Protein AF-A0A8J6E8A4-F1 (afdb_monomer_lite)

InterPro domains:
  IPR056870 TTC3/DZIP3/RBM44-like, helical domain [PF24905] (335-392)
  IPR056872 TTC3/DZIP3-like, helical domain [PF24525] (1-242)

pLDDT: mean 75.89, std 25.92, range [26.83, 98.75]

Secondary structure (DSSP, 8-state):
-TTHHHHHHHHHHHHHHHHHHHHHHHHHHHHHHHHHHHHHHHHHHHHHHHHHHHHHHHHHHHHHHHHHHHHHHHHHHHHHHHHHHHHHHHHHHHHHHHHHHHHHHHHHHHHHHHHHHHHHHHHHHHHHHHHHHHHHHHHHHHHHHHHHHHHHHHHHHHHHHHHHHHHHHHHHHHHHHHHHHHHGGGGGG-THHHHHHHHHHHHHHHHHHHHHHHHHHHHHHHHHHHHHTTS-SSS---PPPPPPPP-------------------------------------------------------------------------------PPP-PPPPHHHHHHHHHHHH-TTS-HHHHHHHHHHHHHHTTT--BTB-HHHHHHHHHHHHHHHHHHS------S-------------

Sequence (412 aa):
QGDILRIEKEHIVLQEQLQEATEKYENLQSRYREEVAGLEAQIRTTVESNKIAKTELVWLQQEYENETKKWLQERKENQEKLKALKNGVKAATESIDKYIKGIEEKRRQYEAYIEDFAKIQCSKFENEKAKLEKHIGKREAEREEAAQRAAVAEVTVLENQKEAGLLKLQMKASTTEQGIKMLKPMANSNPGTVEQISSMEAHLVNLRKEMDVLQSEFDEKITLLKKSTKLSPAAATAMKQPSAPATSDPSAVASAPVSARPSPSHMKPANPLPARSPVKKTNKGAKQKVAAKPQTKPKSPAPSPAKVPGTSGPDRRGTGQPESRPSSSAKPTLFDKIIAELHDIFPHYSSAELASFIKDFRVRNNGTLSGLTHEEIICRVTEHILDCQARNPPAAASQVRGGLSGPPSSDL

Foldseek 3Di:
DVVVVVVVVVVVVVVVVVVVVVVVVVVVVVVVVVVVVVVVVVVVVVVVVVVVVVVVVVVVVVVVVVVVVVVVVVVVVVVVVVVVVVVVVVVVVVVVVVVVVVVVVVVVVVVVVVVVVVVVVVVVVVVVVVVVVVVVVVVVVVVLVVLVVVLVVVLVVLVVVLVVVLVVLVVVLVVLVVVLVVLVVVCVPDVVSVVVSVVSVVVNVVSVVVNVVSNVVSVVVSVVSVVVSVPPDDDPPDDDDDDDDDDDDDDDDDDDDDDDDDDDDDDDDDDDDDDDDDDDDDDDDDDDDDDDDDDDDDDDDDDDDDDDDYDDDDDDDDDDDDDDDDDPDDDQDLLNVLLVVVCVVPVPDDSVVLVVLLQVVCVVVVNDPPPDDSVRSSVVSVVSVVVVCVVPPDPPPDDDDDDDDDDDDDDD

Structure (mmCIF, N/CA/C/O backbone):
data_AF-A0A8J6E8A4-F1
#
_entry.id   AF-A0A8J6E8A4-F1
#
loop_
_atom_site.group_PDB
_atom_site.id
_atom_site.type_symbol
_atom_site.label_atom_id
_atom_site.label_alt_id
_atom_site.label_comp_id
_atom_site.label_asym_id
_atom_site.label_entity_id
_atom_site.label_seq_id
_atom_site.pdbx_PDB_ins_code
_atom_site.Cartn_x
_atom_site.Cartn_y
_atom_site.Cartn_z
_atom_site.occupancy
_atom_site.B_iso_or_equiv
_atom_site.auth_seq_id
_atom_site.auth_comp_id
_atom_site.auth_asym_id
_atom_site.auth_atom_id
_atom_site.pdbx_PDB_model_num
ATOM 1 N N . GLN A 1 1 ? 51.059 17.906 -130.397 1.00 62.72 1 GLN A N 1
ATOM 2 C CA . GLN A 1 1 ? 50.231 18.830 -129.585 1.00 62.72 1 GLN A CA 1
ATOM 3 C C . GLN A 1 1 ? 49.152 18.088 -128.800 1.00 62.72 1 GLN A C 1
ATOM 5 O O . GLN A 1 1 ? 49.175 18.199 -127.584 1.00 62.72 1 GLN A O 1
ATOM 10 N N . GLY A 1 2 ? 48.261 17.314 -129.440 1.00 79.12 2 GLY A N 1
ATOM 11 C CA . GLY A 1 2 ? 47.135 16.652 -128.756 1.00 79.12 2 GLY A CA 1
ATOM 12 C C . GLY A 1 2 ? 47.497 15.796 -127.532 1.00 79.12 2 GLY A C 1
ATOM 13 O O . GLY A 1 2 ? 46.823 15.899 -126.515 1.00 79.12 2 GLY A O 1
ATOM 14 N N . ASP A 1 3 ? 48.572 15.005 -127.588 1.00 79.44 3 ASP A N 1
ATOM 15 C CA . ASP A 1 3 ? 48.951 14.114 -126.477 1.00 79.44 3 ASP A CA 1
ATOM 16 C C . ASP A 1 3 ? 49.508 14.861 -125.257 1.00 79.44 3 ASP A C 1
ATOM 18 O O . ASP A 1 3 ? 49.245 14.461 -124.129 1.00 79.44 3 ASP A O 1
ATOM 22 N N . ILE A 1 4 ? 50.192 15.993 -125.462 1.00 83.31 4 ILE A N 1
ATOM 23 C CA . ILE A 1 4 ? 50.685 16.850 -124.368 1.00 83.31 4 ILE A CA 1
ATOM 24 C C . ILE A 1 4 ? 49.493 17.417 -123.584 1.00 83.31 4 ILE A C 1
ATOM 26 O O . ILE A 1 4 ? 49.440 17.289 -122.367 1.00 83.31 4 ILE A O 1
ATOM 30 N N . LEU A 1 5 ? 48.482 17.927 -124.298 1.00 87.25 5 LEU A N 1
ATOM 31 C CA . LEU A 1 5 ? 47.220 18.417 -123.722 1.00 87.25 5 LEU A CA 1
ATOM 32 C C . LEU A 1 5 ? 46.360 17.307 -123.086 1.00 87.25 5 LEU A C 1
ATOM 34 O O . LEU A 1 5 ? 45.400 17.611 -122.376 1.00 87.25 5 LEU A O 1
ATOM 38 N N . ARG A 1 6 ? 46.655 16.028 -123.361 1.00 90.06 6 ARG A N 1
ATOM 39 C CA . ARG A 1 6 ? 46.029 14.883 -122.686 1.00 90.06 6 ARG A CA 1
ATOM 40 C C . ARG A 1 6 ? 46.732 14.606 -121.358 1.00 90.06 6 ARG A C 1
ATOM 42 O O . ARG A 1 6 ? 46.073 14.621 -120.326 1.00 90.06 6 ARG A O 1
ATOM 49 N N . ILE A 1 7 ? 48.060 14.479 -121.390 1.00 89.12 7 ILE A N 1
ATOM 50 C CA . ILE A 1 7 ? 48.914 14.262 -120.211 1.00 89.12 7 ILE A CA 1
ATOM 51 C C . ILE A 1 7 ? 48.758 15.405 -119.194 1.00 89.12 7 ILE A C 1
ATOM 53 O O . ILE A 1 7 ? 48.688 15.159 -117.997 1.00 89.12 7 ILE A O 1
ATOM 57 N N . GLU A 1 8 ? 48.640 16.652 -119.654 1.00 89.81 8 GLU A N 1
ATOM 58 C CA . GLU A 1 8 ? 48.403 17.823 -118.798 1.00 89.81 8 GLU A CA 1
ATOM 59 C C . GLU A 1 8 ? 47.053 17.744 -118.062 1.00 89.81 8 GLU A C 1
ATOM 61 O O . GLU A 1 8 ? 46.983 18.000 -116.862 1.00 89.81 8 GLU A O 1
ATOM 66 N N . LYS A 1 9 ? 45.985 17.300 -118.741 1.00 92.25 9 LYS A N 1
ATOM 67 C CA . LYS A 1 9 ? 44.672 17.068 -118.112 1.00 92.25 9 LYS A CA 1
ATOM 68 C C . LYS A 1 9 ? 44.687 15.881 -117.153 1.00 92.25 9 LYS A C 1
ATOM 70 O O . LYS A 1 9 ? 44.098 15.966 -116.083 1.00 92.25 9 LYS A O 1
ATOM 75 N N . GLU A 1 10 ? 45.362 14.796 -117.521 1.00 92.31 10 GLU A N 1
ATOM 76 C CA . GLU A 1 10 ? 45.550 13.626 -116.657 1.00 92.31 10 GLU A CA 1
ATOM 77 C C . GLU A 1 10 ? 46.335 14.005 -115.388 1.00 92.31 10 GLU A C 1
ATOM 79 O O . GLU A 1 10 ? 45.937 13.621 -114.292 1.00 92.31 10 GLU A O 1
ATOM 84 N N . HIS A 1 11 ? 47.372 14.842 -115.504 1.00 93.00 11 HIS A N 1
ATOM 85 C CA . HIS A 1 11 ? 48.112 15.391 -114.365 1.00 93.00 11 HIS A CA 1
ATOM 86 C C . HIS A 1 11 ? 47.229 16.260 -113.457 1.00 93.00 11 HIS A C 1
ATOM 88 O O . HIS A 1 11 ? 47.275 16.097 -112.240 1.00 93.00 11 HIS A O 1
ATOM 94 N N . ILE A 1 12 ? 46.408 17.157 -114.020 1.00 95.69 12 ILE A N 1
ATOM 95 C CA . ILE A 1 12 ? 45.468 17.984 -113.241 1.00 95.69 12 ILE A CA 1
ATOM 96 C C . ILE A 1 12 ? 44.483 17.097 -112.466 1.00 95.69 12 ILE A C 1
ATOM 98 O O . ILE A 1 12 ? 44.350 17.258 -111.257 1.00 95.69 12 ILE A O 1
ATOM 102 N N . VAL A 1 13 ? 43.870 16.103 -113.116 1.00 96.00 13 VAL A N 1
ATOM 103 C CA . VAL A 1 13 ? 42.930 15.174 -112.459 1.00 96.00 13 VAL A CA 1
ATOM 104 C C . VAL A 1 13 ? 43.615 14.342 -111.366 1.00 96.00 13 VAL A C 1
ATOM 106 O O . VAL A 1 13 ? 43.034 14.128 -110.305 1.00 96.00 13 VAL A O 1
ATOM 109 N N . LEU A 1 14 ? 44.857 13.895 -111.576 1.00 96.00 14 LEU A N 1
ATOM 110 C CA . LEU A 1 14 ? 45.633 13.191 -110.546 1.00 96.00 14 LEU A CA 1
ATOM 111 C C . LEU A 1 14 ? 46.008 14.105 -109.367 1.00 96.00 14 LEU A C 1
ATOM 113 O O . LEU A 1 14 ? 46.027 13.651 -108.224 1.00 96.00 14 LEU A O 1
ATOM 117 N N . GLN A 1 15 ? 46.270 15.389 -109.622 1.00 96.19 15 GLN A N 1
ATOM 118 C CA . GLN A 1 15 ? 46.539 16.388 -108.588 1.00 96.19 15 GLN A CA 1
ATOM 119 C C . GLN A 1 15 ? 45.278 16.706 -107.765 1.00 96.19 15 GLN A C 1
ATOM 121 O O . GLN A 1 15 ? 45.354 16.743 -106.537 1.00 96.19 15 GLN A O 1
ATOM 126 N N . GLU A 1 16 ? 44.118 16.850 -108.412 1.00 96.12 16 GLU A N 1
ATOM 127 C CA . GLU A 1 16 ? 42.812 16.991 -107.751 1.00 96.12 16 GLU A CA 1
ATOM 128 C C . GLU A 1 16 ? 42.478 15.756 -106.898 1.00 96.12 16 GLU A C 1
ATOM 130 O O . GLU A 1 16 ? 42.088 15.896 -105.741 1.00 96.12 16 GLU A O 1
ATOM 135 N N . GLN A 1 17 ? 42.703 14.540 -107.413 1.00 96.75 17 GLN A N 1
ATOM 136 C CA . GLN A 1 17 ? 42.503 13.295 -106.656 1.00 96.75 17 GLN A CA 1
ATOM 137 C C . GLN A 1 17 ? 43.446 13.173 -105.450 1.00 96.75 17 GLN A C 1
ATOM 139 O O . GLN A 1 17 ? 43.025 12.713 -104.389 1.00 96.75 17 GLN A O 1
ATOM 144 N N . LEU A 1 18 ? 44.709 13.595 -105.583 1.00 96.56 18 LEU A N 1
ATOM 145 C CA . LEU A 1 18 ? 45.667 13.613 -104.475 1.00 96.56 18 LEU A CA 1
ATOM 146 C C . LEU A 1 18 ? 45.262 14.627 -103.396 1.00 96.56 18 LEU A C 1
ATOM 148 O O . LEU A 1 18 ? 45.342 14.313 -102.207 1.00 96.56 18 LEU A O 1
ATOM 152 N N . GLN A 1 19 ? 44.792 15.813 -103.791 1.00 97.00 19 GLN A N 1
ATOM 153 C CA . GLN A 1 19 ? 44.249 16.801 -102.860 1.00 97.00 19 GLN A CA 1
ATOM 154 C C . GLN A 1 19 ? 42.995 16.263 -102.154 1.00 97.00 19 GLN A C 1
ATOM 156 O O . GLN A 1 19 ? 42.954 16.251 -100.927 1.00 97.00 19 GLN A O 1
ATOM 161 N N . GLU A 1 20 ? 42.017 15.733 -102.893 1.00 97.12 20 GLU A N 1
ATOM 162 C CA . GLU A 1 20 ? 40.775 15.200 -102.322 1.00 97.12 20 GLU A CA 1
ATOM 163 C C . GLU A 1 20 ? 41.045 14.022 -101.364 1.00 97.12 20 GLU A C 1
ATOM 165 O O . GLU A 1 20 ? 40.436 13.925 -100.297 1.00 97.12 20 GLU A O 1
ATOM 170 N N . ALA A 1 21 ? 42.000 13.143 -101.691 1.00 97.06 21 ALA A N 1
ATOM 171 C CA . ALA A 1 21 ? 42.446 12.069 -100.803 1.00 97.06 21 ALA A CA 1
ATOM 172 C C . ALA A 1 21 ? 43.132 12.600 -99.528 1.00 97.06 21 ALA A C 1
ATOM 174 O O . ALA A 1 21 ? 42.922 12.048 -98.445 1.00 97.06 21 ALA A O 1
ATOM 175 N N . THR A 1 22 ? 43.908 13.682 -99.644 1.00 96.88 22 THR A N 1
ATOM 176 C CA . THR A 1 22 ? 44.585 14.341 -98.515 1.00 96.88 22 THR A CA 1
ATOM 177 C C . THR A 1 22 ? 43.565 15.008 -97.591 1.00 96.88 22 THR A C 1
ATOM 179 O O . THR A 1 22 ? 43.543 14.717 -96.398 1.00 96.88 22 THR A O 1
ATOM 182 N N . GLU A 1 23 ? 42.637 15.799 -98.136 1.00 97.31 23 GLU A N 1
ATOM 183 C CA . GLU A 1 23 ? 41.541 16.420 -97.381 1.00 97.31 23 GLU A CA 1
ATOM 184 C C . GLU A 1 23 ? 40.641 15.368 -96.713 1.00 97.31 23 GLU A C 1
ATOM 186 O O . GLU A 1 23 ? 40.270 15.515 -95.547 1.00 97.31 23 GLU A O 1
ATOM 191 N N . LYS A 1 24 ? 40.314 14.262 -97.398 1.00 97.69 24 LYS A N 1
ATOM 192 C CA . LYS A 1 24 ? 39.575 13.132 -96.801 1.00 97.69 24 LYS A CA 1
ATOM 193 C C . LYS A 1 24 ? 40.335 12.503 -95.633 1.00 97.69 24 LYS A C 1
ATOM 195 O O . LYS A 1 24 ? 39.716 12.203 -94.609 1.00 97.69 24 LYS A O 1
ATOM 200 N N . TYR A 1 25 ? 41.650 12.320 -95.762 1.00 97.19 25 TYR A N 1
ATOM 201 C CA . TYR A 1 25 ? 42.497 11.786 -94.697 1.00 97.19 25 TYR A CA 1
ATOM 202 C C . TYR A 1 25 ? 42.586 12.743 -93.500 1.00 97.19 25 TYR A C 1
ATOM 204 O O . TYR A 1 25 ? 42.376 12.309 -92.369 1.00 97.19 25 TYR A O 1
ATOM 212 N N . GLU A 1 26 ? 42.801 14.041 -93.718 1.00 97.50 26 GLU A N 1
ATOM 213 C CA . GLU A 1 26 ? 42.852 15.044 -92.646 1.00 97.50 26 GLU A CA 1
ATOM 214 C C . GLU A 1 26 ? 41.507 15.184 -91.916 1.00 97.50 26 GLU A C 1
ATOM 216 O O . GLU A 1 26 ? 41.471 15.190 -90.684 1.00 97.50 26 GLU A O 1
ATOM 221 N N . ASN A 1 27 ? 40.385 15.196 -92.645 1.00 97.69 27 ASN A N 1
ATOM 222 C CA . ASN A 1 27 ? 39.037 15.217 -92.062 1.00 97.69 27 ASN A CA 1
ATOM 223 C C . ASN A 1 27 ? 38.691 13.927 -91.296 1.00 97.69 27 ASN A C 1
ATOM 225 O O . ASN A 1 27 ? 37.906 13.949 -90.344 1.00 97.69 27 ASN A O 1
ATOM 229 N N . LEU A 1 28 ? 39.242 12.780 -91.697 1.00 97.62 28 LEU A N 1
ATOM 230 C CA . LEU A 1 28 ? 39.122 11.527 -90.949 1.00 97.62 28 LEU A CA 1
ATOM 231 C C . LEU A 1 28 ? 40.002 11.549 -89.688 1.00 97.62 28 LEU A C 1
ATOM 233 O O . LEU A 1 28 ? 39.528 11.233 -88.600 1.00 97.62 28 LEU A O 1
ATOM 237 N N . GLN A 1 29 ? 41.252 11.999 -89.811 1.00 97.62 29 GLN A N 1
ATOM 238 C CA . GLN A 1 29 ? 42.205 12.114 -88.707 1.00 97.62 29 GLN A CA 1
ATOM 239 C C . GLN A 1 29 ? 41.730 13.113 -87.637 1.00 97.62 29 GLN A C 1
ATOM 241 O O . GLN A 1 29 ? 41.901 12.867 -86.445 1.00 97.62 29 GLN A O 1
ATOM 246 N N . SER A 1 30 ? 41.103 14.223 -88.037 1.00 97.56 30 SER A N 1
ATOM 247 C CA . SER A 1 30 ? 40.518 15.202 -87.113 1.00 97.56 30 SER A CA 1
ATOM 248 C C . SER A 1 30 ? 39.320 14.644 -86.348 1.00 97.56 30 SER A C 1
ATOM 250 O O . SER A 1 30 ? 39.281 14.801 -85.131 1.00 97.56 30 SER A O 1
ATOM 252 N N . ARG A 1 31 ? 38.417 13.904 -87.008 1.00 97.81 31 ARG A N 1
ATOM 253 C CA . ARG A 1 31 ? 37.309 13.216 -86.322 1.00 97.81 31 ARG A CA 1
ATOM 254 C C . ARG A 1 31 ? 37.803 12.158 -85.334 1.00 97.81 31 ARG A C 1
ATOM 256 O O . ARG A 1 31 ? 37.334 12.143 -84.204 1.00 97.81 31 ARG A O 1
ATOM 263 N N . TYR A 1 32 ? 38.804 11.351 -85.699 1.00 98.19 32 TYR A N 1
ATOM 264 C CA . TYR A 1 32 ? 39.408 10.403 -84.751 1.00 98.19 32 TYR A CA 1
ATOM 265 C C . TYR A 1 32 ? 40.093 11.100 -83.563 1.00 98.19 32 TYR A C 1
ATOM 267 O O . TYR A 1 32 ? 40.000 10.611 -82.441 1.00 98.19 32 TYR A O 1
ATOM 275 N N . ARG A 1 33 ? 40.755 12.251 -83.765 1.00 98.00 33 ARG A N 1
ATOM 276 C CA . ARG A 1 33 ? 41.317 13.047 -82.655 1.00 98.00 33 ARG A CA 1
ATOM 277 C C . ARG A 1 33 ? 40.233 13.557 -81.703 1.00 98.00 33 ARG A C 1
ATOM 279 O O . ARG A 1 33 ? 40.428 13.504 -80.492 1.00 98.00 33 ARG A O 1
ATOM 286 N N . GLU A 1 34 ? 39.115 14.039 -82.240 1.00 97.88 34 GLU A N 1
ATOM 287 C CA . GLU A 1 34 ? 37.979 14.533 -81.456 1.00 97.88 34 GLU A CA 1
ATOM 288 C C . GLU A 1 34 ? 37.282 13.403 -80.680 1.00 97.88 34 GLU A C 1
ATOM 290 O O . GLU A 1 34 ? 37.054 13.535 -79.478 1.00 97.88 34 GLU A O 1
ATOM 295 N N . GLU A 1 35 ? 37.039 12.258 -81.325 1.00 98.00 35 GLU A N 1
ATOM 296 C CA . GLU A 1 35 ? 36.474 11.057 -80.696 1.00 98.00 35 GLU A CA 1
ATOM 297 C C . GLU A 1 35 ? 37.359 10.544 -79.549 1.00 98.00 35 GLU A C 1
ATOM 299 O O . GLU A 1 35 ? 36.871 10.340 -78.436 1.00 98.00 35 GLU A O 1
ATOM 304 N N . VAL A 1 36 ? 38.673 10.415 -79.773 1.00 98.00 36 VAL A N 1
ATOM 305 C CA . VAL A 1 36 ? 39.630 10.010 -78.728 1.00 98.00 36 VAL A CA 1
ATOM 306 C C . VAL A 1 36 ? 39.648 11.015 -77.573 1.00 98.00 36 VAL A C 1
ATOM 308 O O . VAL A 1 36 ? 39.559 10.606 -76.416 1.00 98.00 36 VAL A O 1
ATOM 311 N N . ALA A 1 37 ? 39.691 12.323 -77.850 1.00 98.25 37 ALA A N 1
ATOM 312 C CA . ALA A 1 37 ? 39.670 13.351 -76.807 1.00 98.25 37 ALA A CA 1
ATOM 313 C C . ALA A 1 37 ? 38.365 13.335 -75.982 1.00 98.25 37 ALA A C 1
ATOM 315 O O . ALA A 1 37 ? 38.404 13.533 -74.762 1.00 98.25 37 ALA A O 1
ATOM 316 N N . GLY A 1 38 ? 37.225 13.059 -76.627 1.00 98.38 38 GLY A N 1
ATOM 317 C CA . GLY A 1 38 ? 35.924 12.884 -75.980 1.00 98.38 38 GLY A CA 1
ATOM 318 C C . GLY A 1 38 ? 35.868 11.643 -75.086 1.00 98.38 38 GLY A C 1
ATOM 319 O O . GLY A 1 38 ? 35.483 11.745 -73.919 1.00 98.38 38 GLY A O 1
ATOM 320 N N . LEU A 1 39 ? 36.327 10.492 -75.587 1.00 98.12 39 LEU A N 1
ATOM 321 C CA . LEU A 1 39 ? 36.417 9.245 -74.817 1.00 98.12 39 LEU A CA 1
ATOM 322 C C . LEU A 1 39 ? 37.363 9.388 -73.617 1.00 98.12 39 LEU A C 1
ATOM 324 O O . LEU A 1 39 ? 37.012 8.999 -72.503 1.00 98.12 39 LEU A O 1
ATOM 328 N N . GLU A 1 40 ? 38.529 10.016 -73.792 1.00 97.81 40 GLU A N 1
ATOM 329 C CA . GLU A 1 40 ? 39.420 10.331 -72.674 1.00 97.81 40 GLU A CA 1
ATOM 330 C C . GLU A 1 40 ? 38.760 11.258 -71.638 1.00 97.81 40 GLU A C 1
ATOM 332 O O . GLU A 1 40 ? 38.958 11.080 -70.435 1.00 97.81 40 GLU A O 1
ATOM 337 N N . ALA A 1 41 ? 38.000 12.270 -72.074 1.00 98.06 41 ALA A N 1
ATOM 338 C CA . ALA A 1 41 ? 37.291 13.170 -71.166 1.00 98.06 41 ALA A CA 1
ATOM 339 C C . ALA A 1 41 ? 36.228 12.415 -70.354 1.00 98.06 41 ALA A C 1
ATOM 341 O O . ALA A 1 41 ? 36.177 12.567 -69.133 1.00 98.06 41 ALA A O 1
ATOM 342 N N . GLN A 1 42 ? 35.460 11.535 -71.002 1.00 98.56 42 GLN A N 1
ATOM 343 C CA . GLN A 1 42 ? 34.494 10.663 -70.338 1.00 98.56 42 GLN A CA 1
ATOM 344 C C . GLN A 1 42 ? 35.176 9.745 -69.311 1.00 98.56 42 GLN A C 1
ATOM 346 O O . GLN A 1 42 ? 34.728 9.682 -68.167 1.00 98.56 42 GLN A O 1
ATOM 351 N N . ILE A 1 43 ? 36.305 9.116 -69.667 1.00 98.38 43 ILE A N 1
ATOM 352 C CA . ILE A 1 43 ? 37.112 8.297 -68.746 1.00 98.38 43 ILE A CA 1
ATOM 353 C C . ILE A 1 43 ? 37.574 9.125 -67.536 1.00 98.38 43 ILE A C 1
ATOM 355 O O . ILE A 1 43 ? 37.401 8.686 -66.399 1.00 98.38 43 ILE A O 1
ATOM 359 N N . ARG A 1 44 ? 38.109 10.338 -67.750 1.00 98.44 44 ARG A N 1
ATOM 360 C CA . ARG A 1 44 ? 38.540 11.245 -66.666 1.00 98.44 44 ARG A CA 1
ATOM 361 C C . ARG A 1 44 ? 37.390 11.570 -65.704 1.00 98.44 44 ARG A C 1
ATOM 363 O O . ARG A 1 44 ? 37.566 11.451 -64.491 1.00 98.44 44 ARG A O 1
ATOM 370 N N . THR A 1 45 ? 36.206 11.908 -66.220 1.00 98.38 45 THR A N 1
ATOM 371 C CA . THR A 1 45 ? 35.011 12.176 -65.400 1.00 98.38 45 THR A CA 1
ATOM 372 C C . THR A 1 45 ? 34.538 10.933 -64.641 1.00 98.38 45 THR A C 1
ATOM 374 O O . THR A 1 45 ? 34.234 11.027 -63.451 1.00 98.38 45 THR A O 1
ATOM 377 N N . THR A 1 46 ? 34.513 9.757 -65.278 1.00 98.19 46 THR A N 1
ATOM 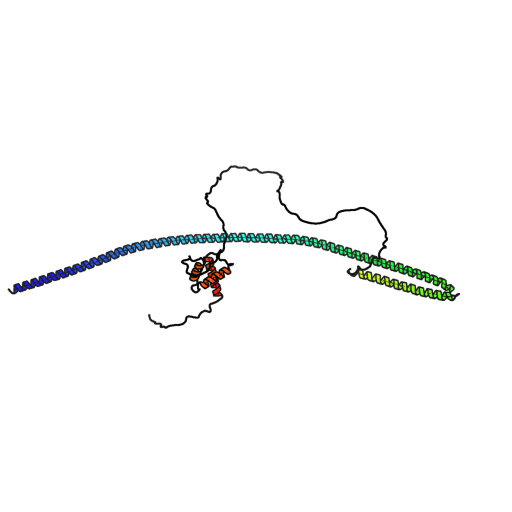378 C CA . THR A 1 46 ? 34.124 8.496 -64.624 1.00 98.19 46 THR A CA 1
ATOM 379 C C . THR A 1 46 ? 35.090 8.104 -63.503 1.00 98.19 46 THR A C 1
ATOM 381 O O . THR A 1 46 ? 34.641 7.668 -62.443 1.00 98.19 46 THR A O 1
ATOM 384 N N . VAL A 1 47 ? 36.400 8.297 -63.687 1.00 98.50 47 VAL A N 1
ATOM 385 C CA . VAL A 1 47 ? 37.417 8.000 -62.661 1.00 98.50 47 VAL A CA 1
ATOM 386 C C . VAL A 1 47 ? 37.270 8.907 -61.437 1.00 98.50 47 VAL A C 1
ATOM 388 O O . VAL A 1 47 ? 37.278 8.407 -60.312 1.00 98.50 47 VAL A O 1
ATOM 391 N N . GLU A 1 48 ? 37.086 10.218 -61.622 1.00 98.12 48 GLU A N 1
ATOM 392 C CA . GLU A 1 48 ? 36.921 11.136 -60.486 1.00 98.12 48 GLU A CA 1
ATOM 393 C C . GLU A 1 48 ? 35.574 10.919 -59.769 1.00 98.12 48 GLU A C 1
ATOM 395 O O . GLU A 1 48 ? 35.530 10.888 -58.541 1.00 98.12 48 GLU A O 1
ATOM 400 N N . SER A 1 49 ? 34.494 10.640 -60.511 1.00 98.25 49 SER A N 1
ATOM 401 C CA . SER A 1 49 ? 33.203 10.236 -59.933 1.00 98.25 49 SER A CA 1
ATOM 402 C C . SER A 1 49 ? 33.317 8.950 -59.098 1.00 98.25 49 SER A C 1
ATOM 404 O O . SER A 1 49 ? 32.819 8.899 -57.973 1.00 98.2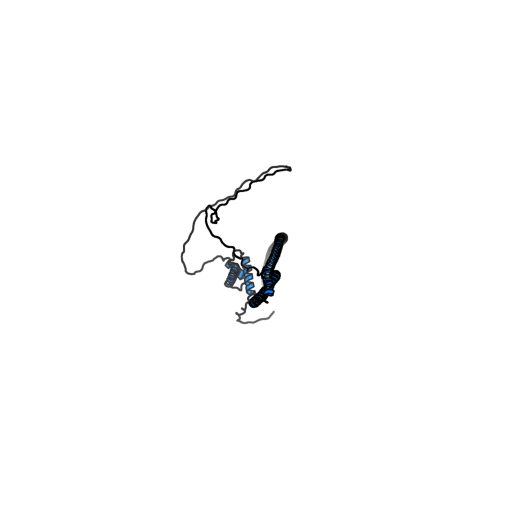5 49 SER A O 1
ATOM 406 N N . ASN A 1 50 ? 34.040 7.936 -59.587 1.00 98.38 50 ASN A N 1
ATOM 407 C CA . ASN A 1 50 ? 34.290 6.698 -58.843 1.00 98.38 50 ASN A CA 1
ATOM 408 C C . ASN A 1 50 ? 35.109 6.944 -57.561 1.00 98.38 50 ASN A C 1
ATOM 410 O O . ASN A 1 50 ? 34.819 6.362 -56.516 1.00 98.38 50 ASN A O 1
ATOM 414 N N . LYS A 1 51 ? 36.099 7.842 -57.618 1.00 98.69 51 LYS A N 1
ATOM 415 C CA . LYS A 1 51 ? 36.926 8.263 -56.476 1.00 98.69 51 LYS A CA 1
ATOM 416 C C . LYS A 1 51 ? 36.114 8.992 -55.395 1.00 98.69 51 LYS A C 1
ATOM 418 O O . LYS A 1 51 ? 36.314 8.711 -54.209 1.00 98.69 51 LYS A O 1
ATOM 423 N N . ILE A 1 52 ? 35.176 9.857 -55.786 1.00 98.25 52 ILE A N 1
ATOM 424 C CA . ILE A 1 52 ? 34.223 10.501 -54.866 1.00 98.25 52 ILE A CA 1
ATOM 425 C C . ILE A 1 52 ? 33.322 9.440 -54.217 1.00 98.25 52 ILE A C 1
ATOM 427 O O . ILE A 1 52 ? 33.370 9.280 -52.999 1.00 98.25 52 ILE A O 1
ATOM 431 N N . ALA A 1 53 ? 32.623 8.626 -55.015 1.00 98.25 53 ALA A N 1
ATOM 432 C CA . ALA A 1 53 ? 31.714 7.587 -54.518 1.00 98.25 53 ALA A CA 1
ATOM 433 C C . ALA A 1 53 ? 32.409 6.564 -53.594 1.00 98.25 53 ALA A C 1
ATOM 435 O O . ALA A 1 53 ? 31.834 6.102 -52.609 1.00 98.25 53 ALA A O 1
ATOM 436 N N . LYS A 1 54 ? 33.680 6.233 -53.860 1.00 98.62 54 LYS A N 1
ATOM 437 C CA . LYS A 1 54 ? 34.497 5.377 -52.985 1.00 98.62 54 LYS A CA 1
ATOM 438 C C . LYS A 1 54 ? 34.799 6.033 -51.633 1.00 98.62 54 LYS A C 1
ATOM 440 O O . LYS A 1 54 ? 34.854 5.336 -50.623 1.00 98.62 54 LYS A O 1
ATOM 445 N N . THR A 1 55 ? 34.994 7.350 -51.603 1.00 98.44 55 THR A N 1
ATOM 446 C CA . THR A 1 55 ? 35.217 8.110 -50.362 1.00 98.44 55 THR A CA 1
ATOM 447 C C . THR A 1 55 ? 33.923 8.214 -49.551 1.00 98.44 55 THR A C 1
ATOM 449 O O . THR A 1 55 ? 33.933 7.973 -48.345 1.00 98.44 55 THR A O 1
ATOM 452 N N . GLU A 1 56 ? 32.799 8.481 -50.219 1.00 98.44 56 GLU A N 1
ATOM 453 C CA . GLU A 1 56 ? 31.458 8.501 -49.618 1.00 98.44 56 GLU A CA 1
ATOM 454 C C . GLU A 1 56 ? 31.080 7.138 -49.019 1.00 98.44 56 GLU A C 1
ATOM 456 O O . GLU A 1 56 ? 30.614 7.078 -47.884 1.00 98.44 56 GLU A O 1
ATOM 461 N N . LEU A 1 57 ? 31.359 6.034 -49.723 1.00 98.56 57 LEU A N 1
ATOM 462 C CA . LEU A 1 57 ? 31.119 4.674 -49.228 1.00 98.56 57 LEU A CA 1
ATOM 463 C C . LEU A 1 57 ? 31.909 4.365 -47.945 1.00 98.56 57 LEU A C 1
ATOM 465 O O . LEU A 1 57 ? 31.355 3.786 -47.011 1.00 98.56 57 LEU A O 1
ATOM 469 N N . VAL A 1 58 ? 33.182 4.769 -47.872 1.00 98.62 58 VAL A N 1
ATOM 470 C CA . VAL A 1 58 ? 34.009 4.596 -46.662 1.00 98.62 58 VAL A CA 1
ATOM 471 C C . VAL A 1 58 ? 33.476 5.444 -45.503 1.00 98.62 58 VAL A C 1
ATOM 473 O O . VAL A 1 58 ? 33.440 4.967 -44.369 1.00 98.62 58 VAL A O 1
ATOM 476 N N . TRP A 1 59 ? 33.014 6.669 -45.773 1.00 98.62 59 TRP A N 1
ATOM 477 C CA . TRP A 1 59 ? 32.397 7.523 -44.755 1.00 98.62 59 TRP A CA 1
ATOM 478 C C . TRP A 1 59 ? 31.076 6.934 -44.230 1.00 98.62 59 TRP A C 1
ATOM 480 O O . TRP A 1 59 ? 30.896 6.819 -43.018 1.00 98.62 59 TRP A O 1
ATOM 490 N N . LEU A 1 60 ? 30.195 6.468 -45.123 1.00 98.62 60 LEU A N 1
ATOM 491 C CA . LEU A 1 60 ? 28.936 5.806 -44.763 1.00 98.62 60 LEU A CA 1
ATOM 492 C C . LEU A 1 60 ? 29.164 4.513 -43.966 1.00 98.62 60 LEU A C 1
ATOM 494 O O . LEU A 1 60 ? 28.445 4.262 -42.999 1.00 98.62 60 LEU A O 1
ATOM 498 N N . GLN A 1 61 ? 30.175 3.710 -44.321 1.00 98.56 61 GLN A N 1
ATOM 499 C CA . GLN A 1 61 ? 30.544 2.529 -43.536 1.00 98.56 61 GLN A CA 1
ATOM 500 C C . GLN A 1 61 ? 31.016 2.924 -42.130 1.00 98.56 61 GLN A C 1
ATOM 502 O O . GLN A 1 61 ? 30.571 2.329 -41.147 1.00 98.56 61 GLN A O 1
ATOM 507 N N . GLN A 1 62 ? 31.891 3.930 -42.021 1.00 98.69 62 GLN A N 1
ATOM 508 C CA . GLN A 1 62 ? 32.395 4.397 -40.731 1.00 98.69 62 GLN A CA 1
ATOM 509 C C . GLN A 1 62 ? 31.257 4.894 -39.829 1.00 98.69 62 GLN A C 1
ATOM 511 O O . GLN A 1 62 ? 31.258 4.594 -38.634 1.00 98.69 62 GLN A O 1
ATOM 516 N N . GLU A 1 63 ? 30.275 5.600 -40.389 1.00 98.56 63 GLU A N 1
ATOM 517 C CA . GLU A 1 63 ? 29.138 6.116 -39.627 1.00 98.56 63 GLU A CA 1
ATOM 518 C C . GLU A 1 63 ? 28.144 5.017 -39.225 1.00 98.56 63 GLU A C 1
ATOM 520 O O . GLU A 1 63 ? 27.710 4.971 -38.073 1.00 98.56 63 GLU A O 1
ATOM 525 N N . TYR A 1 64 ? 27.872 4.049 -40.107 1.00 98.19 64 TYR A N 1
ATOM 526 C CA . TYR A 1 64 ? 27.100 2.852 -39.754 1.00 98.19 64 TYR A CA 1
ATOM 527 C C . TYR A 1 64 ? 27.752 2.067 -38.605 1.00 98.19 64 TYR A C 1
ATOM 529 O O . TYR A 1 64 ? 27.078 1.633 -37.665 1.00 98.19 64 TYR A O 1
ATOM 537 N N . GLU A 1 65 ? 29.077 1.914 -38.633 1.00 98.56 65 GLU A N 1
ATOM 538 C CA . GLU A 1 65 ? 29.818 1.301 -37.536 1.00 98.56 65 GLU A CA 1
ATOM 539 C C . GLU A 1 65 ? 29.752 2.120 -36.236 1.00 98.56 65 GLU A C 1
ATOM 541 O O . GLU A 1 65 ? 29.678 1.529 -35.156 1.00 98.56 65 GLU A O 1
ATOM 546 N N . ASN A 1 66 ? 29.794 3.455 -36.314 1.00 98.38 66 ASN A N 1
ATOM 547 C CA . ASN A 1 66 ? 29.689 4.347 -35.155 1.00 98.38 66 ASN A CA 1
ATOM 548 C C . ASN A 1 66 ? 28.316 4.218 -34.485 1.00 98.38 66 ASN A C 1
ATOM 550 O O . ASN A 1 66 ? 28.238 3.956 -33.282 1.00 98.38 66 ASN A O 1
ATOM 554 N N . GLU A 1 67 ? 27.240 4.328 -35.264 1.00 98.62 67 GLU A N 1
ATOM 555 C CA . GLU A 1 67 ? 25.872 4.244 -34.752 1.00 98.62 67 GLU A CA 1
ATOM 556 C C . GLU A 1 67 ? 25.555 2.831 -34.231 1.00 98.62 67 GLU A C 1
ATOM 558 O O . GLU A 1 67 ? 24.923 2.682 -33.186 1.00 98.62 67 GLU A O 1
ATOM 563 N N . THR A 1 68 ? 26.108 1.780 -34.853 1.00 98.44 68 THR A N 1
ATOM 564 C CA . THR A 1 68 ? 26.036 0.400 -34.331 1.00 98.44 68 THR A CA 1
ATOM 565 C C . THR A 1 68 ? 26.704 0.270 -32.954 1.00 98.44 68 THR A C 1
ATOM 567 O O . THR A 1 68 ? 26.142 -0.351 -32.046 1.00 98.44 68 THR A O 1
ATOM 570 N N . LYS A 1 69 ? 27.891 0.870 -32.761 1.00 98.69 69 LYS A N 1
ATOM 571 C CA . LYS A 1 69 ? 28.611 0.876 -31.469 1.00 98.69 69 LYS A CA 1
ATOM 572 C C . LYS A 1 69 ? 27.823 1.657 -30.405 1.00 98.69 69 LYS A C 1
ATOM 574 O O . LYS A 1 69 ? 27.682 1.174 -29.279 1.00 98.69 69 LYS A O 1
ATOM 579 N N . LYS A 1 70 ? 27.259 2.813 -30.774 1.00 98.69 70 LYS A N 1
ATOM 580 C CA . LYS A 1 70 ? 26.402 3.658 -29.925 1.00 98.69 70 LYS A CA 1
ATOM 581 C C . LYS A 1 70 ? 25.128 2.930 -29.486 1.00 98.69 70 LYS A C 1
ATOM 583 O O . LYS A 1 70 ? 24.911 2.778 -28.286 1.00 98.69 70 LYS A O 1
ATOM 588 N N . TRP A 1 71 ? 24.359 2.373 -30.421 1.00 98.62 71 TRP A N 1
ATOM 589 C CA . TRP A 1 71 ? 23.145 1.603 -30.125 1.00 98.62 71 TRP A CA 1
ATOM 590 C C . TRP A 1 71 ? 23.414 0.407 -29.200 1.00 98.62 71 TRP A C 1
ATOM 592 O O . TRP A 1 71 ? 22.652 0.146 -28.266 1.00 98.62 71 TRP A O 1
ATOM 602 N N . LEU A 1 72 ? 24.523 -0.313 -29.411 1.00 98.56 72 LEU A N 1
ATOM 603 C CA . LEU A 1 72 ? 24.905 -1.447 -28.566 1.00 98.56 72 LEU A CA 1
ATOM 604 C C . LEU A 1 72 ? 25.232 -1.016 -27.123 1.00 98.56 72 LEU A C 1
ATOM 606 O O . LEU A 1 72 ? 24.848 -1.709 -26.175 1.00 98.56 72 LEU A O 1
ATOM 610 N N . GLN A 1 73 ? 25.897 0.130 -26.949 1.00 98.50 73 GLN A N 1
ATOM 611 C CA . GLN A 1 73 ? 26.184 0.715 -25.638 1.00 98.50 73 GLN A CA 1
ATOM 612 C C . GLN A 1 73 ? 24.907 1.236 -24.956 1.00 98.50 73 GLN A C 1
ATOM 614 O O . GLN A 1 73 ? 24.656 0.888 -23.802 1.00 98.50 73 GLN A O 1
ATOM 619 N N . GLU A 1 74 ? 24.052 1.982 -25.661 1.00 98.50 74 GLU A N 1
ATOM 620 C CA . GLU A 1 74 ? 22.763 2.458 -25.135 1.00 98.50 74 GLU A CA 1
ATOM 621 C C . GLU A 1 74 ? 21.862 1.294 -24.697 1.00 98.50 74 GLU A C 1
ATOM 623 O O . GLU A 1 74 ? 21.286 1.316 -23.605 1.00 98.50 74 GLU A O 1
ATOM 628 N N . ARG A 1 75 ? 21.799 0.219 -25.495 1.00 98.56 75 ARG A N 1
ATOM 629 C CA . ARG A 1 75 ? 21.100 -1.027 -25.149 1.00 98.56 75 ARG A CA 1
ATOM 630 C C . ARG A 1 75 ? 21.626 -1.632 -23.845 1.00 98.56 75 ARG A C 1
ATOM 632 O O . ARG A 1 75 ? 20.822 -2.039 -23.003 1.00 98.56 75 ARG A O 1
ATOM 639 N N . LYS A 1 76 ? 22.950 -1.698 -23.668 1.00 98.56 76 LYS A N 1
ATOM 640 C CA . LYS A 1 76 ? 23.579 -2.217 -22.444 1.00 98.56 76 LYS A CA 1
ATOM 641 C C . LYS A 1 76 ? 23.233 -1.343 -21.238 1.00 98.56 76 LYS A C 1
ATOM 643 O O . LYS A 1 76 ? 22.775 -1.860 -20.221 1.00 98.56 76 LYS A O 1
ATOM 648 N N . GLU A 1 77 ? 23.387 -0.028 -21.353 1.00 98.50 77 GLU A N 1
ATOM 649 C CA . GLU A 1 77 ? 23.048 0.889 -20.266 1.00 98.50 77 GLU A CA 1
ATOM 650 C C . GLU A 1 77 ? 21.570 0.823 -19.888 1.00 98.50 77 GLU A C 1
ATOM 652 O O . GLU A 1 77 ? 21.235 0.852 -18.709 1.00 98.50 77 GLU A O 1
ATOM 657 N N . ASN A 1 78 ? 20.670 0.712 -20.864 1.00 98.62 78 ASN A N 1
ATOM 658 C CA . ASN A 1 78 ? 19.238 0.608 -20.605 1.00 98.62 78 ASN A CA 1
ATOM 659 C C . ASN A 1 78 ? 18.879 -0.736 -19.946 1.00 98.62 78 ASN A C 1
ATOM 661 O O . ASN A 1 78 ? 18.016 -0.772 -19.068 1.00 98.62 78 ASN A O 1
ATOM 665 N N . GLN A 1 79 ? 19.606 -1.817 -20.253 1.00 98.62 79 GLN A N 1
ATOM 666 C CA . GLN A 1 79 ? 19.515 -3.083 -19.518 1.00 98.62 79 GLN A CA 1
ATOM 667 C C . GLN A 1 79 ? 20.008 -2.951 -18.061 1.00 98.62 79 GLN A C 1
ATOM 669 O O . GLN A 1 79 ? 19.390 -3.507 -17.148 1.00 98.62 79 GLN A O 1
ATOM 674 N N . GLU A 1 80 ? 21.083 -2.197 -17.816 1.00 98.44 80 GLU A N 1
ATOM 675 C CA . GLU A 1 80 ? 21.609 -1.931 -16.469 1.00 98.44 80 GLU A CA 1
ATOM 676 C C . GLU A 1 80 ? 20.679 -1.008 -15.656 1.00 98.44 80 GLU A C 1
ATOM 678 O O . GLU A 1 80 ? 20.355 -1.332 -14.510 1.00 98.44 80 GLU A O 1
ATOM 683 N N . LYS A 1 81 ? 20.145 0.061 -16.265 1.00 98.69 81 LYS A N 1
ATOM 684 C CA . LYS A 1 81 ? 19.108 0.946 -15.695 1.00 98.69 81 LYS A CA 1
ATOM 685 C C . LYS A 1 81 ? 17.851 0.144 -15.323 1.00 98.69 81 LYS A C 1
ATOM 687 O O . LYS A 1 81 ? 17.375 0.240 -14.192 1.00 98.69 81 LYS A O 1
ATOM 692 N N . LEU A 1 82 ? 17.362 -0.728 -16.212 1.00 98.62 82 LEU A N 1
ATOM 693 C CA . LEU A 1 82 ? 16.216 -1.611 -15.948 1.00 98.62 82 LEU A CA 1
ATOM 694 C C . LEU A 1 82 ? 16.486 -2.599 -14.797 1.00 98.62 82 LEU A C 1
ATOM 696 O O . LEU A 1 82 ? 15.613 -2.832 -13.959 1.00 98.62 82 LEU A O 1
ATOM 700 N N . LYS A 1 83 ? 17.700 -3.159 -14.714 1.00 98.69 83 LYS A N 1
ATOM 701 C CA . LYS A 1 83 ? 18.124 -4.037 -13.608 1.00 98.69 83 LYS A CA 1
ATOM 702 C C . LYS A 1 83 ? 18.174 -3.283 -12.273 1.00 98.69 83 LYS A C 1
ATOM 704 O O . LYS A 1 83 ? 17.724 -3.824 -11.262 1.00 98.69 83 LYS A O 1
ATOM 709 N N . ALA A 1 84 ? 18.669 -2.045 -12.267 1.00 98.75 84 ALA A N 1
ATOM 710 C CA . ALA A 1 84 ? 18.683 -1.183 -11.087 1.00 98.75 84 ALA A CA 1
ATOM 711 C C . ALA A 1 84 ? 17.258 -0.839 -10.618 1.00 98.75 84 ALA A C 1
ATOM 713 O O . ALA A 1 84 ? 16.937 -1.059 -9.450 1.00 98.75 84 ALA A O 1
ATOM 714 N N . LEU A 1 85 ? 16.377 -0.411 -11.530 1.00 98.75 85 LEU A N 1
ATOM 715 C CA . LEU A 1 85 ? 14.964 -0.136 -11.237 1.00 98.75 85 LEU A CA 1
ATOM 716 C C . LEU A 1 85 ? 14.242 -1.373 -10.682 1.00 98.75 85 LEU A C 1
ATOM 718 O O . LEU A 1 85 ? 13.583 -1.288 -9.648 1.00 98.75 85 LEU A O 1
ATOM 722 N N . LYS A 1 86 ? 14.429 -2.550 -11.296 1.00 98.75 86 LYS A N 1
ATOM 723 C CA . LYS A 1 86 ? 13.841 -3.819 -10.826 1.00 98.75 86 LYS A CA 1
ATOM 724 C C . LYS A 1 86 ? 14.295 -4.197 -9.411 1.00 98.75 86 LYS A C 1
ATOM 726 O O . LYS A 1 86 ? 13.506 -4.749 -8.646 1.00 98.75 86 LYS A O 1
ATOM 731 N N . ASN A 1 87 ? 15.540 -3.891 -9.045 1.00 98.50 87 ASN A N 1
ATOM 732 C CA . ASN A 1 87 ? 16.041 -4.090 -7.684 1.00 98.50 87 ASN A CA 1
ATOM 733 C C . ASN A 1 87 ? 15.496 -3.032 -6.706 1.00 98.50 87 ASN A C 1
ATOM 735 O O . ASN A 1 87 ? 15.156 -3.379 -5.577 1.00 98.50 87 ASN A O 1
ATOM 739 N N . GLY A 1 88 ? 15.351 -1.776 -7.140 1.00 98.75 88 GLY A N 1
ATOM 740 C CA . GLY A 1 88 ? 14.724 -0.709 -6.354 1.00 98.75 88 GLY A CA 1
ATOM 741 C C . GLY A 1 88 ? 13.264 -1.012 -6.007 1.00 98.75 88 GLY A C 1
ATOM 742 O O . GLY A 1 88 ? 12.882 -0.903 -4.845 1.00 98.75 88 GLY A O 1
ATOM 743 N N . VAL A 1 89 ? 12.478 -1.488 -6.980 1.00 98.75 89 VAL A N 1
ATOM 744 C CA . VAL A 1 89 ? 11.088 -1.931 -6.764 1.00 98.75 89 VAL A CA 1
ATOM 745 C C . VAL A 1 89 ? 11.026 -3.053 -5.726 1.00 98.75 89 VAL A C 1
ATOM 747 O O . VAL A 1 89 ? 10.249 -2.947 -4.785 1.00 98.75 89 VAL A O 1
ATOM 750 N N . LYS A 1 90 ? 11.891 -4.075 -5.820 1.00 98.75 90 LYS A N 1
ATOM 751 C CA . LYS A 1 90 ? 11.969 -5.142 -4.804 1.00 98.75 90 LYS A CA 1
ATOM 752 C C . LYS A 1 90 ? 12.266 -4.601 -3.405 1.00 98.75 90 LYS A C 1
ATOM 754 O O . LYS A 1 90 ? 11.539 -4.917 -2.470 1.00 98.75 90 LYS A O 1
ATOM 759 N N . ALA A 1 91 ? 13.296 -3.765 -3.264 1.00 98.75 91 ALA A N 1
ATOM 760 C CA . ALA A 1 91 ? 13.674 -3.189 -1.975 1.00 98.75 91 ALA A CA 1
ATOM 761 C C . ALA A 1 91 ? 12.559 -2.305 -1.380 1.00 98.75 91 ALA A C 1
ATOM 763 O O . ALA A 1 91 ? 12.352 -2.309 -0.166 1.00 98.75 91 ALA A O 1
ATOM 764 N N . ALA A 1 92 ? 11.806 -1.592 -2.225 1.00 98.69 92 ALA A N 1
ATOM 765 C CA . ALA A 1 92 ? 10.622 -0.845 -1.815 1.00 98.69 92 ALA A CA 1
ATOM 766 C C . ALA A 1 92 ? 9.492 -1.777 -1.340 1.00 98.69 92 ALA A C 1
ATOM 768 O O . ALA A 1 92 ? 8.958 -1.555 -0.254 1.00 98.69 92 ALA A O 1
ATOM 769 N N . THR A 1 93 ? 9.179 -2.850 -2.078 1.00 98.75 93 THR A N 1
ATOM 770 C CA . THR A 1 93 ? 8.190 -3.868 -1.673 1.00 98.75 93 THR A CA 1
ATOM 771 C C . THR A 1 93 ? 8.563 -4.513 -0.337 1.00 98.75 93 THR A C 1
ATOM 773 O O . THR A 1 93 ? 7.758 -4.523 0.588 1.00 98.75 93 THR A O 1
ATOM 776 N N . GLU A 1 94 ? 9.813 -4.952 -0.173 1.00 98.62 94 GLU A N 1
ATOM 777 C CA . GLU A 1 94 ? 10.308 -5.505 1.092 1.00 98.62 94 GLU A CA 1
ATOM 778 C C . GLU A 1 94 ? 10.248 -4.507 2.259 1.00 98.62 94 GLU A C 1
ATOM 780 O O . GLU A 1 94 ? 10.228 -4.920 3.418 1.00 98.62 94 GLU A O 1
ATOM 785 N N . SER A 1 95 ? 10.292 -3.201 1.984 1.00 98.62 95 SER A N 1
ATOM 786 C CA . SER A 1 95 ? 10.138 -2.147 2.991 1.00 98.62 95 SER A CA 1
ATOM 787 C C . SER A 1 95 ? 8.665 -1.964 3.370 1.00 98.62 95 SER A C 1
ATOM 789 O O . SER A 1 95 ? 8.329 -1.951 4.554 1.00 98.62 95 SER A O 1
ATOM 791 N N . ILE A 1 96 ? 7.773 -1.928 2.374 1.00 98.50 96 ILE A N 1
ATOM 792 C CA . ILE A 1 96 ? 6.314 -1.887 2.550 1.00 98.50 96 ILE A CA 1
ATOM 793 C C . ILE A 1 96 ? 5.841 -3.078 3.399 1.00 98.50 96 ILE A C 1
ATOM 795 O O . ILE A 1 96 ? 5.168 -2.865 4.404 1.00 98.50 96 ILE A O 1
ATOM 799 N N . ASP A 1 97 ? 6.284 -4.300 3.093 1.00 98.69 97 ASP A N 1
ATOM 800 C CA . ASP A 1 97 ? 5.968 -5.508 3.870 1.00 98.69 97 ASP A CA 1
ATOM 801 C C . ASP A 1 97 ? 6.379 -5.401 5.348 1.00 98.69 97 ASP A C 1
ATOM 803 O O . ASP A 1 97 ? 5.667 -5.879 6.235 1.00 98.69 97 ASP A O 1
ATOM 807 N N . LYS A 1 98 ? 7.535 -4.783 5.631 1.00 98.69 98 LYS A N 1
ATOM 808 C CA . LYS A 1 98 ? 8.028 -4.561 7.003 1.00 98.69 98 LYS A CA 1
ATOM 809 C C . LYS A 1 98 ? 7.161 -3.533 7.735 1.00 98.69 98 LYS A C 1
ATOM 811 O O . LYS A 1 98 ? 6.862 -3.728 8.913 1.00 98.69 98 LYS A O 1
ATOM 816 N N . TYR A 1 99 ? 6.715 -2.476 7.051 1.00 98.62 99 TYR A N 1
ATOM 817 C CA . TYR A 1 99 ? 5.796 -1.492 7.629 1.00 98.62 99 TYR A CA 1
ATOM 818 C C . TYR A 1 99 ? 4.394 -2.064 7.867 1.00 98.62 99 TYR A C 1
ATOM 820 O O . TYR A 1 99 ? 3.848 -1.832 8.943 1.00 98.62 99 TYR A O 1
ATOM 828 N N . ILE A 1 100 ? 3.842 -2.850 6.935 1.00 98.69 100 ILE A N 1
ATOM 829 C CA . ILE A 1 100 ? 2.540 -3.525 7.091 1.00 98.69 100 ILE A CA 1
ATOM 830 C C . ILE A 1 100 ? 2.555 -4.413 8.341 1.00 98.69 100 ILE A C 1
ATOM 832 O O . ILE A 1 100 ? 1.781 -4.170 9.266 1.00 98.69 100 ILE A O 1
ATOM 836 N N . LYS A 1 101 ? 3.524 -5.331 8.450 1.00 98.62 101 LYS A N 1
ATOM 837 C CA . LYS A 1 101 ? 3.670 -6.228 9.614 1.00 98.62 101 LYS A CA 1
ATOM 838 C C . LYS A 1 101 ? 3.869 -5.459 10.928 1.00 98.62 101 LYS A C 1
ATOM 840 O O . LYS A 1 101 ? 3.344 -5.846 11.970 1.00 98.62 101 LYS A O 1
ATOM 845 N N . GLY A 1 102 ? 4.586 -4.332 10.887 1.00 98.69 102 GLY A N 1
ATOM 846 C CA . GLY A 1 102 ? 4.761 -3.439 12.039 1.00 98.69 102 GLY A CA 1
ATOM 847 C C . GLY A 1 102 ? 3.502 -2.654 12.443 1.00 98.69 102 GLY A C 1
ATOM 848 O O . GLY A 1 102 ? 3.370 -2.276 13.608 1.00 98.69 102 GLY A O 1
ATOM 849 N N . ILE A 1 103 ? 2.574 -2.409 11.513 1.00 98.50 103 ILE A N 1
ATOM 850 C CA . ILE A 1 103 ? 1.255 -1.812 11.777 1.00 98.50 103 ILE A CA 1
ATOM 851 C C . ILE A 1 103 ? 0.294 -2.877 12.323 1.00 98.50 103 ILE A C 1
ATOM 853 O O . ILE A 1 103 ? -0.435 -2.607 13.276 1.00 98.50 103 ILE A O 1
ATOM 857 N N . GLU A 1 104 ? 0.322 -4.088 11.767 1.00 98.56 104 GLU A N 1
ATOM 858 C CA . GLU A 1 104 ? -0.499 -5.229 12.191 1.00 98.56 104 GLU A CA 1
ATOM 859 C C . GLU A 1 104 ? -0.183 -5.670 13.625 1.00 98.56 104 GLU A C 1
ATOM 861 O O . GLU A 1 104 ? -1.093 -5.769 14.446 1.00 98.56 104 GLU A O 1
ATOM 866 N N . GLU A 1 105 ? 1.094 -5.838 13.979 1.00 98.69 105 GLU A N 1
ATOM 867 C CA . GLU A 1 105 ? 1.473 -6.198 15.351 1.00 98.69 105 GLU A CA 1
ATOM 868 C C . GLU A 1 105 ? 1.116 -5.086 16.354 1.00 98.69 105 GLU A C 1
ATOM 870 O O . GLU A 1 105 ? 0.639 -5.375 17.450 1.00 98.69 105 GLU A O 1
ATOM 875 N N . LYS A 1 106 ? 1.240 -3.804 15.976 1.00 98.62 106 LYS A N 1
ATOM 876 C CA . LYS A 1 106 ? 0.760 -2.692 16.817 1.00 98.62 106 LYS A CA 1
ATOM 877 C C . LYS A 1 106 ? -0.757 -2.708 16.993 1.00 98.62 106 LYS A C 1
ATOM 879 O O . LYS A 1 106 ? -1.227 -2.477 18.103 1.00 98.62 106 LYS A O 1
ATOM 884 N N . ARG A 1 107 ? -1.524 -2.994 15.933 1.00 98.50 107 ARG A N 1
ATOM 885 C CA . ARG A 1 107 ? -2.986 -3.163 16.011 1.00 98.50 107 ARG A CA 1
ATOM 886 C C . ARG A 1 107 ? -3.330 -4.256 17.022 1.00 98.50 107 ARG A C 1
ATOM 888 O O . ARG A 1 107 ? -4.058 -3.978 17.968 1.00 98.50 107 ARG A O 1
ATOM 895 N N . ARG A 1 108 ? -2.715 -5.435 16.881 1.00 98.62 108 ARG A N 1
ATOM 896 C CA . ARG A 1 108 ? -2.900 -6.589 17.772 1.00 98.62 108 ARG A CA 1
ATOM 897 C C . ARG A 1 108 ? -2.557 -6.267 19.234 1.00 98.62 108 ARG A C 1
ATOM 899 O O . ARG A 1 108 ? -3.266 -6.700 20.135 1.00 98.62 108 ARG A O 1
ATOM 906 N N . GLN A 1 109 ? -1.505 -5.481 19.477 1.00 98.38 109 GLN A N 1
ATOM 907 C CA . GLN A 1 109 ? -1.127 -5.025 20.822 1.00 98.38 109 GLN A CA 1
ATOM 908 C C . GLN A 1 109 ? -2.152 -4.060 21.439 1.00 98.38 109 GLN A C 1
ATOM 910 O O . GLN A 1 109 ? -2.480 -4.203 22.616 1.00 98.38 109 GLN A O 1
ATOM 915 N N . TYR A 1 110 ? -2.682 -3.101 20.671 1.00 98.44 110 TYR A N 1
ATOM 916 C CA . TYR A 1 110 ? -3.736 -2.204 21.165 1.00 98.44 110 TYR A CA 1
ATOM 917 C C . TYR A 1 110 ? -5.062 -2.935 21.398 1.00 98.44 110 TYR A C 1
ATOM 919 O O . TYR A 1 110 ? -5.743 -2.659 22.380 1.00 98.44 110 TYR A O 1
ATOM 927 N N . GLU A 1 111 ? -5.409 -3.879 20.528 1.00 98.38 111 GLU A N 1
ATOM 928 C CA . GLU A 1 111 ? -6.628 -4.685 20.616 1.00 98.38 111 GLU A CA 1
ATOM 929 C C . GLU A 1 111 ? -6.613 -5.582 21.866 1.00 98.38 111 GLU A C 1
ATOM 931 O O . GLU A 1 111 ? -7.536 -5.513 22.676 1.00 98.38 111 GLU A O 1
ATOM 936 N N . ALA A 1 112 ? -5.502 -6.285 22.120 1.00 98.38 112 ALA A N 1
ATOM 937 C CA . ALA A 1 112 ? -5.299 -7.044 23.357 1.00 98.38 112 ALA A CA 1
ATOM 938 C C . ALA A 1 112 ? -5.308 -6.156 24.619 1.00 98.38 112 ALA A C 1
ATOM 940 O O . ALA A 1 112 ? -5.875 -6.539 25.639 1.00 98.38 112 ALA A O 1
ATOM 941 N N . TYR A 1 113 ? -4.733 -4.946 24.563 1.00 98.25 113 TYR A N 1
ATOM 942 C CA . TYR A 1 113 ? -4.777 -4.000 25.687 1.00 98.25 113 TYR A CA 1
ATOM 943 C C . TYR A 1 113 ? -6.206 -3.521 26.001 1.00 98.25 113 TYR A C 1
ATOM 945 O O . TYR A 1 113 ? -6.561 -3.349 27.168 1.00 98.25 113 TYR A O 1
ATOM 953 N N . ILE A 1 114 ? -7.035 -3.319 24.971 1.00 97.44 114 ILE A N 1
ATOM 954 C CA . ILE A 1 114 ? -8.452 -2.968 25.125 1.00 97.44 114 ILE A CA 1
ATOM 955 C C . ILE A 1 114 ? -9.236 -4.149 25.715 1.00 97.44 114 ILE A C 1
ATOM 957 O O . ILE A 1 114 ? -10.038 -3.933 26.625 1.00 97.44 114 ILE A O 1
ATOM 961 N N . GLU A 1 115 ? -8.976 -5.379 25.261 1.00 97.88 115 GLU A N 1
ATOM 962 C CA . GLU A 1 115 ? -9.592 -6.595 25.811 1.00 97.88 115 GLU A CA 1
ATOM 963 C C . GLU A 1 115 ? -9.243 -6.785 27.296 1.00 97.88 115 GLU A C 1
ATOM 965 O O . GLU A 1 115 ? -10.147 -6.908 28.125 1.00 97.88 115 GLU A O 1
ATOM 970 N N . ASP A 1 116 ? -7.958 -6.729 27.665 1.00 97.56 116 ASP A N 1
ATOM 971 C CA . ASP A 1 116 ? -7.518 -6.852 29.062 1.00 97.56 116 ASP A CA 1
ATOM 972 C C . ASP A 1 116 ? -8.090 -5.729 29.941 1.00 97.56 116 ASP A C 1
ATOM 974 O O . ASP A 1 116 ? -8.540 -5.989 31.061 1.00 97.56 116 ASP A O 1
ATOM 978 N N . PHE A 1 117 ? -8.142 -4.484 29.449 1.00 96.75 117 PHE A N 1
ATOM 979 C CA . PHE A 1 117 ? -8.776 -3.392 30.189 1.00 96.75 117 PHE A CA 1
ATOM 980 C C . PHE A 1 117 ? -10.272 -3.653 30.405 1.00 96.75 117 PHE A C 1
ATOM 982 O O . PHE A 1 117 ? -10.745 -3.544 31.537 1.00 96.75 117 PHE A O 1
ATOM 989 N N . ALA A 1 118 ? -11.011 -4.035 29.358 1.00 96.38 118 ALA A N 1
ATOM 990 C CA . ALA A 1 118 ? -12.433 -4.355 29.458 1.00 96.38 118 ALA A CA 1
ATOM 991 C C . ALA A 1 118 ? -12.674 -5.495 30.461 1.00 96.38 118 ALA A C 1
ATOM 993 O O . ALA A 1 118 ? -13.463 -5.341 31.390 1.00 96.38 118 ALA A O 1
ATOM 994 N N . LYS A 1 119 ? -11.910 -6.585 30.354 1.00 96.81 119 LYS A N 1
ATOM 995 C CA . LYS A 1 119 ? -11.939 -7.757 31.241 1.00 96.81 119 LYS A CA 1
ATOM 996 C C . LYS A 1 119 ? -11.670 -7.401 32.706 1.00 96.81 119 LYS A C 1
ATOM 998 O O . LYS A 1 119 ? -12.398 -7.850 33.594 1.00 96.81 119 LYS A O 1
ATOM 1003 N N . ILE A 1 120 ? -10.681 -6.541 32.969 1.00 96.06 120 ILE A N 1
ATOM 1004 C CA . ILE A 1 120 ? -10.377 -6.031 34.315 1.00 96.06 120 ILE A CA 1
ATOM 1005 C C . ILE A 1 120 ? -11.540 -5.199 34.878 1.00 96.06 120 ILE A C 1
ATOM 1007 O O . ILE A 1 120 ? -11.820 -5.295 36.074 1.00 96.06 120 ILE A O 1
ATOM 1011 N N . GLN A 1 121 ? -12.215 -4.380 34.064 1.00 95.19 121 GLN A N 1
ATOM 1012 C CA . GLN A 1 121 ? -13.351 -3.581 34.541 1.00 95.19 121 GLN A CA 1
ATOM 1013 C C . GLN A 1 121 ? -14.622 -4.423 34.712 1.00 95.19 121 GLN A C 1
ATOM 1015 O O . GLN A 1 121 ? -15.259 -4.313 35.756 1.00 95.19 121 GLN A O 1
ATOM 1020 N N . CYS A 1 122 ? -14.961 -5.304 33.764 1.00 94.44 122 CYS A N 1
ATOM 1021 C CA . CYS A 1 122 ? -16.082 -6.244 33.882 1.00 94.44 122 CYS A CA 1
ATOM 1022 C C . CYS A 1 122 ? -15.966 -7.075 35.163 1.00 94.44 122 CYS A C 1
ATOM 1024 O O . CYS A 1 122 ? -16.876 -7.040 35.986 1.00 94.44 122 CYS A O 1
ATOM 1026 N N . SER A 1 123 ? -14.802 -7.686 35.414 1.00 95.94 123 SER A N 1
ATOM 1027 C CA . SER A 1 123 ? -14.583 -8.474 36.631 1.00 95.94 123 SER A CA 1
ATOM 1028 C C . SER A 1 123 ? -14.728 -7.649 37.919 1.00 95.94 123 SER A C 1
ATOM 1030 O O . SER A 1 123 ? -15.255 -8.146 38.915 1.00 95.94 123 SER A O 1
ATOM 1032 N N . LYS A 1 124 ? -14.330 -6.367 37.929 1.00 96.31 124 LYS A N 1
ATOM 1033 C CA . LYS A 1 124 ? -14.589 -5.473 39.075 1.00 96.31 124 LYS A CA 1
ATOM 1034 C C . LYS A 1 124 ? -16.080 -5.195 39.250 1.00 96.31 124 LYS A C 1
ATOM 1036 O O . LYS A 1 124 ? -16.587 -5.374 40.355 1.00 96.31 124 LYS A O 1
ATOM 1041 N N . PHE A 1 125 ? -16.778 -4.801 38.184 1.00 95.62 125 PHE A N 1
ATOM 1042 C CA . PHE A 1 125 ? -18.209 -4.493 38.234 1.00 95.62 125 PHE A CA 1
ATOM 1043 C C . PHE A 1 125 ? -19.052 -5.710 38.632 1.00 95.62 125 PHE A C 1
ATOM 1045 O O . PHE A 1 125 ? -19.961 -5.567 39.442 1.00 95.62 125 PHE A O 1
ATOM 1052 N N . GLU A 1 126 ? -18.721 -6.909 38.151 1.00 95.81 126 GLU A N 1
ATOM 1053 C CA . GLU A 1 126 ? -19.339 -8.175 38.570 1.00 95.81 126 GLU A CA 1
ATOM 1054 C C . GLU A 1 126 ? -19.148 -8.428 40.074 1.00 95.81 126 GLU A C 1
ATOM 1056 O O . GLU A 1 126 ? -20.109 -8.713 40.790 1.00 95.81 126 GLU A O 1
ATOM 1061 N N . ASN A 1 127 ? -17.921 -8.251 40.578 1.00 96.06 127 ASN A N 1
ATOM 1062 C CA . ASN A 1 127 ? -17.601 -8.418 41.996 1.00 96.06 127 ASN A CA 1
ATOM 1063 C C . ASN A 1 127 ? -18.262 -7.365 42.904 1.00 96.06 127 ASN A C 1
ATOM 1065 O O . ASN A 1 127 ? -18.549 -7.661 44.064 1.00 96.06 127 ASN A O 1
ATOM 1069 N N . GLU A 1 128 ? -18.489 -6.137 42.434 1.00 96.56 128 GLU A N 1
ATOM 1070 C CA . GLU A 1 128 ? -19.224 -5.120 43.200 1.00 96.56 128 GLU A CA 1
ATOM 1071 C C . GLU A 1 128 ? -20.738 -5.326 43.127 1.00 96.56 128 GLU A C 1
ATOM 1073 O O . GLU A 1 128 ? -21.401 -5.285 44.165 1.00 96.56 128 GLU A O 1
ATOM 1078 N N . LYS A 1 129 ? -21.273 -5.664 41.948 1.00 97.31 129 LYS A N 1
ATOM 1079 C CA . LYS A 1 129 ? -22.675 -6.051 41.754 1.00 97.31 129 LYS A CA 1
ATOM 1080 C C . LYS A 1 129 ? -23.067 -7.189 42.701 1.00 97.31 129 LYS A C 1
ATOM 1082 O O . LYS A 1 129 ? -24.002 -7.022 43.480 1.00 97.31 129 LYS A O 1
ATOM 1087 N N . ALA A 1 130 ? -22.300 -8.281 42.731 1.00 97.62 130 ALA A N 1
ATOM 1088 C CA . ALA A 1 130 ? -22.581 -9.431 43.593 1.00 97.62 130 ALA A CA 1
ATOM 1089 C C . ALA A 1 130 ? -22.563 -9.087 45.101 1.00 97.62 130 ALA A C 1
ATOM 1091 O O . ALA A 1 130 ? -23.323 -9.662 45.885 1.00 97.62 130 ALA A O 1
ATOM 1092 N N . LYS A 1 131 ? -21.732 -8.124 45.532 1.00 97.88 131 LYS A N 1
ATOM 1093 C CA . LYS A 1 131 ? -21.754 -7.611 46.917 1.00 97.88 131 LYS A CA 1
ATOM 1094 C C . LYS A 1 131 ? -23.024 -6.806 47.187 1.00 97.88 131 LYS A C 1
ATOM 1096 O O . LYS A 1 131 ? -23.647 -7.004 48.228 1.00 97.88 131 LYS A O 1
ATOM 1101 N N . LEU A 1 132 ? -23.405 -5.911 46.274 1.00 97.75 132 LEU A N 1
ATOM 1102 C CA . LEU A 1 132 ? -24.599 -5.075 46.415 1.00 97.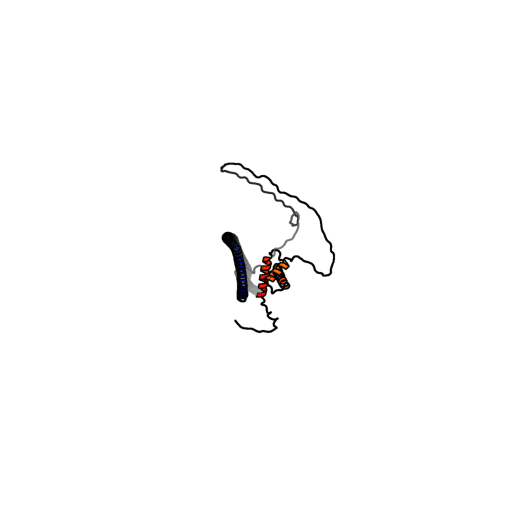75 132 LEU A CA 1
ATOM 1103 C C . LEU A 1 132 ? -25.879 -5.918 46.420 1.00 97.75 132 LEU A C 1
ATOM 1105 O O . LEU A 1 132 ? -26.700 -5.744 47.315 1.00 97.75 132 LEU A O 1
ATOM 1109 N N . GLU A 1 133 ? -26.008 -6.893 45.518 1.00 98.06 133 GLU A N 1
ATOM 1110 C CA . GLU A 1 133 ? -27.128 -7.846 45.485 1.00 98.06 133 GLU A CA 1
ATOM 1111 C C . GLU A 1 133 ? -27.228 -8.641 46.799 1.00 98.06 133 GLU A C 1
ATOM 1113 O O . GLU A 1 133 ? -28.305 -8.739 47.389 1.00 98.06 133 GLU A O 1
ATOM 1118 N N . LYS A 1 134 ? -26.095 -9.109 47.347 1.00 97.69 134 LYS A N 1
ATOM 1119 C CA . LYS A 1 134 ? -26.053 -9.762 48.668 1.00 97.69 134 LYS A CA 1
ATOM 1120 C C . LYS A 1 134 ? -26.473 -8.830 49.814 1.00 97.69 134 LYS A C 1
ATOM 1122 O O . LYS A 1 134 ? -27.117 -9.281 50.762 1.00 97.69 134 LYS A O 1
ATOM 1127 N N . HIS A 1 135 ? -26.122 -7.544 49.756 1.00 97.69 135 HIS A N 1
ATOM 1128 C CA . HIS A 1 135 ? -26.566 -6.559 50.747 1.00 97.69 135 HIS A CA 1
ATOM 1129 C C . HIS A 1 135 ? -28.062 -6.237 50.623 1.00 97.69 135 HIS A C 1
ATOM 1131 O O . HIS A 1 135 ? -28.726 -6.121 51.654 1.00 97.69 135 HIS A O 1
ATOM 1137 N N . ILE A 1 136 ? -28.599 -6.143 49.403 1.00 97.38 136 ILE A N 1
ATOM 1138 C CA . ILE A 1 136 ? -30.031 -5.940 49.134 1.00 97.38 136 ILE A CA 1
ATOM 1139 C C . ILE A 1 136 ? -30.837 -7.116 49.695 1.00 97.38 136 ILE A C 1
ATOM 1141 O O . ILE A 1 136 ? -31.661 -6.899 50.582 1.00 97.38 136 ILE A O 1
ATOM 1145 N N . GLY A 1 137 ? -30.504 -8.355 49.316 1.00 97.75 137 GLY A N 1
ATOM 1146 C CA . GLY A 1 137 ? -31.196 -9.549 49.813 1.00 97.75 137 GLY A CA 1
ATOM 1147 C C . GLY A 1 137 ? -31.129 -9.705 51.339 1.00 97.75 137 GLY A C 1
ATOM 1148 O O . GLY A 1 137 ? -32.113 -10.092 51.968 1.00 97.75 137 GLY A O 1
ATOM 1149 N N . LYS A 1 138 ? -30.010 -9.319 51.980 1.00 98.00 138 LYS A N 1
ATOM 1150 C CA . LYS A 1 138 ? -29.929 -9.274 53.453 1.00 98.00 138 LYS A CA 1
ATOM 1151 C C . LYS A 1 138 ? -30.878 -8.229 54.050 1.00 98.00 138 LYS A C 1
ATOM 1153 O O . LYS A 1 138 ? -31.536 -8.519 55.043 1.00 98.00 138 LYS A O 1
ATOM 1158 N N . ARG A 1 139 ? -30.966 -7.029 53.463 1.00 96.00 139 ARG A N 1
ATOM 1159 C CA . ARG A 1 139 ? -31.891 -5.975 53.920 1.00 96.00 139 ARG A CA 1
ATOM 1160 C C . ARG A 1 139 ? -33.358 -6.325 53.680 1.00 96.00 139 ARG A C 1
ATOM 1162 O O . ARG A 1 139 ? -34.212 -5.892 54.446 1.00 96.00 139 ARG A O 1
ATOM 1169 N N . GLU A 1 140 ? -33.652 -7.095 52.641 1.00 96.88 140 GLU A N 1
ATOM 1170 C CA . GLU A 1 140 ? -34.995 -7.604 52.362 1.00 96.88 140 GLU A CA 1
ATOM 1171 C C . GLU A 1 140 ? -35.406 -8.667 53.380 1.00 96.88 140 GLU A C 1
ATOM 1173 O O . GLU A 1 140 ? -36.472 -8.529 53.972 1.00 96.88 140 GLU A O 1
ATOM 1178 N N . ALA A 1 141 ? -34.526 -9.624 53.693 1.00 96.81 141 ALA A N 1
ATOM 1179 C CA . ALA A 1 141 ? -34.749 -10.583 54.775 1.00 96.81 141 ALA A CA 1
ATOM 1180 C C . ALA A 1 141 ? -34.899 -9.901 56.152 1.00 96.81 141 ALA A C 1
ATOM 1182 O O . ALA A 1 141 ? -35.826 -10.219 56.889 1.00 96.81 141 ALA A O 1
ATOM 1183 N N . GLU A 1 142 ? -34.052 -8.915 56.481 1.00 96.75 142 GLU A N 1
ATOM 1184 C CA . GLU A 1 142 ? -34.180 -8.114 57.714 1.00 96.75 142 GLU A CA 1
ATOM 1185 C C . GLU A 1 142 ? -35.522 -7.366 57.796 1.00 96.75 142 GLU A C 1
ATOM 1187 O O . GLU A 1 142 ? -36.109 -7.269 58.874 1.00 96.75 142 GLU A O 1
ATOM 1192 N N . ARG A 1 143 ? -36.014 -6.826 56.670 1.00 94.69 143 ARG A N 1
ATOM 1193 C CA . ARG A 1 143 ? -37.310 -6.134 56.598 1.00 94.69 143 ARG A CA 1
ATOM 1194 C C . ARG A 1 143 ? -38.471 -7.108 56.776 1.00 94.69 143 ARG A C 1
ATOM 1196 O O . ARG A 1 143 ? -39.398 -6.797 57.515 1.00 94.69 143 ARG A O 1
ATOM 1203 N N . GLU A 1 144 ? -38.416 -8.253 56.106 1.00 94.69 144 GLU A N 1
ATOM 1204 C CA . GLU A 1 144 ? -39.448 -9.288 56.161 1.00 94.69 144 GLU A CA 1
ATOM 1205 C C . GLU A 1 144 ? -39.558 -9.882 57.574 1.00 94.69 144 GLU A C 1
ATOM 1207 O O . GLU A 1 144 ? -40.640 -9.925 58.151 1.00 94.69 144 GLU A O 1
ATOM 1212 N N . GLU A 1 145 ? -38.428 -10.219 58.201 1.00 94.81 145 GLU A N 1
ATOM 1213 C CA . GLU A 1 145 ? -38.385 -10.692 59.589 1.00 94.81 145 GLU A CA 1
ATOM 1214 C C . GLU A 1 145 ? -38.924 -9.634 60.574 1.00 94.81 145 GLU A C 1
ATOM 1216 O O . GLU A 1 145 ? -39.664 -9.958 61.505 1.00 94.81 145 GLU A O 1
ATOM 1221 N N . ALA A 1 146 ? -38.612 -8.350 60.357 1.00 93.88 146 ALA A N 1
ATOM 1222 C CA . ALA A 1 146 ? -39.158 -7.256 61.159 1.00 93.88 146 ALA A CA 1
ATOM 1223 C C . ALA A 1 146 ? -40.675 -7.067 60.955 1.00 93.88 146 ALA A C 1
ATOM 1225 O O . ALA A 1 146 ? -41.387 -6.822 61.930 1.00 93.88 146 ALA A O 1
ATOM 1226 N N . ALA A 1 147 ? -41.182 -7.218 59.727 1.00 90.94 147 ALA A N 1
ATOM 1227 C CA . ALA A 1 147 ? -42.611 -7.154 59.419 1.00 90.94 147 ALA A CA 1
ATOM 1228 C C . ALA A 1 147 ? -43.381 -8.326 60.053 1.00 90.94 147 ALA A C 1
ATOM 1230 O O . ALA A 1 147 ? -44.428 -8.117 60.667 1.00 90.94 147 ALA A O 1
ATOM 1231 N N . GLN A 1 148 ? -42.825 -9.539 59.997 1.00 91.88 148 GLN A N 1
ATOM 1232 C CA . GLN A 1 148 ? -43.379 -10.714 60.674 1.00 91.88 148 GLN A CA 1
ATOM 1233 C C . GLN A 1 148 ? -43.386 -10.536 62.200 1.00 91.88 148 GLN A C 1
ATOM 1235 O O . GLN A 1 148 ? -44.410 -10.783 62.837 1.00 91.88 148 GLN A O 1
ATOM 1240 N N . ARG A 1 149 ? -42.293 -10.032 62.798 1.00 94.69 149 ARG A N 1
ATOM 1241 C CA . ARG A 1 149 ? -42.244 -9.714 64.238 1.00 94.69 149 ARG A CA 1
ATOM 1242 C C . ARG A 1 149 ? -43.262 -8.644 64.644 1.00 94.69 149 ARG A C 1
ATOM 1244 O O . ARG A 1 149 ? -43.885 -8.787 65.695 1.00 94.69 149 ARG A O 1
ATOM 1251 N N . ALA A 1 150 ? -43.467 -7.613 63.823 1.00 92.25 150 ALA A N 1
ATOM 1252 C CA . ALA A 1 150 ? -44.485 -6.591 64.066 1.00 92.25 150 ALA A CA 1
ATOM 1253 C C . ALA A 1 150 ? -45.908 -7.176 64.019 1.00 92.25 150 ALA A C 1
ATOM 1255 O O . ALA A 1 150 ? -46.680 -6.964 64.951 1.00 92.25 150 ALA A O 1
ATOM 1256 N N . ALA A 1 151 ? -46.226 -7.980 62.999 1.00 89.38 151 ALA A N 1
ATOM 1257 C CA . ALA A 1 151 ? -47.536 -8.617 62.863 1.00 89.38 151 ALA A CA 1
ATOM 1258 C C . ALA A 1 151 ? -47.847 -9.602 64.007 1.00 89.38 151 ALA A C 1
ATOM 1260 O O . ALA A 1 151 ? -48.977 -9.647 64.489 1.00 89.38 151 ALA A O 1
ATOM 1261 N N . VAL A 1 152 ? -46.851 -10.360 64.487 1.00 92.44 152 VAL A N 1
ATOM 1262 C CA . VAL A 1 152 ? -47.003 -11.221 65.675 1.00 92.44 152 VAL A CA 1
ATOM 1263 C C . VAL A 1 152 ? -47.278 -10.387 66.930 1.00 92.44 152 VAL A C 1
ATOM 1265 O O . VAL A 1 152 ? -48.167 -10.733 67.704 1.00 92.44 152 VAL A O 1
ATOM 1268 N N . ALA A 1 153 ? -46.569 -9.272 67.128 1.00 93.50 153 ALA A N 1
ATOM 1269 C CA . ALA A 1 153 ? -46.806 -8.390 68.271 1.00 93.50 153 ALA A CA 1
ATOM 1270 C C . ALA A 1 153 ? -48.203 -7.740 68.234 1.00 93.50 153 ALA A C 1
ATOM 1272 O O . ALA A 1 153 ? -48.872 -7.677 69.265 1.00 93.50 153 ALA A O 1
ATOM 1273 N N . GLU A 1 154 ? -48.668 -7.303 67.060 1.00 92.25 154 GLU A N 1
ATOM 1274 C CA . GLU A 1 154 ? -50.008 -6.732 66.870 1.00 92.25 154 GLU A CA 1
ATOM 1275 C C . GLU A 1 154 ? -51.114 -7.761 67.152 1.00 92.25 154 GLU A C 1
ATOM 1277 O O . GLU A 1 154 ? -52.062 -7.469 67.882 1.00 92.25 154 GLU A O 1
ATOM 1282 N N . VAL A 1 155 ? -50.946 -8.996 66.666 1.00 92.75 155 VAL A N 1
ATOM 1283 C CA . VAL A 1 155 ? -51.823 -10.132 66.988 1.00 92.75 155 VAL A CA 1
ATOM 1284 C C . VAL A 1 155 ? -51.901 -10.367 68.498 1.00 92.75 155 VAL A C 1
ATOM 1286 O O . VAL A 1 155 ? -53.005 -10.406 69.035 1.00 92.75 155 VAL A O 1
ATOM 1289 N N . THR A 1 156 ? -50.767 -10.449 69.201 1.00 93.88 156 THR A N 1
ATOM 1290 C CA . THR A 1 156 ? -50.751 -10.659 70.660 1.00 93.88 156 THR A CA 1
ATOM 1291 C C . THR A 1 156 ? -51.404 -9.498 71.419 1.00 93.88 156 THR A C 1
ATOM 1293 O O . THR A 1 156 ? -52.077 -9.713 72.426 1.00 93.88 156 THR A O 1
ATOM 1296 N N . VAL A 1 157 ? -51.261 -8.254 70.946 1.00 95.19 157 VAL A N 1
ATOM 1297 C CA . VAL A 1 157 ? -51.957 -7.097 71.535 1.00 95.19 157 VAL A CA 1
ATOM 1298 C C . VAL A 1 157 ? -53.475 -7.210 71.357 1.00 95.19 157 VAL A C 1
ATOM 1300 O O . VAL A 1 157 ? -54.205 -6.946 72.312 1.00 95.19 157 VAL A O 1
ATOM 1303 N N . LEU A 1 158 ? -53.962 -7.640 70.190 1.00 94.00 158 LEU A N 1
ATOM 1304 C CA . LEU A 1 158 ? -55.394 -7.862 69.956 1.00 94.00 158 LEU A CA 1
ATOM 1305 C C . LEU A 1 158 ? -55.947 -9.051 70.754 1.00 94.00 158 LEU A C 1
ATOM 1307 O O . LEU A 1 158 ? -57.043 -8.952 71.301 1.00 94.00 158 LEU A O 1
ATOM 1311 N N . GLU A 1 159 ? -55.192 -10.144 70.869 1.00 93.12 159 GLU A N 1
ATOM 1312 C CA . GLU A 1 159 ? -55.562 -11.320 71.668 1.00 93.12 159 GLU A CA 1
ATOM 1313 C C . GLU A 1 159 ? -55.674 -10.948 73.165 1.00 93.12 159 GLU A C 1
ATOM 1315 O O . GLU A 1 159 ? -56.702 -11.218 73.790 1.00 93.12 159 GLU A O 1
ATOM 1320 N N . ASN A 1 160 ? -54.716 -10.181 73.702 1.00 94.06 160 ASN A N 1
ATOM 1321 C CA . ASN A 1 160 ? -54.780 -9.633 75.066 1.00 94.06 160 ASN A CA 1
ATOM 1322 C C . ASN A 1 160 ? -55.946 -8.640 75.2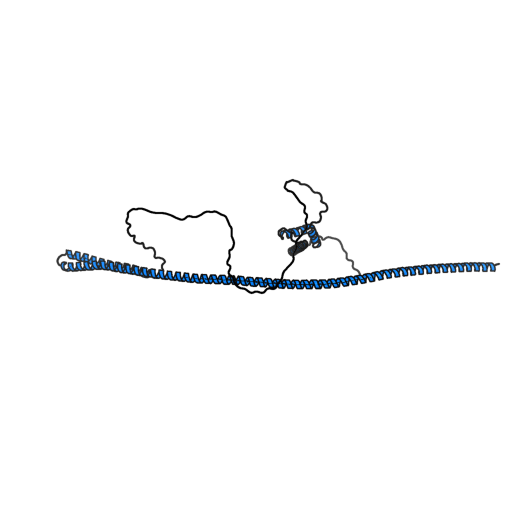69 1.00 94.06 160 ASN A C 1
ATOM 1324 O O . ASN A 1 160 ? -56.572 -8.619 76.330 1.00 94.06 160 ASN A O 1
ATOM 1328 N N . GLN A 1 161 ? -56.254 -7.794 74.276 1.00 94.19 161 GLN A N 1
ATOM 1329 C CA . GLN A 1 161 ? -57.385 -6.856 74.348 1.00 94.19 161 GLN A CA 1
ATOM 1330 C C . GLN A 1 161 ? -58.736 -7.580 74.338 1.00 94.19 161 GLN A C 1
ATOM 1332 O O . GLN A 1 161 ? -59.625 -7.214 75.112 1.00 94.19 161 GLN A O 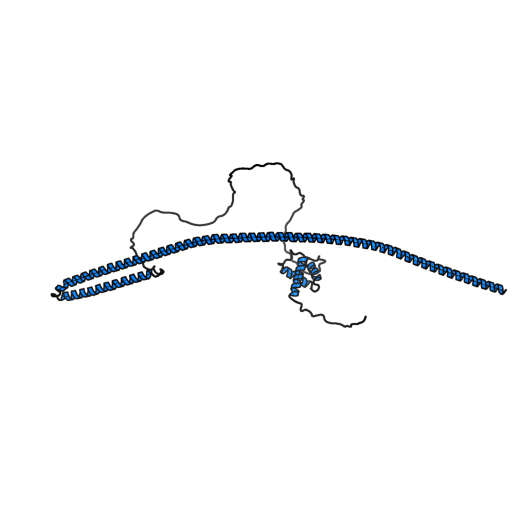1
ATOM 1337 N N . LYS A 1 162 ? -58.872 -8.626 73.512 1.00 94.25 162 LYS A N 1
ATOM 1338 C CA . LYS A 1 162 ? -60.038 -9.515 73.472 1.00 94.25 162 LYS A CA 1
ATOM 1339 C C . LYS A 1 162 ? -60.281 -10.149 74.840 1.00 94.25 162 LYS A C 1
ATOM 1341 O O . LYS A 1 162 ? -61.377 -10.023 75.381 1.00 94.25 162 LYS A O 1
ATOM 1346 N N . GLU A 1 163 ? -59.258 -10.771 75.426 1.00 94.69 163 GLU A N 1
ATOM 1347 C CA . GLU A 1 163 ? -59.357 -11.424 76.736 1.00 94.69 163 GLU A CA 1
ATOM 1348 C C . GLU A 1 163 ? -59.700 -10.420 77.850 1.00 94.69 163 GLU A C 1
ATOM 1350 O O . GLU A 1 163 ? -60.667 -10.616 78.590 1.00 94.69 163 GLU A O 1
ATOM 1355 N N . ALA A 1 164 ? -59.001 -9.282 77.918 1.00 93.44 164 ALA A N 1
ATOM 1356 C CA . ALA A 1 164 ? -59.279 -8.235 78.904 1.00 93.44 164 ALA A CA 1
ATOM 1357 C C . ALA A 1 164 ? -60.669 -7.582 78.742 1.00 93.44 164 ALA A C 1
ATOM 1359 O O . ALA A 1 164 ? -61.203 -7.022 79.705 1.00 93.44 164 ALA A O 1
ATOM 1360 N N . GLY A 1 165 ? -61.255 -7.621 77.542 1.00 94.12 165 GLY A N 1
ATOM 1361 C CA . GLY A 1 165 ? -62.633 -7.209 77.278 1.00 94.12 165 GLY A CA 1
ATOM 1362 C C . GLY A 1 165 ? -63.655 -8.258 77.724 1.00 94.12 165 GLY A C 1
ATOM 1363 O O . GLY A 1 165 ? -64.576 -7.936 78.479 1.00 94.12 165 GLY A O 1
ATOM 1364 N N . LEU A 1 166 ? -63.452 -9.520 77.332 1.00 93.81 166 LEU A N 1
ATOM 1365 C CA . LEU A 1 166 ? -64.313 -10.645 77.708 1.00 93.81 166 LEU A CA 1
ATOM 1366 C C . LEU A 1 166 ? -64.355 -10.852 79.227 1.00 93.81 166 LEU A C 1
ATOM 1368 O O . LEU A 1 166 ? -65.446 -10.963 79.779 1.00 93.81 166 LEU A O 1
ATOM 1372 N N . LEU A 1 167 ? -63.215 -10.787 79.924 1.00 94.12 167 LEU A N 1
ATOM 1373 C CA . LEU A 1 167 ? -63.156 -10.879 81.390 1.00 94.12 167 LEU A CA 1
ATOM 1374 C C . LEU A 1 167 ? -63.988 -9.784 82.081 1.00 94.12 167 LEU A C 1
ATOM 1376 O O . LEU A 1 167 ? -64.657 -10.051 83.079 1.00 94.12 167 LEU A O 1
ATOM 1380 N N . LYS A 1 168 ? -64.013 -8.554 81.547 1.00 94.75 168 LYS A N 1
ATOM 1381 C CA . LYS A 1 168 ? -64.836 -7.459 82.100 1.00 94.75 168 LYS A CA 1
ATOM 1382 C C . LYS A 1 168 ? -66.332 -7.716 81.924 1.00 94.75 168 LYS A C 1
ATOM 1384 O O . LYS A 1 168 ? -67.100 -7.434 82.844 1.00 94.75 168 LYS A O 1
ATOM 1389 N N . LEU A 1 169 ? -66.755 -8.241 80.773 1.00 93.69 169 LEU A N 1
ATOM 1390 C CA . LEU A 1 169 ? -68.154 -8.613 80.539 1.00 93.69 169 LEU A CA 1
ATOM 1391 C C . LEU A 1 169 ? -68.554 -9.836 81.376 1.00 93.69 169 LEU A C 1
ATOM 1393 O O . LEU A 1 169 ? -69.600 -9.814 82.021 1.00 93.69 169 LEU A O 1
ATOM 1397 N N . GLN A 1 170 ? -67.685 -10.843 81.470 1.00 93.38 170 GLN A N 1
ATOM 1398 C CA . GLN A 1 170 ? -67.887 -12.032 82.296 1.00 93.38 170 GLN A CA 1
ATOM 1399 C C . GLN A 1 170 ? -68.022 -11.679 83.784 1.00 93.38 170 GLN A C 1
ATOM 1401 O O . GLN A 1 170 ? -68.925 -12.181 84.444 1.00 93.38 170 GLN A O 1
ATOM 1406 N N . MET A 1 171 ? -67.206 -10.761 84.315 1.00 92.38 171 MET A N 1
ATOM 1407 C CA . MET A 1 171 ? -67.349 -10.289 85.700 1.00 92.38 171 MET A CA 1
ATOM 1408 C C . MET A 1 171 ? -68.692 -9.579 85.943 1.00 92.38 171 MET A C 1
ATOM 1410 O O . MET A 1 171 ? -69.327 -9.815 86.976 1.00 92.38 171 MET A O 1
ATOM 1414 N N . LYS A 1 172 ? -69.177 -8.761 84.994 1.00 92.88 172 LYS A N 1
ATOM 1415 C CA . LYS A 1 172 ? -70.527 -8.162 85.065 1.00 92.88 172 LYS A CA 1
ATOM 1416 C C . LYS A 1 172 ? -71.627 -9.229 85.019 1.00 92.88 172 LYS A C 1
ATOM 1418 O O . LYS A 1 172 ? -72.588 -9.137 85.785 1.00 92.88 172 LYS A O 1
ATOM 1423 N N . ALA A 1 173 ? -71.482 -10.231 84.151 1.00 91.25 173 ALA A N 1
ATOM 1424 C CA . ALA A 1 173 ? -72.430 -11.330 84.010 1.00 91.25 173 ALA A CA 1
ATOM 1425 C C . ALA A 1 173 ? -72.505 -12.154 85.304 1.00 91.25 173 ALA A C 1
ATOM 1427 O O . ALA A 1 173 ? -73.576 -12.231 85.895 1.00 91.25 173 ALA A O 1
ATOM 1428 N N . SER A 1 174 ? -71.374 -12.638 85.827 1.00 91.50 174 SER A N 1
ATOM 1429 C CA . SER A 1 174 ? -71.300 -13.368 87.103 1.00 91.50 174 SER A CA 1
ATOM 1430 C C . SER A 1 174 ? -71.881 -12.571 88.277 1.00 91.50 174 SER A C 1
ATOM 1432 O O . SER A 1 174 ? -72.616 -13.123 89.093 1.00 91.50 174 SER A O 1
ATOM 1434 N N . THR A 1 175 ? -71.618 -11.259 88.346 1.00 91.06 175 THR A N 1
ATOM 1435 C CA . THR A 1 175 ? -72.194 -10.381 89.384 1.00 91.06 175 THR A CA 1
ATOM 1436 C C . THR A 1 175 ? -73.720 -10.285 89.255 1.00 91.06 175 THR A C 1
ATOM 1438 O O . THR A 1 175 ? -74.438 -10.342 90.253 1.00 91.06 175 THR A O 1
ATOM 1441 N N . THR A 1 176 ? -74.233 -10.184 88.026 1.00 91.00 176 THR A N 1
ATOM 1442 C CA . THR A 1 176 ? -75.676 -10.109 87.749 1.00 91.00 176 THR A CA 1
ATOM 1443 C C . THR A 1 176 ? -76.364 -11.462 88.000 1.00 91.00 176 THR A C 1
ATOM 1445 O O . THR A 1 176 ? -77.425 -11.492 88.620 1.00 91.00 176 THR A O 1
ATOM 1448 N N . GLU A 1 177 ? -75.739 -12.587 87.630 1.00 90.56 177 GLU A N 1
ATOM 1449 C CA . GLU A 1 177 ? -76.187 -13.954 87.951 1.00 90.56 177 GLU A CA 1
ATOM 1450 C C . GLU A 1 177 ? -76.240 -14.194 89.464 1.00 90.56 177 GLU A C 1
ATOM 1452 O O . GLU A 1 177 ? -77.230 -14.723 89.974 1.00 90.56 177 GLU A O 1
ATOM 1457 N N . GLN A 1 178 ? -75.217 -13.758 90.204 1.00 90.25 178 GLN A N 1
ATOM 1458 C CA . GLN A 1 178 ? -75.197 -13.842 91.663 1.00 90.25 178 GLN A CA 1
ATOM 1459 C C . GLN A 1 178 ? -76.293 -12.967 92.293 1.00 90.25 178 GLN A C 1
ATOM 1461 O O . GLN A 1 178 ? -76.963 -13.415 93.222 1.00 90.25 178 GLN A O 1
ATOM 1466 N N . GLY A 1 179 ? -76.540 -11.770 91.751 1.00 87.62 179 GLY A N 1
ATOM 1467 C CA . GLY A 1 179 ? -77.659 -10.915 92.151 1.00 87.62 179 GLY A CA 1
ATOM 1468 C C . GLY A 1 179 ? -79.022 -11.585 91.940 1.00 87.62 179 GLY A C 1
ATOM 1469 O O . GLY A 1 179 ? -79.796 -11.698 92.887 1.00 87.62 179 GLY A O 1
ATOM 1470 N N . ILE A 1 180 ? -79.287 -12.129 90.746 1.00 87.50 180 ILE A N 1
ATOM 1471 C CA . ILE A 1 180 ? -80.511 -12.900 90.458 1.00 87.50 180 ILE A CA 1
ATOM 1472 C C . ILE A 1 180 ? -80.647 -14.085 91.418 1.00 87.50 180 ILE A C 1
ATOM 1474 O O . ILE A 1 180 ? -81.725 -14.303 91.966 1.00 87.50 180 ILE A O 1
ATOM 1478 N N . LYS A 1 181 ? -79.563 -14.827 91.675 1.00 88.25 181 LYS A N 1
ATOM 1479 C CA . LYS A 1 181 ? -79.553 -15.970 92.601 1.00 88.25 181 LYS A CA 1
ATOM 1480 C C . LYS A 1 181 ? -79.911 -15.569 94.039 1.00 88.25 181 LYS A C 1
ATOM 1482 O O . LYS A 1 181 ? -80.594 -16.335 94.713 1.00 88.25 181 LYS A O 1
ATOM 1487 N N . MET A 1 182 ? -79.493 -14.383 94.490 1.00 84.31 182 MET A N 1
ATOM 1488 C CA . MET A 1 182 ? -79.856 -13.827 95.802 1.00 84.31 182 MET A CA 1
ATOM 1489 C C . MET A 1 182 ? -81.302 -13.307 95.851 1.00 84.31 182 MET A C 1
ATOM 1491 O O . MET A 1 182 ? -81.963 -13.458 96.875 1.00 84.31 182 MET A O 1
ATOM 1495 N N . LEU A 1 183 ? -81.815 -12.730 94.758 1.00 82.81 183 LEU A N 1
ATOM 1496 C CA . LEU A 1 183 ? -83.200 -12.247 94.673 1.00 82.81 183 LEU A CA 1
ATOM 1497 C C . LEU A 1 183 ? -84.224 -13.385 94.519 1.00 82.81 183 LEU A C 1
ATOM 1499 O O . LEU A 1 183 ? -85.327 -13.283 95.052 1.00 82.81 183 LEU A O 1
ATOM 1503 N N . LYS A 1 184 ? -83.872 -14.484 93.836 1.00 81.81 184 LYS A N 1
ATOM 1504 C CA . LYS A 1 184 ? -84.785 -15.598 93.513 1.00 81.81 184 LYS A CA 1
ATOM 1505 C C . LYS A 1 184 ? -85.566 -16.186 94.706 1.00 81.81 184 LYS A C 1
ATOM 1507 O O . LYS A 1 184 ? -86.774 -16.343 94.553 1.00 81.81 184 LYS A O 1
ATOM 1512 N N . PRO A 1 185 ? -84.982 -16.462 95.893 1.00 77.44 185 PRO A N 1
ATOM 1513 C CA . PRO A 1 185 ? -85.765 -16.920 97.049 1.00 77.44 185 PRO A CA 1
ATOM 1514 C C . PRO A 1 185 ? -86.707 -15.848 97.631 1.00 77.44 185 PRO A C 1
ATOM 1516 O O . PRO A 1 185 ? -87.677 -16.198 98.298 1.00 77.44 185 PRO A O 1
ATOM 1519 N N . MET A 1 186 ? -86.464 -14.558 97.371 1.00 68.69 186 MET A N 1
ATOM 1520 C CA . MET A 1 186 ? -87.315 -13.448 97.828 1.00 68.69 186 MET A CA 1
ATOM 1521 C C . MET A 1 186 ? -88.465 -13.124 96.855 1.00 68.69 186 MET A C 1
ATOM 1523 O O . MET A 1 186 ? -89.354 -12.347 97.203 1.00 68.69 186 MET A O 1
ATOM 1527 N N . ALA A 1 187 ? -88.484 -13.730 95.661 1.00 64.38 187 ALA A N 1
ATOM 1528 C CA . ALA A 1 187 ? -89.556 -13.575 94.670 1.00 64.38 187 ALA A CA 1
ATOM 1529 C C . ALA A 1 187 ? -90.919 -14.089 95.167 1.00 64.38 187 ALA A C 1
ATOM 1531 O O . ALA A 1 187 ? -91.961 -13.553 94.803 1.00 64.38 187 ALA A O 1
ATOM 1532 N N . ASN A 1 188 ? -90.915 -15.090 96.051 1.00 62.22 188 ASN A N 1
ATOM 1533 C CA . ASN A 1 188 ? -92.134 -15.714 96.575 1.00 62.22 188 ASN A CA 1
ATOM 1534 C C . ASN A 1 188 ? -92.896 -14.838 97.593 1.00 62.22 188 ASN A C 1
ATOM 1536 O O . ASN A 1 188 ? -94.009 -15.193 97.971 1.00 62.22 188 ASN A O 1
ATO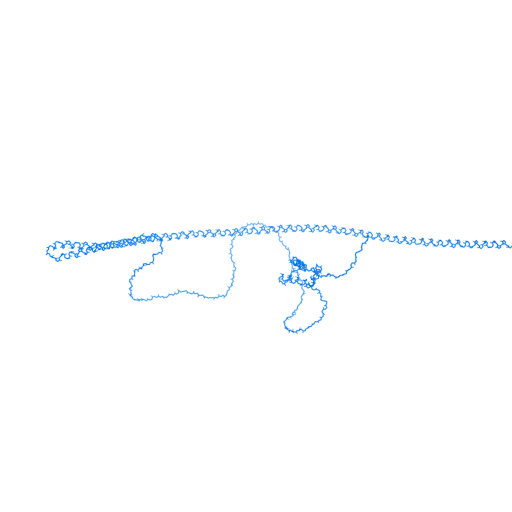M 1540 N N . SER A 1 189 ? -92.309 -13.721 98.042 1.00 63.84 189 SER A N 1
ATOM 1541 C CA . SER A 1 189 ? -92.845 -12.887 99.133 1.00 63.84 189 SER A CA 1
ATOM 1542 C C . SER A 1 189 ? -93.152 -11.438 98.732 1.00 63.84 189 SER A C 1
ATOM 1544 O O . SER A 1 189 ? -93.676 -10.685 99.550 1.00 63.84 189 SER A O 1
ATOM 1546 N N . ASN A 1 190 ? -92.812 -11.015 97.509 1.00 67.31 190 ASN A N 1
ATOM 1547 C CA . ASN A 1 190 ? -93.040 -9.653 97.019 1.00 67.31 190 ASN A CA 1
ATOM 1548 C C . ASN A 1 190 ? -93.132 -9.641 95.478 1.00 67.31 190 ASN A C 1
ATOM 1550 O O . ASN A 1 190 ? -92.137 -9.967 94.833 1.00 67.31 190 ASN A O 1
ATOM 1554 N N . PRO A 1 191 ? -94.249 -9.207 94.861 1.00 65.62 191 PRO A N 1
ATOM 1555 C CA . PRO A 1 191 ? -94.356 -9.119 93.402 1.00 65.62 191 PRO A CA 1
ATOM 1556 C C . PRO A 1 191 ? -93.275 -8.248 92.738 1.00 65.62 191 PRO A C 1
ATOM 1558 O O . PRO A 1 191 ? -92.803 -8.578 91.653 1.00 65.62 191 PRO A O 1
ATOM 1561 N N . GLY A 1 192 ? -92.828 -7.169 93.392 1.00 70.25 192 GLY A N 1
ATOM 1562 C CA . GLY A 1 192 ? -91.881 -6.212 92.803 1.00 70.25 192 GLY A CA 1
ATOM 1563 C C . GLY A 1 192 ? -90.475 -6.772 92.539 1.00 70.25 192 GLY A C 1
ATOM 1564 O O . GLY A 1 192 ? -89.753 -6.251 91.691 1.00 70.25 192 GLY A O 1
ATOM 1565 N N . THR A 1 193 ? -90.071 -7.859 93.208 1.00 72.81 193 THR A N 1
ATOM 1566 C CA . THR A 1 193 ? -88.772 -8.501 92.935 1.00 72.81 193 THR A CA 1
ATOM 1567 C C . THR A 1 193 ? -88.806 -9.391 91.687 1.00 72.81 193 THR A C 1
ATOM 1569 O O . THR A 1 193 ? -87.750 -9.675 91.124 1.00 72.81 193 THR A O 1
ATOM 1572 N N . VAL A 1 194 ? -89.989 -9.776 91.191 1.00 77.19 194 VAL A N 1
ATOM 1573 C CA . VAL A 1 194 ? -90.153 -10.577 89.961 1.00 77.19 194 VAL A CA 1
ATOM 1574 C C . VAL A 1 194 ? -89.827 -9.740 88.718 1.00 77.19 194 VAL A C 1
ATOM 1576 O O . VAL A 1 194 ? -89.104 -10.200 87.830 1.00 77.19 194 VAL A O 1
ATOM 1579 N N . GLU A 1 195 ? -90.279 -8.484 88.673 1.00 80.88 195 GLU A N 1
ATOM 1580 C CA . GLU A 1 195 ? -89.917 -7.532 87.611 1.00 80.88 195 GLU A CA 1
ATOM 1581 C C . GLU A 1 195 ? -88.416 -7.204 87.643 1.00 80.88 195 GLU A C 1
ATOM 1583 O O . GLU A 1 195 ? -87.757 -7.181 86.601 1.00 80.88 195 GLU A O 1
ATOM 1588 N N . GLN A 1 196 ? -87.844 -7.040 88.842 1.00 81.12 196 GLN A N 1
ATOM 1589 C CA . GLN A 1 196 ? -86.407 -6.820 89.020 1.00 81.12 196 GLN A CA 1
ATOM 1590 C C . GLN A 1 196 ? -85.574 -8.009 88.509 1.00 81.12 196 GLN A C 1
ATOM 1592 O O . GLN A 1 196 ? -84.599 -7.801 87.786 1.00 81.12 196 GLN A O 1
ATOM 1597 N N . ILE A 1 197 ? -85.971 -9.248 88.825 1.00 82.75 197 ILE A N 1
ATOM 1598 C CA . ILE A 1 197 ? -85.333 -10.463 88.294 1.00 82.75 197 ILE A CA 1
ATOM 1599 C C . ILE A 1 197 ? -85.443 -10.500 86.766 1.00 82.75 197 ILE A C 1
ATOM 1601 O O . ILE A 1 197 ? -84.431 -10.697 86.101 1.00 82.75 197 ILE A O 1
ATOM 1605 N N . SER A 1 198 ? -86.626 -10.232 86.208 1.00 85.19 198 SER A N 1
ATOM 1606 C CA . SER A 1 198 ? -86.860 -10.229 84.754 1.00 85.19 198 SER A CA 1
ATOM 1607 C C . SER A 1 198 ? -85.976 -9.204 84.025 1.00 85.19 198 SER A C 1
ATOM 1609 O O . SER A 1 198 ? -85.395 -9.501 82.981 1.00 85.19 198 SER A O 1
ATOM 1611 N N . SER A 1 199 ? -85.809 -8.013 84.609 1.00 86.19 199 SER A N 1
ATOM 1612 C CA . SER A 1 199 ? -84.913 -6.962 84.109 1.00 86.19 199 SER A CA 1
ATOM 1613 C C . SER A 1 199 ? -83.437 -7.383 84.156 1.00 86.19 199 SER A C 1
ATOM 1615 O O . SER A 1 199 ? -82.700 -7.216 83.180 1.00 86.19 199 SER A O 1
ATOM 1617 N N . MET A 1 200 ? -82.998 -8.012 85.252 1.00 87.00 200 MET A N 1
ATOM 1618 C CA . MET A 1 200 ? -81.630 -8.530 85.369 1.00 87.00 200 MET A CA 1
ATOM 1619 C C . MET A 1 200 ? -81.367 -9.719 84.430 1.00 87.00 200 MET A C 1
ATOM 1621 O O . MET A 1 200 ? -80.272 -9.825 83.879 1.00 87.00 200 MET A O 1
ATOM 1625 N N . GLU A 1 201 ? -82.351 -10.591 84.199 1.00 89.44 201 GLU A N 1
ATOM 1626 C CA . GLU A 1 201 ? -82.253 -11.706 83.247 1.00 89.44 201 GLU A CA 1
ATOM 1627 C C . GLU A 1 201 ? -82.182 -11.193 81.794 1.00 89.44 201 GLU A C 1
ATOM 1629 O O . GLU A 1 201 ? -81.361 -11.678 81.012 1.00 89.44 201 GLU A O 1
ATOM 1634 N N . ALA A 1 202 ? -82.917 -10.130 81.445 1.00 90.25 202 ALA A N 1
ATOM 1635 C CA . ALA A 1 202 ? -82.753 -9.434 80.166 1.00 90.25 202 ALA A CA 1
ATOM 1636 C C . ALA A 1 202 ? -81.358 -8.785 80.020 1.00 90.25 202 ALA A C 1
ATOM 1638 O O . ALA A 1 202 ? -80.726 -8.899 78.966 1.00 90.25 202 ALA A O 1
ATOM 1639 N N . HIS A 1 203 ? -80.834 -8.168 81.086 1.00 90.19 203 HIS A N 1
ATOM 1640 C CA . HIS A 1 203 ? -79.476 -7.613 81.110 1.00 90.19 203 HIS A CA 1
ATOM 1641 C C . HIS A 1 203 ? -78.395 -8.699 80.941 1.00 90.19 203 HIS A C 1
ATOM 1643 O O . HIS A 1 203 ? -77.424 -8.475 80.220 1.00 90.19 203 HIS A O 1
ATOM 1649 N N . LEU A 1 204 ? -78.578 -9.901 81.505 1.00 91.25 204 LEU A N 1
ATOM 1650 C CA . LEU A 1 204 ? -77.692 -11.047 81.250 1.00 91.25 204 LEU A CA 1
ATOM 1651 C C . LEU A 1 204 ? -77.693 -11.492 79.789 1.00 91.25 204 LEU A C 1
ATOM 1653 O O . LEU A 1 204 ? -76.627 -11.758 79.233 1.00 91.25 204 LEU A O 1
ATOM 1657 N N . VAL A 1 205 ? -78.868 -11.576 79.161 1.00 92.31 205 VAL A N 1
ATOM 1658 C CA . VAL A 1 205 ? -78.975 -11.919 77.734 1.00 92.31 205 VAL A CA 1
ATOM 1659 C C . VAL A 1 205 ? -78.269 -10.868 76.874 1.00 92.31 205 VAL A C 1
ATOM 1661 O O . VAL A 1 205 ? -77.621 -11.226 75.891 1.00 92.31 205 VAL A O 1
ATOM 1664 N N . ASN A 1 206 ? -78.332 -9.588 77.254 1.00 92.31 206 ASN A N 1
ATOM 1665 C CA . ASN A 1 206 ? -77.584 -8.531 76.578 1.00 92.31 206 ASN A CA 1
ATOM 1666 C C . ASN A 1 206 ? -76.062 -8.659 76.786 1.00 92.31 206 ASN A C 1
ATOM 1668 O O . ASN A 1 206 ? -75.327 -8.688 75.805 1.00 92.31 206 ASN A O 1
ATOM 1672 N N . LEU A 1 207 ? -75.585 -8.829 78.026 1.00 92.56 207 LEU A N 1
ATOM 1673 C CA . LEU A 1 207 ? -74.155 -9.019 78.324 1.00 92.56 207 LEU A CA 1
ATOM 1674 C C . LEU A 1 207 ? -73.551 -10.231 77.594 1.00 92.56 207 LEU A C 1
ATOM 1676 O O . LEU A 1 207 ? -72.414 -10.166 77.136 1.00 92.56 207 LEU A O 1
ATOM 1680 N N . ARG A 1 208 ? -74.309 -11.326 77.452 1.00 91.62 208 ARG A N 1
ATOM 1681 C CA . ARG A 1 208 ? -73.877 -12.512 76.695 1.00 91.62 208 ARG A CA 1
ATOM 1682 C C . ARG A 1 208 ? -73.762 -12.217 75.193 1.00 91.62 208 ARG A C 1
ATOM 1684 O O . ARG A 1 208 ? -72.730 -12.524 74.609 1.00 91.62 208 ARG A O 1
ATOM 1691 N N . LYS A 1 209 ? -74.732 -11.509 74.599 1.00 93.75 209 LYS A N 1
ATOM 1692 C CA . LYS A 1 209 ? -74.636 -11.028 73.205 1.00 93.75 209 LYS A CA 1
ATOM 1693 C C . LYS A 1 209 ? -73.461 -10.067 72.991 1.00 93.75 209 LYS A C 1
ATOM 1695 O O . LYS A 1 209 ? -72.791 -10.152 71.968 1.00 93.75 209 LYS A O 1
ATOM 1700 N N . GLU A 1 210 ? -73.188 -9.175 73.946 1.00 92.56 210 GLU A N 1
ATOM 1701 C CA . GLU A 1 210 ? -72.014 -8.291 73.903 1.00 92.56 210 GLU A CA 1
ATOM 1702 C C . GLU A 1 210 ? -70.702 -9.092 73.907 1.00 92.56 210 GLU A C 1
ATOM 1704 O O . GLU A 1 210 ? -69.776 -8.727 73.186 1.00 92.56 210 GLU A O 1
ATOM 1709 N N . MET A 1 211 ? -70.622 -10.204 74.652 1.00 91.56 211 MET A N 1
ATOM 1710 C CA . MET A 1 211 ? -69.462 -11.106 74.616 1.00 91.56 211 MET A CA 1
ATOM 1711 C C . MET A 1 211 ? -69.300 -11.783 73.250 1.00 91.56 211 MET A C 1
ATOM 1713 O O . MET A 1 211 ? -68.194 -11.775 72.713 1.00 91.56 211 MET A O 1
ATOM 1717 N N . ASP A 1 212 ? -70.381 -12.312 72.667 1.00 92.38 212 ASP A N 1
ATOM 1718 C CA . ASP A 1 212 ? -70.351 -12.977 71.355 1.00 92.38 212 ASP A CA 1
ATOM 1719 C C . ASP A 1 212 ? -69.909 -12.013 70.233 1.00 92.38 212 ASP A C 1
ATOM 1721 O O . ASP A 1 212 ? -69.042 -12.343 69.418 1.00 92.38 212 ASP A O 1
ATOM 1725 N N . VAL A 1 213 ? -70.456 -10.789 70.222 1.00 93.81 213 VAL A N 1
ATOM 1726 C CA . VAL A 1 213 ? -70.093 -9.733 69.257 1.00 93.81 213 VAL A CA 1
ATOM 1727 C C . VAL A 1 213 ? -68.636 -9.303 69.434 1.00 93.81 213 VAL A C 1
ATOM 1729 O O . VAL A 1 213 ? -67.883 -9.279 68.459 1.00 93.81 213 VAL A O 1
ATOM 1732 N N . LEU A 1 214 ? -68.207 -9.025 70.671 1.00 93.56 214 LEU A N 1
ATOM 1733 C CA . LEU A 1 214 ? -66.830 -8.632 70.977 1.00 93.56 214 LEU A CA 1
ATOM 1734 C C . LEU A 1 214 ? -65.829 -9.717 70.554 1.00 93.56 214 LEU A C 1
ATOM 1736 O O . LEU A 1 214 ? -64.785 -9.411 69.976 1.00 93.56 214 LEU A O 1
ATOM 1740 N N . GLN A 1 215 ? -66.154 -10.986 70.809 1.00 92.88 215 GLN A N 1
ATOM 1741 C CA . GLN A 1 215 ? -65.341 -12.120 70.386 1.00 92.88 215 GLN A CA 1
ATOM 1742 C C . GLN A 1 215 ? -65.204 -12.172 68.858 1.00 92.88 215 GLN A C 1
ATOM 1744 O O . GLN A 1 215 ? -64.075 -12.236 68.364 1.00 92.88 215 GLN A O 1
ATOM 1749 N N . SER A 1 216 ? -66.320 -12.082 68.125 1.00 92.25 216 SER A N 1
ATOM 1750 C CA . SER A 1 216 ? -66.325 -12.109 66.657 1.00 92.25 216 SER A CA 1
ATOM 1751 C C . SER A 1 216 ? -65.528 -10.952 66.046 1.00 92.25 216 SER A C 1
ATOM 1753 O O . SER A 1 216 ? -64.751 -11.167 65.118 1.00 92.25 216 SER A O 1
ATOM 1755 N N . GLU A 1 217 ? -65.672 -9.734 66.577 1.00 94.06 217 GLU A N 1
ATOM 1756 C CA . GLU A 1 217 ? -64.944 -8.554 66.095 1.00 94.06 217 GLU A CA 1
ATOM 1757 C C . GLU A 1 217 ? -63.421 -8.696 66.219 1.00 94.06 217 GLU A C 1
ATOM 1759 O O . GLU A 1 217 ? -62.682 -8.299 65.315 1.00 94.06 217 GLU A O 1
ATOM 1764 N N . PHE A 1 218 ? -62.931 -9.213 67.350 1.00 92.94 218 PHE A N 1
ATOM 1765 C CA . PHE A 1 218 ? -61.495 -9.413 67.541 1.00 92.94 218 PHE A CA 1
ATOM 1766 C C . PHE A 1 218 ? -60.972 -10.578 66.696 1.00 92.94 218 PHE A C 1
ATOM 1768 O O . PHE A 1 218 ? -59.914 -10.435 66.085 1.00 92.94 218 PHE A O 1
ATOM 1775 N N . ASP A 1 219 ? -61.712 -11.686 66.589 1.00 91.44 219 ASP A N 1
ATOM 1776 C CA . ASP A 1 219 ? -61.309 -12.817 65.745 1.00 91.44 219 ASP A CA 1
ATOM 1777 C C . ASP A 1 219 ? -61.261 -12.438 64.254 1.00 91.44 219 ASP A C 1
ATOM 1779 O O . ASP A 1 219 ? -60.312 -12.810 63.558 1.00 91.44 219 ASP A O 1
ATOM 1783 N N . GLU A 1 220 ? -62.193 -11.617 63.757 1.00 92.56 220 GLU A N 1
ATOM 1784 C CA . GLU A 1 220 ? -62.115 -11.091 62.391 1.00 92.56 220 GLU A CA 1
ATOM 1785 C C . GLU A 1 220 ? -60.849 -10.243 62.184 1.00 92.56 220 GLU A C 1
ATOM 1787 O O . GLU A 1 220 ? -60.059 -10.546 61.284 1.00 92.56 220 GLU A O 1
ATOM 1792 N N . LYS A 1 221 ? -60.590 -9.253 63.053 1.00 90.62 221 LYS A N 1
ATOM 1793 C CA . LYS A 1 221 ? -59.390 -8.388 62.993 1.00 90.62 221 LYS A CA 1
ATOM 1794 C C . LYS A 1 221 ? -58.094 -9.211 63.030 1.00 90.62 221 LYS A C 1
ATOM 1796 O O . LYS A 1 221 ? -57.189 -8.987 62.223 1.00 90.62 221 LYS A O 1
ATOM 1801 N N . ILE A 1 222 ? -58.032 -10.219 63.900 1.00 89.94 222 ILE A N 1
ATOM 1802 C CA . ILE A 1 222 ? -56.899 -11.145 64.026 1.00 89.94 222 ILE A CA 1
ATOM 1803 C C . ILE A 1 222 ? -56.719 -11.989 62.750 1.00 89.94 222 ILE A C 1
ATOM 1805 O O . ILE A 1 222 ? -55.588 -12.155 62.286 1.00 89.94 222 ILE A O 1
ATOM 1809 N N . THR A 1 223 ? -57.793 -12.505 62.136 1.00 88.50 223 THR A N 1
ATOM 1810 C CA . THR A 1 223 ? -57.666 -13.249 60.865 1.00 88.50 223 THR A CA 1
ATOM 1811 C C . THR A 1 223 ? -57.321 -12.352 59.678 1.00 88.50 223 THR A C 1
ATOM 1813 O O . THR A 1 223 ? -56.618 -12.810 58.776 1.00 88.50 223 THR A O 1
ATOM 1816 N N . LEU A 1 224 ? -57.763 -11.091 59.668 1.00 86.88 224 LEU A N 1
ATOM 1817 C CA . LEU A 1 224 ? -57.417 -10.117 58.632 1.00 86.88 224 LEU A CA 1
ATOM 1818 C C . LEU A 1 224 ? -55.917 -9.800 58.663 1.00 86.88 224 LEU A C 1
ATOM 1820 O O . LEU A 1 224 ? -55.260 -9.888 57.627 1.00 86.88 224 LEU A O 1
ATOM 1824 N N . LEU A 1 225 ? -55.346 -9.555 59.847 1.00 84.06 225 LEU A N 1
ATOM 1825 C CA . LEU A 1 225 ? -53.900 -9.380 60.025 1.00 84.06 225 LEU A CA 1
ATOM 1826 C C . LEU A 1 225 ? -53.113 -10.635 59.630 1.00 84.06 225 LEU A C 1
ATOM 1828 O O . LEU A 1 225 ? -52.219 -10.553 58.789 1.00 84.06 225 LEU A O 1
ATOM 1832 N N . LYS A 1 226 ? -53.510 -11.818 60.126 1.00 81.88 226 LYS A N 1
ATOM 1833 C CA . LYS A 1 226 ? -52.878 -13.113 59.785 1.00 81.88 226 LYS A CA 1
ATOM 1834 C C . LYS A 1 226 ? -52.989 -13.479 58.287 1.00 81.88 226 LYS A C 1
ATOM 1836 O O . LYS A 1 226 ? -52.246 -14.345 57.818 1.00 81.88 226 LYS A O 1
ATOM 1841 N N . LYS A 1 227 ? -53.885 -12.832 57.524 1.00 80.19 227 LYS A N 1
ATOM 1842 C CA . LYS A 1 227 ? -53.932 -12.864 56.046 1.00 80.19 227 LYS A CA 1
ATOM 1843 C C . LYS A 1 227 ? -53.046 -11.782 55.422 1.00 80.19 227 LYS A C 1
ATOM 1845 O O . LYS A 1 227 ? -52.318 -12.085 54.482 1.00 80.19 227 LYS A O 1
ATOM 1850 N N . SER A 1 228 ? -53.062 -10.558 55.953 1.00 67.00 228 SER A N 1
ATOM 1851 C CA . SER A 1 228 ? -52.264 -9.430 55.458 1.00 67.00 228 SER A CA 1
ATOM 1852 C C . SER A 1 228 ? -50.763 -9.725 55.479 1.00 67.00 228 SER A C 1
ATOM 1854 O O . SER A 1 228 ? -50.086 -9.429 54.504 1.00 67.00 228 SER A O 1
ATOM 1856 N N . THR A 1 229 ? -50.235 -10.382 56.519 1.00 58.06 229 THR A N 1
ATOM 1857 C CA . THR A 1 229 ? -48.807 -10.768 56.582 1.00 58.06 229 THR A CA 1
ATOM 1858 C C . THR A 1 229 ? -48.407 -11.803 55.521 1.00 58.06 229 THR A C 1
ATOM 1860 O O . THR A 1 229 ? -47.224 -12.002 55.277 1.00 58.06 229 THR A O 1
ATOM 1863 N N . LYS A 1 230 ? -49.368 -12.478 54.871 1.00 57.03 230 LYS A N 1
ATOM 1864 C CA . LYS A 1 230 ? -49.108 -13.418 53.764 1.00 57.03 230 LYS A CA 1
ATOM 1865 C C . LYS A 1 230 ? -49.154 -12.752 52.384 1.00 57.03 230 LYS A C 1
ATOM 1867 O O . LYS A 1 230 ? -48.945 -13.432 51.382 1.00 57.03 230 LYS A O 1
ATOM 1872 N N . LEU A 1 231 ? -49.435 -11.449 52.319 1.00 50.47 231 LEU A N 1
ATOM 1873 C CA . LEU A 1 231 ? -49.477 -10.660 51.091 1.00 50.47 231 LEU A CA 1
ATOM 1874 C C . LEU A 1 231 ? -48.386 -9.581 51.160 1.00 50.47 231 LEU A C 1
ATOM 1876 O O . LEU A 1 231 ? -48.450 -8.666 51.976 1.00 50.47 231 LEU A O 1
ATOM 1880 N N . SER A 1 232 ? -47.369 -9.725 50.304 1.00 42.91 232 SER A N 1
ATOM 1881 C CA . SER A 1 232 ? -46.138 -8.917 50.290 1.00 42.91 232 SER A CA 1
ATOM 1882 C C . SER A 1 232 ? -46.398 -7.394 50.372 1.00 42.91 232 SER A C 1
ATOM 1884 O O . SER A 1 232 ? -47.316 -6.891 49.714 1.00 42.91 232 SER A O 1
ATOM 1886 N N . PRO A 1 233 ? -45.606 -6.627 51.150 1.00 49.53 233 PRO A N 1
ATOM 1887 C CA . PRO A 1 233 ? -46.063 -5.354 51.708 1.00 49.53 233 PRO A CA 1
ATOM 1888 C C . PRO A 1 233 ? -45.973 -4.167 50.735 1.00 49.53 233 PRO A C 1
ATOM 1890 O O . PRO A 1 233 ? -44.924 -3.542 50.587 1.00 49.53 233 PRO A O 1
ATOM 1893 N N . ALA A 1 234 ? -47.112 -3.795 50.143 1.00 39.00 234 ALA A N 1
ATOM 1894 C CA . ALA A 1 234 ? -47.274 -2.557 49.365 1.00 39.00 234 ALA A CA 1
ATOM 1895 C C . ALA A 1 234 ? -48.286 -1.551 49.964 1.00 39.00 234 ALA A C 1
ATOM 1897 O O . ALA A 1 234 ? -48.365 -0.420 49.492 1.00 39.00 234 ALA A O 1
ATOM 1898 N N . ALA A 1 235 ? -49.066 -1.937 50.984 1.00 41.53 235 ALA A N 1
ATOM 1899 C CA . ALA A 1 235 ? -50.234 -1.172 51.444 1.00 41.53 235 ALA A CA 1
ATOM 1900 C C . ALA A 1 235 ? -50.432 -1.200 52.978 1.00 41.53 235 ALA A C 1
ATOM 1902 O O . ALA A 1 235 ? -51.473 -1.632 53.464 1.00 41.53 235 ALA A O 1
ATOM 1903 N N . ALA A 1 236 ? -49.436 -0.749 53.752 1.00 42.78 236 ALA A N 1
ATOM 1904 C CA . ALA A 1 236 ? -49.480 -0.796 55.223 1.00 42.78 236 ALA A CA 1
ATOM 1905 C C . ALA A 1 236 ? -48.848 0.429 55.928 1.00 42.78 236 ALA A C 1
ATOM 1907 O O . ALA A 1 236 ? -48.099 0.277 56.890 1.00 42.78 236 ALA A O 1
ATOM 1908 N N . THR A 1 237 ? -49.157 1.656 55.481 1.00 44.09 237 THR A N 1
ATOM 1909 C CA . THR A 1 237 ? -48.667 2.885 56.151 1.00 44.09 237 THR A CA 1
ATOM 1910 C C . THR A 1 237 ? -49.717 4.002 56.211 1.00 44.09 237 THR A C 1
ATOM 1912 O O . THR A 1 237 ? -49.511 5.102 55.704 1.00 44.09 237 THR A O 1
ATOM 1915 N N . ALA A 1 238 ? -50.872 3.723 56.829 1.00 40.38 238 ALA A N 1
ATOM 1916 C CA . ALA A 1 238 ? -51.949 4.708 57.008 1.00 40.38 238 ALA A CA 1
ATOM 1917 C C . ALA A 1 238 ? -52.743 4.563 58.328 1.00 40.38 238 ALA A C 1
ATOM 1919 O O . ALA A 1 238 ? -53.922 4.908 58.381 1.00 40.38 238 ALA A O 1
ATOM 1920 N N . MET A 1 239 ? -52.116 4.087 59.412 1.00 37.78 239 MET A N 1
ATOM 1921 C CA . MET A 1 239 ? -52.698 4.178 60.760 1.00 37.78 239 MET A CA 1
ATOM 1922 C C . MET A 1 239 ? -52.041 5.305 61.563 1.00 37.78 239 MET A C 1
ATOM 1924 O O . MET A 1 239 ? -50.818 5.428 61.605 1.00 37.78 239 MET A O 1
ATOM 1928 N N . LYS A 1 240 ? -52.869 6.159 62.177 1.00 39.41 240 LYS A N 1
ATOM 1929 C CA . LYS A 1 240 ? -52.418 7.305 62.979 1.00 39.41 240 LYS A CA 1
ATOM 1930 C C . LYS A 1 240 ? -51.733 6.829 64.262 1.00 39.41 240 LYS A C 1
ATOM 1932 O O . LYS A 1 240 ? -52.320 6.051 65.010 1.00 39.41 240 LYS A O 1
ATOM 1937 N N . GLN A 1 241 ? -50.574 7.402 64.588 1.00 35.00 241 GLN A N 1
ATOM 1938 C CA . GLN A 1 241 ? -50.125 7.429 65.982 1.00 35.00 241 GLN A CA 1
ATOM 1939 C C . GLN A 1 241 ? -51.128 8.233 66.832 1.00 35.00 241 GLN A C 1
ATOM 1941 O O . GLN A 1 241 ? -51.552 9.309 66.399 1.00 35.00 241 GLN A O 1
ATOM 1946 N N . PRO A 1 242 ? -51.470 7.780 68.049 1.00 37.94 242 PRO A N 1
ATOM 1947 C CA . PRO A 1 242 ? -52.064 8.642 69.064 1.00 37.94 242 PRO A CA 1
ATOM 1948 C C . PRO A 1 242 ? -51.060 9.720 69.496 1.00 37.94 242 PRO A C 1
ATOM 1950 O O . PRO A 1 242 ? -49.908 9.412 69.806 1.00 37.94 242 PRO A O 1
ATOM 1953 N N . SER A 1 243 ? -51.489 10.981 69.530 1.00 38.81 243 SER A N 1
ATOM 1954 C CA . SER A 1 243 ? -50.663 12.095 70.007 1.00 38.81 243 SER A CA 1
ATOM 1955 C C . SER A 1 243 ? -50.461 12.027 71.523 1.00 38.81 243 SER A C 1
ATOM 1957 O O . SER A 1 243 ? -51.433 11.904 72.268 1.00 38.81 243 SER A O 1
ATOM 1959 N N . ALA A 1 244 ? -49.220 12.182 71.991 1.00 32.97 244 ALA A N 1
ATOM 1960 C CA . ALA A 1 244 ? -48.945 12.461 73.401 1.00 32.97 244 ALA A CA 1
ATOM 1961 C C . ALA A 1 244 ? -49.235 13.948 73.730 1.00 32.97 244 ALA A C 1
ATOM 1963 O O . ALA A 1 244 ? -49.133 14.787 72.829 1.00 32.97 244 ALA A O 1
ATOM 1964 N N . PRO A 1 245 ? -49.600 14.305 74.979 1.00 38.12 245 PRO A N 1
ATOM 1965 C CA . PRO A 1 245 ? -49.970 15.679 75.323 1.00 38.12 245 PRO A CA 1
ATOM 1966 C C . PRO A 1 245 ? -48.774 16.638 75.304 1.00 38.12 245 PRO A C 1
ATOM 1968 O O . PRO A 1 245 ? -47.688 16.296 75.767 1.00 38.12 245 PRO A O 1
ATOM 1971 N N . ALA A 1 246 ? -48.998 17.865 74.831 1.00 36.22 246 ALA A N 1
ATOM 1972 C CA . ALA A 1 246 ? -48.045 18.960 74.976 1.00 36.22 246 ALA A CA 1
ATOM 1973 C C . ALA A 1 246 ? -48.275 19.708 76.299 1.00 36.22 246 ALA A C 1
ATOM 1975 O O . ALA A 1 246 ? -49.418 19.984 76.664 1.00 36.22 246 ALA A O 1
ATOM 1976 N N . THR A 1 247 ? -47.191 20.089 76.976 1.00 30.30 247 THR A N 1
ATOM 1977 C CA . THR A 1 247 ? -47.211 20.977 78.148 1.00 30.30 247 THR A CA 1
ATOM 1978 C C . THR A 1 247 ? -46.280 22.167 77.922 1.00 30.30 247 THR A C 1
ATOM 1980 O O . THR A 1 247 ? -45.060 22.014 77.900 1.00 30.30 247 THR A O 1
ATOM 1983 N N . SER A 1 248 ? -46.876 23.346 77.765 1.00 34.19 248 SER A N 1
ATOM 1984 C CA . SER A 1 248 ? -46.278 24.668 78.012 1.00 34.19 248 SER A CA 1
ATOM 1985 C C . SER A 1 248 ? -45.844 24.791 79.494 1.00 34.19 248 SER A C 1
ATOM 1987 O O . SER A 1 248 ? -46.357 24.045 80.327 1.00 34.19 248 SER A O 1
ATOM 1989 N N . ASP A 1 249 ? -44.944 25.674 79.946 1.00 31.48 249 ASP A N 1
ATOM 1990 C CA . ASP A 1 249 ? -44.283 26.857 79.346 1.00 31.48 249 ASP A CA 1
ATOM 1991 C C . ASP A 1 249 ? -42.943 27.135 80.136 1.00 31.48 249 ASP A C 1
ATOM 1993 O O . ASP A 1 249 ? -42.417 26.181 80.711 1.00 31.48 249 ASP A O 1
ATOM 1997 N N . PRO A 1 250 ? -42.348 28.349 80.261 1.00 45.25 250 PRO A N 1
ATOM 1998 C CA . PRO A 1 250 ? -41.480 29.022 79.276 1.00 45.25 250 PRO A CA 1
ATOM 1999 C C . PRO A 1 250 ? -40.101 29.514 79.826 1.00 45.25 250 PRO A C 1
ATOM 2001 O O . PRO A 1 250 ? -39.966 29.779 81.016 1.00 45.25 250 PRO A O 1
ATOM 2004 N N . SER A 1 251 ? -39.136 29.834 78.935 1.00 34.19 251 SER A N 1
ATOM 2005 C CA . SER A 1 251 ? -37.896 30.633 79.206 1.00 34.19 251 SER A CA 1
ATOM 2006 C C . SER A 1 251 ? -36.884 30.080 80.248 1.00 34.19 251 SER A C 1
ATOM 2008 O O . SER A 1 251 ? -37.235 29.303 81.119 1.00 34.19 251 SER A O 1
ATOM 2010 N N . ALA A 1 252 ? -35.594 30.450 80.311 1.00 32.12 252 ALA A N 1
ATOM 2011 C CA . ALA A 1 252 ? -34.571 31.027 79.405 1.00 32.12 252 ALA A CA 1
ATOM 2012 C C . ALA A 1 252 ? -33.194 30.895 80.156 1.00 32.12 252 ALA A C 1
ATOM 2014 O O . ALA A 1 252 ? -33.178 30.325 81.243 1.00 32.12 252 ALA A O 1
ATOM 2015 N N . VAL A 1 253 ? -31.989 31.322 79.736 1.00 35.88 253 VAL A N 1
ATOM 2016 C CA . VAL A 1 253 ? -31.453 32.168 78.642 1.00 35.88 253 VAL A CA 1
ATOM 2017 C C . VAL A 1 253 ? -29.999 31.717 78.329 1.00 35.88 253 VAL A C 1
ATOM 2019 O O . VAL A 1 253 ? -29.359 31.168 79.218 1.00 35.88 253 VAL A O 1
ATOM 2022 N N . ALA A 1 254 ? -29.444 32.106 77.163 1.00 33.38 254 ALA A N 1
ATOM 2023 C CA . ALA A 1 254 ? -27.991 32.202 76.855 1.00 33.38 254 ALA A CA 1
ATOM 2024 C C . ALA A 1 254 ? -27.173 30.871 76.777 1.00 33.38 254 ALA A C 1
ATOM 2026 O O . ALA A 1 254 ? -27.470 29.909 77.469 1.00 33.38 254 ALA A O 1
ATOM 2027 N N . SER A 1 255 ? -26.135 30.691 75.940 1.00 32.00 255 SER A N 1
ATOM 2028 C CA . SER A 1 255 ? -25.436 31.564 74.966 1.00 32.00 255 SER A CA 1
ATOM 2029 C C . SER A 1 255 ? -25.062 30.809 73.669 1.00 32.00 255 SER A C 1
ATOM 2031 O O . SER A 1 255 ? -24.945 29.588 73.662 1.00 32.00 255 SER A O 1
ATOM 2033 N N . ALA A 1 256 ? -24.813 31.557 72.587 1.00 35.09 256 ALA A N 1
ATOM 2034 C CA . ALA A 1 256 ? -24.305 31.116 71.267 1.00 35.09 256 ALA A CA 1
ATOM 2035 C C . ALA A 1 256 ? -23.069 31.998 70.893 1.00 35.09 256 ALA A C 1
ATOM 2037 O O . ALA A 1 256 ? -22.560 32.643 71.817 1.00 35.09 256 ALA A O 1
ATOM 2038 N N . PRO A 1 257 ? -22.609 32.189 69.623 1.00 52.03 257 PRO A N 1
ATOM 2039 C CA . PRO A 1 257 ? -22.787 31.477 68.331 1.00 52.03 257 PRO A CA 1
ATOM 2040 C C . PRO A 1 257 ? -21.467 30.737 67.909 1.00 52.03 257 PRO A C 1
ATOM 2042 O O . PRO A 1 257 ? -20.851 30.177 68.805 1.00 52.03 257 PRO A O 1
ATOM 2045 N N . VAL A 1 258 ? -20.934 30.566 66.673 1.00 39.72 258 VAL A N 1
ATOM 2046 C CA . VAL A 1 258 ? -21.106 31.121 65.296 1.00 39.72 258 VAL A CA 1
ATOM 2047 C C . VAL A 1 258 ? -20.596 30.121 64.216 1.00 39.72 258 VAL A C 1
ATOM 2049 O O . VAL A 1 258 ? -19.912 29.160 64.545 1.00 39.72 258 VAL A O 1
ATOM 2052 N N . SER A 1 259 ? -20.829 30.436 62.928 1.00 33.91 259 SER A N 1
ATOM 2053 C CA . SER A 1 259 ? -20.182 29.912 61.693 1.00 33.91 259 SER A CA 1
ATOM 2054 C C . SER A 1 259 ? -20.516 28.477 61.250 1.00 33.91 259 SER A C 1
ATOM 2056 O O . SER A 1 259 ? -20.080 27.518 61.870 1.00 33.91 259 SER A O 1
ATOM 2058 N N . ALA A 1 260 ? -21.284 28.202 60.184 1.00 34.22 260 ALA A N 1
ATOM 2059 C CA . ALA A 1 260 ? -21.653 28.907 58.933 1.00 34.22 260 ALA A CA 1
ATOM 2060 C C . ALA A 1 260 ? -20.667 28.779 57.743 1.00 34.22 260 ALA A C 1
ATOM 2062 O O . ALA A 1 260 ? -19.450 28.842 57.888 1.00 34.22 260 ALA A O 1
ATOM 2063 N N . ARG A 1 261 ? -21.242 28.601 56.541 1.00 38.69 261 ARG A N 1
ATOM 2064 C CA . ARG A 1 261 ? -20.588 28.338 55.242 1.00 38.69 261 ARG A CA 1
ATOM 2065 C C . ARG A 1 261 ? -20.993 29.410 54.224 1.00 38.69 261 ARG A C 1
ATOM 2067 O O . ARG A 1 261 ? -22.184 29.695 54.129 1.00 38.69 261 ARG A O 1
ATOM 2074 N N . PRO A 1 262 ? -20.066 29.880 53.371 1.00 40.00 262 PRO A N 1
ATOM 2075 C CA . PRO A 1 262 ? -20.449 30.392 52.055 1.00 40.00 262 PRO A CA 1
ATOM 2076 C C . PRO A 1 262 ? -19.576 29.855 50.897 1.00 40.00 262 PRO A C 1
ATOM 2078 O O . PRO A 1 262 ? -18.783 28.923 51.032 1.00 40.00 262 PRO A O 1
ATOM 2081 N N . SER A 1 263 ? -19.794 30.412 49.708 1.00 30.47 263 SER A N 1
ATOM 2082 C CA . SER A 1 263 ? -19.038 30.230 48.456 1.00 30.47 263 SER A CA 1
ATOM 2083 C C . SER A 1 263 ? -19.108 31.582 47.687 1.00 30.47 263 SER A C 1
ATOM 2085 O O . SER A 1 263 ? -19.450 32.580 48.317 1.00 30.47 263 SER A O 1
ATOM 2087 N N . PRO A 1 264 ? -18.849 31.682 46.370 1.00 57.34 264 PRO A N 1
ATOM 2088 C CA . PRO A 1 264 ? -17.518 31.740 45.749 1.00 57.34 264 PRO A CA 1
ATOM 2089 C C . PRO A 1 264 ? -17.295 32.997 44.862 1.00 57.34 264 PRO A C 1
ATOM 2091 O O . PRO A 1 264 ? -18.259 33.516 44.313 1.00 57.34 264 PRO A O 1
ATOM 2094 N N . SER A 1 265 ? -16.041 33.394 44.572 1.00 32.59 265 SER A N 1
ATOM 2095 C CA . SER A 1 265 ? -15.695 34.097 43.306 1.00 32.59 265 SER A CA 1
ATOM 2096 C C . SER A 1 265 ? -14.185 34.306 43.058 1.00 32.59 265 SER A C 1
ATOM 2098 O O . SER A 1 265 ? -13.424 34.561 43.981 1.00 32.59 265 SER A O 1
ATOM 2100 N N . HIS A 1 266 ? -13.812 34.234 41.776 1.00 34.44 266 HIS A N 1
ATOM 2101 C CA . HIS A 1 266 ? -12.613 34.713 41.052 1.00 34.44 266 HIS A CA 1
ATOM 2102 C C . HIS A 1 266 ? -11.422 35.379 41.787 1.00 34.44 266 HIS A C 1
ATOM 2104 O O . HIS A 1 266 ? -11.568 36.448 42.366 1.00 34.44 266 HIS A O 1
ATOM 2110 N N . MET A 1 267 ? -10.200 34.890 41.503 1.00 33.53 267 MET A N 1
ATOM 2111 C CA . MET A 1 267 ? -9.216 35.607 40.657 1.00 33.53 267 MET A CA 1
ATOM 2112 C C . MET A 1 267 ? -8.103 34.673 40.118 1.00 33.53 267 MET A C 1
ATOM 2114 O O . MET A 1 267 ? -7.873 33.583 40.637 1.00 33.53 267 MET A O 1
ATOM 2118 N N . LYS A 1 268 ? -7.427 35.107 39.046 1.00 34.06 268 LYS A N 1
ATOM 2119 C CA . LYS A 1 268 ? -6.213 34.537 38.403 1.00 34.06 268 LYS A CA 1
ATOM 2120 C C . LYS A 1 268 ? -5.165 35.679 38.317 1.00 34.06 268 LYS A C 1
ATOM 2122 O O . LYS A 1 268 ? -5.579 36.820 38.518 1.00 34.06 268 LYS A O 1
ATOM 2127 N N . PRO A 1 269 ? -3.888 35.471 37.914 1.00 43.72 269 PRO A N 1
ATOM 2128 C CA . PRO A 1 269 ? -3.166 34.223 37.610 1.00 43.72 269 PRO A CA 1
ATOM 2129 C C . PRO A 1 269 ? -1.780 34.101 38.304 1.00 43.72 269 PRO A C 1
ATOM 2131 O O . PRO A 1 269 ? -1.270 35.082 38.829 1.00 43.72 269 PRO A O 1
ATOM 2134 N N . ALA A 1 270 ? -1.119 32.935 38.195 1.00 28.88 270 ALA A N 1
ATOM 2135 C CA . ALA A 1 270 ? 0.306 32.795 37.810 1.00 28.88 270 ALA A CA 1
ATOM 2136 C C . ALA A 1 270 ? 0.768 31.320 37.849 1.00 28.88 270 ALA A C 1
ATOM 2138 O O . ALA A 1 270 ? 0.487 30.608 38.808 1.00 28.88 270 ALA A O 1
ATOM 2139 N N . ASN A 1 271 ? 1.539 30.887 36.844 1.00 36.47 271 ASN A N 1
ATOM 2140 C CA . ASN A 1 271 ? 2.458 29.743 36.969 1.00 36.47 271 ASN A CA 1
ATOM 2141 C C . ASN A 1 271 ? 3.816 30.283 37.470 1.00 36.47 271 ASN A C 1
ATOM 2143 O O . ASN A 1 271 ? 4.153 31.423 37.141 1.00 36.47 271 ASN A O 1
ATOM 2147 N N . PRO A 1 272 ? 4.619 29.493 38.206 1.00 42.47 272 PRO A N 1
ATOM 2148 C CA . PRO A 1 272 ? 5.606 28.665 37.499 1.00 42.47 272 PRO A CA 1
ATOM 2149 C C . PRO A 1 272 ? 5.827 27.262 38.103 1.00 42.47 272 PRO A C 1
ATOM 2151 O O . PRO A 1 272 ? 5.576 27.017 39.281 1.00 42.47 272 PRO A O 1
ATOM 2154 N N . LEU A 1 273 ? 6.392 26.349 37.303 1.00 40.62 273 LEU A N 1
ATOM 2155 C CA . LEU A 1 273 ? 7.117 25.193 37.849 1.00 40.62 273 LEU A CA 1
ATOM 2156 C C . LEU A 1 273 ? 8.426 25.672 38.497 1.00 40.62 273 LEU A C 1
ATOM 2158 O O . LEU A 1 273 ? 9.035 26.628 38.009 1.00 40.62 273 LEU A O 1
ATOM 2162 N N . PRO A 1 274 ? 8.951 24.922 39.476 1.00 38.62 274 PRO A N 1
ATOM 2163 C CA . PRO A 1 274 ? 10.382 24.638 39.423 1.00 38.62 274 PRO A CA 1
ATOM 2164 C C . PRO A 1 274 ? 10.730 23.150 39.559 1.00 38.62 274 PRO A C 1
ATOM 2166 O O . PRO A 1 274 ? 9.935 22.292 39.937 1.00 38.62 274 PRO A O 1
ATOM 2169 N N . ALA A 1 275 ? 11.967 22.853 39.177 1.00 29.31 275 ALA A N 1
ATOM 2170 C CA . ALA A 1 275 ? 12.478 21.516 38.944 1.00 29.31 275 ALA A CA 1
ATOM 2171 C C . ALA A 1 275 ? 12.827 20.722 40.223 1.00 29.31 275 ALA A C 1
ATOM 2173 O O . ALA A 1 275 ? 13.429 21.242 41.156 1.00 29.31 275 ALA A O 1
ATOM 2174 N N . ARG A 1 276 ? 12.569 19.408 40.160 1.00 32.78 276 ARG A N 1
ATOM 2175 C CA . ARG A 1 276 ? 13.563 18.324 40.338 1.00 32.78 276 ARG A CA 1
ATOM 2176 C C . ARG A 1 276 ? 14.671 18.550 41.387 1.00 32.78 276 ARG A C 1
ATOM 2178 O O . ARG A 1 276 ? 15.610 19.308 41.162 1.00 32.78 276 ARG A O 1
ATOM 2185 N N . SER A 1 277 ? 14.683 17.725 42.433 1.00 36.69 277 SER A N 1
ATOM 2186 C CA . SER A 1 277 ? 15.835 17.541 43.334 1.00 36.69 277 SER A CA 1
ATOM 2187 C C . SER A 1 277 ? 15.968 16.073 43.798 1.00 36.69 277 SER A C 1
ATOM 2189 O O . SER A 1 277 ? 15.072 15.281 43.502 1.00 36.69 277 SER A O 1
ATOM 2191 N N . PRO A 1 278 ? 17.127 15.639 44.346 1.00 40.88 278 PRO A N 1
ATOM 2192 C CA . PRO A 1 278 ? 17.698 14.355 43.922 1.00 40.88 278 PRO A CA 1
ATOM 2193 C C . PRO A 1 278 ? 17.811 13.270 45.006 1.00 40.88 278 PRO A C 1
ATOM 2195 O O . PRO A 1 278 ? 17.918 13.555 46.194 1.00 40.88 278 PRO A O 1
ATOM 2198 N N . VAL A 1 279 ? 17.965 12.015 44.565 1.00 35.81 279 VAL A N 1
ATOM 2199 C CA . VAL A 1 279 ? 18.441 10.902 45.405 1.00 35.81 279 VAL A CA 1
ATOM 2200 C C . VAL A 1 279 ? 19.696 10.284 44.787 1.00 35.81 279 VAL A C 1
ATOM 2202 O O . VAL A 1 279 ? 19.641 9.651 43.735 1.00 35.81 279 VAL A O 1
ATOM 2205 N N . LYS A 1 280 ? 20.842 10.436 45.462 1.00 33.59 280 LYS A N 1
ATOM 2206 C CA . LYS A 1 280 ? 22.018 9.579 45.246 1.00 33.59 280 LYS A CA 1
ATOM 2207 C C . LYS A 1 280 ? 21.852 8.307 46.077 1.00 33.59 280 LYS A C 1
ATOM 2209 O O . LYS A 1 280 ? 21.701 8.407 47.291 1.00 33.59 280 LYS A O 1
ATOM 2214 N N . LYS A 1 281 ? 22.040 7.133 45.473 1.00 36.00 281 LYS A N 1
ATOM 2215 C CA . LYS A 1 281 ? 22.637 5.979 46.165 1.00 36.00 281 LYS A CA 1
ATOM 2216 C C . LYS A 1 281 ? 23.703 5.348 45.275 1.00 36.00 281 LYS A C 1
ATOM 2218 O O . LYS A 1 281 ? 23.569 5.307 44.056 1.00 36.00 281 LYS A O 1
ATOM 2223 N N . THR A 1 282 ? 24.793 4.933 45.902 1.00 29.64 282 THR A N 1
ATOM 2224 C CA . THR A 1 282 ? 25.988 4.364 45.278 1.00 29.64 282 THR A CA 1
ATOM 2225 C C . THR A 1 282 ? 26.028 2.857 45.507 1.00 29.64 282 THR A C 1
ATOM 2227 O O . THR A 1 282 ? 25.726 2.409 46.610 1.00 29.64 282 THR A O 1
ATOM 2230 N N . ASN A 1 283 ? 26.510 2.079 44.532 1.00 31.08 283 ASN A N 1
ATOM 2231 C CA . ASN A 1 283 ? 27.834 1.447 44.644 1.00 31.08 283 ASN A CA 1
ATOM 2232 C C . ASN A 1 283 ? 28.248 0.677 43.378 1.00 31.08 283 ASN A C 1
ATOM 2234 O O . ASN A 1 283 ? 27.386 0.267 42.619 1.00 31.08 283 ASN A O 1
ATOM 2238 N N . LYS A 1 284 ? 29.571 0.470 43.250 1.00 33.31 284 LYS A N 1
ATOM 2239 C CA . LYS A 1 284 ? 30.316 -0.616 42.560 1.00 33.31 284 LYS A CA 1
ATOM 2240 C C . LYS A 1 284 ? 29.813 -1.118 41.178 1.00 33.31 284 LYS A C 1
ATOM 2242 O O . LYS A 1 284 ? 28.684 -1.545 41.033 1.00 33.31 284 LYS A O 1
ATOM 2247 N N . GLY A 1 285 ? 30.640 -1.245 40.139 1.00 26.83 285 GLY A N 1
ATOM 2248 C CA . GLY A 1 285 ? 32.070 -0.939 40.010 1.00 26.83 285 GLY A CA 1
ATOM 2249 C C . GLY A 1 285 ? 32.840 -2.031 39.264 1.00 26.83 285 GLY A C 1
ATOM 2250 O O . GLY A 1 285 ? 33.225 -3.023 39.870 1.00 26.83 285 GLY A O 1
ATOM 2251 N N . ALA A 1 286 ? 33.138 -1.799 37.986 1.00 32.88 286 ALA A N 1
ATOM 2252 C CA . ALA A 1 286 ? 34.077 -2.588 37.188 1.00 32.88 286 ALA A CA 1
ATOM 2253 C C . ALA A 1 286 ? 34.993 -1.634 36.401 1.00 32.88 286 ALA A C 1
ATOM 2255 O O . ALA A 1 286 ? 34.559 -0.556 35.993 1.00 32.88 286 ALA A O 1
ATOM 2256 N N . LYS A 1 287 ? 36.269 -1.998 36.223 1.00 31.25 287 LYS A N 1
ATOM 2257 C CA . LYS A 1 287 ? 37.272 -1.189 35.510 1.00 31.25 287 LYS A CA 1
ATOM 2258 C C . LYS A 1 287 ? 37.752 -1.927 34.263 1.00 31.25 287 LYS A C 1
ATOM 2260 O O . LYS A 1 287 ? 38.253 -3.038 34.389 1.00 31.25 287 LYS A O 1
ATOM 2265 N N . GLN A 1 288 ? 37.781 -1.245 33.123 1.00 33.66 288 GLN A N 1
ATOM 2266 C CA . GLN A 1 288 ? 38.797 -1.476 32.092 1.00 33.66 288 GLN A CA 1
ATOM 2267 C C . GLN A 1 288 ? 39.105 -0.150 31.383 1.00 33.66 288 GLN A C 1
ATOM 2269 O O . GLN A 1 288 ? 38.251 0.736 31.325 1.00 33.66 288 GLN A O 1
ATOM 2274 N N . LYS A 1 289 ? 40.366 0.052 30.976 1.00 30.70 289 LYS A N 1
ATOM 2275 C CA . LYS A 1 289 ? 40.893 1.378 30.608 1.00 30.70 289 LYS A CA 1
ATOM 2276 C C . LYS A 1 289 ? 42.095 1.278 29.658 1.00 30.70 289 LYS A C 1
ATOM 2278 O O . LYS A 1 289 ? 43.207 1.034 30.111 1.00 30.70 289 LYS A O 1
ATOM 2283 N N . VAL A 1 290 ? 41.866 1.578 28.381 1.00 32.78 290 VAL A N 1
ATOM 2284 C CA . VAL A 1 290 ? 42.864 1.881 27.332 1.00 32.78 290 VAL A CA 1
ATOM 2285 C C . VAL A 1 290 ? 42.183 2.968 26.473 1.00 32.78 290 VAL A C 1
ATOM 2287 O O . VAL A 1 290 ? 41.075 2.738 26.009 1.00 32.78 290 VAL A O 1
ATOM 2290 N N . ALA A 1 291 ? 42.538 4.258 26.543 1.00 31.20 291 ALA A N 1
ATOM 2291 C CA . ALA A 1 291 ? 43.721 4.942 25.989 1.00 31.20 291 ALA A CA 1
ATOM 2292 C C . ALA A 1 291 ? 43.711 5.025 24.434 1.00 31.20 291 ALA A C 1
ATOM 2294 O O . ALA A 1 291 ? 43.534 4.001 23.795 1.00 31.20 291 ALA A O 1
ATOM 2295 N N . ALA A 1 292 ? 43.906 6.184 23.775 1.00 30.48 292 ALA A N 1
ATOM 2296 C CA . ALA A 1 292 ? 43.986 7.566 24.286 1.00 30.48 292 ALA A CA 1
ATOM 2297 C C . ALA A 1 292 ? 43.807 8.674 23.206 1.00 30.48 292 ALA A C 1
ATOM 2299 O O . ALA A 1 292 ? 44.375 8.573 22.128 1.00 30.48 292 ALA A O 1
ATOM 2300 N N . LYS A 1 293 ? 43.187 9.800 23.620 1.00 36.19 293 LYS A N 1
ATOM 2301 C CA . LYS A 1 293 ? 43.376 11.204 23.146 1.00 36.19 293 LYS A CA 1
ATOM 2302 C C . LYS A 1 293 ? 43.053 11.576 21.657 1.00 36.19 293 LYS A C 1
ATOM 2304 O O . LYS A 1 293 ? 42.658 10.699 20.902 1.00 36.19 293 LYS A O 1
ATOM 2309 N N . PRO A 1 294 ? 43.003 12.893 21.290 1.00 37.47 294 PRO A N 1
ATOM 2310 C CA . PRO A 1 294 ? 42.032 13.399 20.299 1.00 37.47 294 PRO A CA 1
ATOM 2311 C C . PRO A 1 294 ? 42.627 14.369 19.237 1.00 37.47 294 PRO A C 1
ATOM 2313 O O . PRO A 1 294 ? 43.842 14.443 19.105 1.00 37.47 294 PRO A O 1
ATOM 2316 N N . GLN A 1 295 ? 41.741 15.172 18.608 1.00 27.72 295 GLN A N 1
ATOM 2317 C CA . GLN A 1 295 ? 41.873 16.217 17.552 1.00 27.72 295 GLN A CA 1
ATOM 2318 C C . GLN A 1 295 ? 41.076 15.793 16.290 1.00 27.72 295 GLN A C 1
ATOM 2320 O O . GLN A 1 295 ? 40.889 14.601 16.081 1.00 27.72 295 GLN A O 1
ATOM 2325 N N . THR A 1 296 ? 40.476 16.664 15.461 1.00 27.89 296 THR A N 1
ATOM 2326 C CA . THR A 1 296 ? 40.384 18.148 15.422 1.00 27.89 296 THR A CA 1
ATOM 2327 C C . THR A 1 296 ? 39.083 18.578 14.711 1.00 27.89 296 THR A C 1
ATOM 2329 O O . THR A 1 296 ? 38.613 17.867 13.828 1.00 27.89 296 THR A O 1
ATOM 2332 N N . LYS A 1 297 ? 38.540 19.776 15.001 1.00 30.81 297 LYS A N 1
ATOM 2333 C CA . LYS A 1 297 ? 37.638 20.520 14.086 1.00 30.81 297 LYS A CA 1
ATOM 2334 C C . LYS A 1 297 ? 37.846 22.047 14.213 1.00 30.81 297 LYS A C 1
ATOM 2336 O O . LYS A 1 297 ? 37.656 22.564 15.313 1.00 30.81 297 LYS A O 1
ATOM 2341 N N . PRO A 1 298 ? 38.240 22.763 13.138 1.00 39.31 298 PRO A N 1
ATOM 2342 C CA . PRO A 1 298 ? 38.366 24.226 13.113 1.00 39.31 298 PRO A CA 1
ATOM 2343 C C . PRO A 1 298 ? 37.067 24.936 12.658 1.00 39.31 298 PRO A C 1
ATOM 2345 O O . PRO A 1 298 ? 36.012 24.314 12.549 1.00 39.31 298 PRO A O 1
ATOM 2348 N N . LYS A 1 299 ? 37.143 26.260 12.454 1.00 29.88 299 LYS A N 1
ATOM 2349 C CA . LYS A 1 299 ? 36.014 27.187 12.230 1.00 29.88 299 LYS A CA 1
ATOM 2350 C C . LYS A 1 299 ? 35.652 27.406 10.744 1.00 29.88 299 LYS A C 1
ATOM 2352 O O . LYS A 1 299 ? 36.475 27.187 9.865 1.00 29.88 299 LYS A O 1
ATOM 2357 N N . SER A 1 300 ? 34.425 27.906 10.551 1.00 32.47 300 SER A N 1
ATOM 2358 C CA . SER A 1 300 ? 33.902 28.929 9.607 1.00 32.47 300 SER A CA 1
ATOM 2359 C C . SER A 1 300 ? 34.919 29.668 8.698 1.00 32.47 300 SER A C 1
ATOM 2361 O O . SER A 1 300 ? 36.022 29.934 9.177 1.00 32.47 300 SER A O 1
ATOM 2363 N N . PRO A 1 301 ? 34.550 30.134 7.472 1.00 41.53 301 PRO A N 1
ATOM 2364 C CA . PRO A 1 301 ? 33.426 31.077 7.282 1.00 41.53 301 PRO A CA 1
ATOM 2365 C C . PRO A 1 301 ? 32.576 30.935 5.993 1.00 41.53 301 PRO A C 1
ATOM 2367 O O . PRO A 1 301 ? 32.790 30.054 5.168 1.00 41.53 301 PRO A O 1
ATOM 2370 N N . ALA A 1 302 ? 31.607 31.847 5.841 1.00 34.22 302 ALA A N 1
ATOM 2371 C CA . ALA A 1 302 ? 30.783 32.074 4.647 1.00 34.22 302 ALA A CA 1
ATOM 2372 C C . ALA A 1 302 ? 30.871 33.558 4.200 1.00 34.22 302 ALA A C 1
ATOM 2374 O O . ALA A 1 302 ? 31.238 34.398 5.028 1.00 34.22 302 ALA A O 1
ATOM 2375 N N . PRO A 1 303 ? 30.527 33.907 2.942 1.00 37.31 303 PRO A N 1
ATOM 2376 C CA . PRO A 1 303 ? 30.538 35.288 2.448 1.00 37.31 303 PRO A CA 1
ATOM 2377 C C . PRO A 1 303 ? 29.148 35.962 2.393 1.00 37.31 303 PRO A C 1
ATOM 2379 O O . PRO A 1 303 ? 28.108 35.319 2.267 1.00 37.31 303 PRO A O 1
ATOM 2382 N N . SER A 1 304 ? 29.143 37.295 2.429 1.00 38.66 304 SER A N 1
ATOM 2383 C CA . SER A 1 304 ? 28.040 38.208 2.062 1.00 38.66 304 SER A CA 1
ATOM 2384 C C . SER A 1 304 ? 28.672 39.546 1.638 1.00 38.66 304 SER A C 1
ATOM 2386 O O . SER A 1 304 ? 29.734 39.878 2.170 1.00 38.66 304 SER A O 1
ATOM 2388 N N . PRO A 1 305 ? 28.115 40.278 0.653 1.00 47.56 305 PRO A N 1
ATOM 2389 C CA . PRO A 1 305 ? 27.121 41.331 0.946 1.00 47.56 305 PRO A CA 1
ATOM 2390 C C . PRO A 1 305 ? 25.960 41.367 -0.085 1.00 47.56 305 PRO A C 1
ATOM 2392 O O . PRO A 1 305 ? 26.131 40.932 -1.215 1.00 47.56 305 PRO A O 1
ATOM 2395 N N . ALA A 1 306 ? 24.714 41.771 0.193 1.00 33.56 306 ALA A N 1
ATOM 2396 C CA . ALA A 1 306 ? 24.128 42.814 1.055 1.00 33.56 306 ALA A CA 1
ATOM 2397 C C . ALA A 1 306 ? 24.026 44.221 0.416 1.00 33.56 306 ALA A C 1
ATOM 2399 O O . ALA A 1 306 ? 25.007 44.964 0.381 1.00 33.56 306 ALA A O 1
ATOM 2400 N N . LYS A 1 307 ? 22.799 44.624 0.027 1.00 28.81 307 LYS A N 1
ATOM 2401 C CA . LYS A 1 307 ? 22.293 46.010 0.139 1.00 28.81 307 LYS A CA 1
ATOM 2402 C C . LYS A 1 307 ? 20.753 46.096 0.081 1.00 28.81 307 LYS A C 1
ATOM 2404 O O . LYS A 1 307 ? 20.100 45.330 -0.613 1.00 28.81 307 LYS A O 1
ATOM 2409 N N . VAL A 1 308 ? 20.229 47.042 0.858 1.00 36.22 308 VAL A N 1
ATOM 2410 C CA . VAL A 1 308 ? 18.837 47.489 1.136 1.00 36.22 308 VAL A CA 1
ATOM 2411 C C . VAL A 1 308 ? 18.963 48.980 1.584 1.00 36.22 308 VAL A C 1
ATOM 2413 O O . VAL A 1 308 ? 20.123 49.384 1.749 1.00 36.22 308 VAL A O 1
ATOM 2416 N N . PRO A 1 309 ? 17.915 49.830 1.802 1.00 44.09 309 PRO A N 1
ATOM 2417 C CA . PRO A 1 309 ? 16.508 49.511 2.133 1.00 44.09 309 PRO A CA 1
ATOM 2418 C C . PRO A 1 309 ? 15.383 50.437 1.576 1.00 44.09 309 PRO A C 1
ATOM 2420 O O . PRO A 1 309 ? 15.642 51.500 1.024 1.00 44.09 309 PRO A O 1
ATOM 2423 N N . GLY A 1 310 ? 14.123 50.082 1.887 1.00 27.86 310 GLY A N 1
ATOM 2424 C CA . GLY A 1 310 ? 12.976 51.015 1.979 1.00 27.86 310 GLY A CA 1
ATOM 2425 C C . GLY A 1 310 ? 12.204 51.306 0.676 1.00 27.86 310 GLY A C 1
ATOM 2426 O O . GLY A 1 310 ? 12.749 51.128 -0.404 1.00 27.86 310 GLY A O 1
ATOM 2427 N N . THR A 1 311 ? 10.927 51.725 0.690 1.00 29.48 311 THR A N 1
ATOM 2428 C CA . THR A 1 311 ? 9.957 51.967 1.793 1.00 29.48 311 THR A CA 1
ATOM 2429 C C . THR A 1 311 ? 8.496 51.918 1.283 1.00 29.48 311 THR A C 1
ATOM 2431 O O . THR A 1 311 ? 8.256 52.291 0.144 1.00 29.48 311 THR A O 1
ATOM 2434 N N . SER A 1 312 ? 7.543 51.553 2.161 1.00 30.55 312 SER A N 1
ATOM 2435 C CA . SER A 1 312 ? 6.109 51.969 2.215 1.00 30.55 312 SER A CA 1
ATOM 2436 C C . SER A 1 312 ? 5.200 52.016 0.957 1.00 30.55 312 SER A C 1
ATOM 2438 O O . SER A 1 312 ? 5.425 52.797 0.039 1.00 30.55 312 SER A O 1
ATOM 2440 N N . GLY A 1 313 ? 4.034 51.351 1.038 1.00 29.86 313 GLY A N 1
ATOM 2441 C CA . GLY A 1 313 ? 2.765 51.845 0.449 1.00 29.86 313 GLY A CA 1
ATOM 2442 C C . GLY A 1 313 ? 2.001 52.765 1.436 1.00 29.86 313 GLY A C 1
ATOM 2443 O O . GLY A 1 313 ? 2.592 53.078 2.474 1.00 29.86 313 GLY A O 1
ATOM 2444 N N . PRO A 1 314 ? 0.715 53.150 1.218 1.00 49.75 314 PRO A N 1
ATOM 2445 C CA . PRO A 1 314 ? -0.270 52.511 0.324 1.00 49.75 314 PRO A CA 1
ATOM 2446 C C . PRO A 1 314 ? -1.181 53.472 -0.507 1.00 49.75 314 PRO A C 1
ATOM 2448 O O . PRO A 1 314 ? -1.080 54.687 -0.411 1.00 49.75 314 PRO A O 1
ATOM 2451 N N . ASP A 1 315 ? -2.120 52.873 -1.258 1.00 31.36 315 ASP A N 1
ATOM 2452 C CA . ASP A 1 315 ? -3.485 53.348 -1.608 1.00 31.36 315 ASP A CA 1
ATOM 2453 C C . ASP A 1 315 ? -3.736 54.738 -2.261 1.00 31.36 315 ASP A C 1
ATOM 2455 O O . ASP A 1 315 ? -3.625 55.773 -1.606 1.00 31.36 315 ASP A O 1
ATOM 2459 N N . ARG A 1 316 ? -4.296 54.750 -3.493 1.00 32.53 316 ARG A N 1
ATOM 2460 C CA . ARG A 1 316 ? -5.661 55.290 -3.752 1.00 32.53 316 ARG A CA 1
ATOM 2461 C C . ARG A 1 316 ? -6.191 55.135 -5.194 1.00 32.53 316 ARG A C 1
ATOM 2463 O O . ARG A 1 316 ? -5.593 55.594 -6.157 1.00 32.53 316 ARG A O 1
ATOM 2470 N N . ARG A 1 317 ? -7.409 54.581 -5.271 1.00 33.00 317 ARG A N 1
ATOM 2471 C CA . ARG A 1 317 ? -8.536 54.838 -6.208 1.00 33.00 317 ARG A CA 1
ATOM 2472 C C . ARG A 1 317 ? -8.321 55.834 -7.378 1.00 33.00 317 ARG A C 1
ATOM 2474 O O . ARG A 1 317 ? -8.188 57.031 -7.141 1.00 33.00 317 ARG A O 1
ATOM 2481 N N . GLY A 1 318 ? -8.561 55.373 -8.613 1.00 28.88 318 GLY A N 1
ATOM 2482 C CA . GLY A 1 318 ? -8.826 56.200 -9.806 1.00 28.88 318 GLY A CA 1
ATOM 2483 C C . GLY A 1 318 ? -9.697 55.459 -10.840 1.00 28.88 318 GLY A C 1
ATOM 2484 O O . GLY A 1 318 ? -9.606 54.239 -10.948 1.00 28.88 318 GLY A O 1
ATOM 2485 N N . THR A 1 319 ? -10.583 56.165 -11.551 1.00 40.22 319 THR A N 1
ATOM 2486 C CA . THR A 1 319 ? -11.588 55.601 -12.484 1.00 40.22 319 THR A CA 1
ATOM 2487 C C . THR A 1 319 ? -11.188 55.737 -13.955 1.00 40.22 319 THR A C 1
ATOM 2489 O O . THR A 1 319 ? -10.711 56.800 -14.340 1.00 40.22 319 THR A O 1
ATOM 2492 N N . GLY A 1 320 ? -11.490 54.736 -14.795 1.00 28.34 320 GLY A N 1
ATOM 2493 C CA . GLY A 1 320 ? -11.344 54.858 -16.253 1.00 28.34 320 GLY A CA 1
ATOM 2494 C C . GLY A 1 320 ? -11.839 53.656 -17.071 1.00 28.34 320 GLY A C 1
ATOM 2495 O O . GLY A 1 320 ? -11.136 52.661 -17.204 1.00 28.34 320 GLY A O 1
ATOM 2496 N N . GLN A 1 321 ? -13.024 53.790 -17.669 1.00 37.34 321 GLN A N 1
ATOM 2497 C CA . GLN A 1 321 ? -13.284 53.342 -19.050 1.00 37.34 321 GLN A CA 1
ATOM 2498 C C . GLN A 1 321 ? -12.950 54.535 -19.988 1.00 37.34 321 GLN A C 1
ATOM 2500 O O . GLN A 1 321 ? -12.881 55.652 -19.466 1.00 37.34 321 GLN A O 1
ATOM 2505 N N . PRO A 1 322 ? -12.781 54.369 -21.321 1.00 46.69 322 PRO A N 1
ATOM 2506 C CA . PRO A 1 322 ? -13.284 53.264 -22.144 1.00 46.69 322 PRO A CA 1
ATOM 2507 C C . PRO A 1 322 ? -12.277 52.681 -23.170 1.00 46.69 322 PRO A C 1
ATOM 2509 O O . PRO A 1 322 ? -11.102 53.026 -23.197 1.00 46.69 322 PRO A O 1
ATOM 2512 N N . GLU A 1 323 ? -12.837 51.856 -24.062 1.00 30.23 323 GLU A N 1
ATOM 2513 C CA . GLU A 1 323 ? -12.490 51.764 -25.491 1.00 30.23 323 GLU A CA 1
ATOM 2514 C C . GLU A 1 323 ? -11.326 50.857 -25.935 1.00 30.23 323 GLU A C 1
ATOM 2516 O O . GLU A 1 323 ? -10.410 50.507 -25.196 1.00 30.23 323 GLU A O 1
ATOM 2521 N N . SER A 1 324 ? -11.452 50.375 -27.174 1.00 47.34 324 SER A N 1
ATOM 2522 C CA . SER A 1 324 ? -10.791 49.177 -27.690 1.00 47.34 324 SER A CA 1
ATOM 2523 C C . SER A 1 324 ? -9.944 49.457 -28.930 1.00 47.34 324 SER A C 1
ATOM 2525 O O . SER A 1 324 ? -10.482 49.855 -29.964 1.00 47.34 324 SER A O 1
ATOM 2527 N N . ARG A 1 325 ? -8.649 49.118 -28.887 1.00 32.06 325 ARG A N 1
ATOM 2528 C CA . ARG A 1 325 ? -7.825 48.835 -30.079 1.00 32.06 325 ARG A CA 1
ATOM 2529 C C . ARG A 1 325 ? -6.720 47.804 -29.763 1.00 32.06 325 ARG A C 1
ATOM 2531 O O . ARG A 1 325 ? -6.487 47.527 -28.588 1.00 32.06 325 ARG A O 1
ATOM 2538 N N . PRO A 1 326 ? -6.122 47.148 -30.779 1.00 45.44 326 PRO A N 1
ATOM 2539 C CA . PRO A 1 326 ? -5.475 45.845 -30.601 1.00 45.44 326 PRO A CA 1
ATOM 2540 C C . PRO A 1 326 ? -4.083 45.925 -29.963 1.00 45.44 326 PRO A C 1
ATOM 2542 O O . PRO A 1 326 ? -3.265 46.763 -30.342 1.00 45.44 326 PRO A O 1
ATOM 2545 N N . SER A 1 327 ? -3.792 45.000 -29.045 1.00 33.25 327 SER A N 1
ATOM 2546 C CA . SER A 1 327 ? -2.479 44.856 -28.412 1.00 33.25 327 SER A CA 1
ATOM 2547 C C . SER A 1 327 ? -1.598 43.826 -29.127 1.00 33.25 327 SER A C 1
ATOM 2549 O O . SER A 1 327 ? -1.947 42.663 -29.318 1.00 33.25 327 SER A O 1
ATOM 2551 N N . SER A 1 328 ? -0.408 44.280 -29.501 1.00 36.56 328 SER A N 1
ATOM 2552 C CA . SER A 1 328 ? 0.683 43.498 -30.078 1.00 36.56 328 SER A CA 1
ATOM 2553 C C . SER A 1 328 ? 1.141 42.324 -29.203 1.00 36.56 328 SER A C 1
ATOM 2555 O O . SER A 1 328 ? 1.397 42.509 -28.013 1.00 36.56 328 SER A O 1
ATOM 2557 N N . SER A 1 329 ? 1.386 41.170 -29.837 1.00 47.66 329 SER A N 1
ATOM 2558 C CA . SER A 1 329 ? 2.434 40.199 -29.465 1.00 47.66 329 SER A CA 1
ATOM 2559 C C . SER A 1 329 ? 2.625 39.918 -27.962 1.00 47.66 329 SER A C 1
ATOM 2561 O O . SER A 1 329 ? 3.744 39.983 -27.443 1.00 47.66 329 SER A O 1
ATOM 2563 N N . ALA A 1 330 ? 1.549 39.567 -27.257 1.00 50.19 330 ALA A N 1
ATOM 2564 C CA . ALA A 1 330 ? 1.679 38.904 -25.965 1.00 50.19 330 ALA A CA 1
ATOM 2565 C C . ALA A 1 330 ? 2.364 37.537 -26.159 1.00 50.19 330 ALA A C 1
ATOM 2567 O O . ALA A 1 330 ? 2.074 36.818 -27.116 1.00 50.19 330 ALA A O 1
ATOM 2568 N N . LYS A 1 331 ? 3.272 37.157 -25.252 1.00 60.97 331 LYS A N 1
ATOM 2569 C CA . LYS A 1 331 ? 3.796 35.781 -25.222 1.00 60.97 331 LYS A CA 1
ATOM 2570 C C . LYS A 1 331 ? 2.632 34.846 -24.858 1.00 60.97 331 LYS A C 1
ATOM 2572 O O . LYS A 1 331 ? 1.948 35.168 -23.885 1.00 60.97 331 LYS A O 1
ATOM 2577 N N . PRO A 1 332 ? 2.416 33.720 -25.568 1.00 71.50 332 PRO A N 1
ATOM 2578 C CA . PRO A 1 332 ? 1.301 32.822 -25.278 1.00 71.50 332 PRO A CA 1
ATOM 2579 C C . PRO A 1 332 ? 1.380 32.357 -23.826 1.00 71.50 332 PRO A C 1
ATOM 2581 O O . PRO A 1 332 ? 2.425 31.874 -23.365 1.00 71.50 332 PRO A O 1
ATOM 2584 N N . THR A 1 333 ? 0.287 32.559 -23.096 1.00 82.44 333 THR A N 1
ATOM 2585 C CA . THR A 1 333 ? 0.180 32.182 -21.691 1.00 82.44 333 THR A CA 1
ATOM 2586 C C . THR A 1 333 ? 0.201 30.661 -21.558 1.00 82.44 333 THR A C 1
ATOM 2588 O O . THR A 1 333 ? 0.009 29.923 -22.524 1.00 82.44 333 THR A O 1
ATOM 2591 N N . LEU A 1 334 ? 0.413 30.160 -20.340 1.00 81.19 334 LEU A N 1
ATOM 2592 C CA . LEU A 1 334 ? 0.342 28.721 -20.074 1.00 81.19 334 LEU A CA 1
ATOM 2593 C C . LEU A 1 334 ? -1.035 28.132 -20.455 1.00 81.19 334 LEU A C 1
ATOM 2595 O O . LEU A 1 334 ? -1.103 26.995 -20.902 1.00 81.19 334 LEU A O 1
ATOM 2599 N N . PHE A 1 335 ? -2.108 28.925 -20.369 1.00 85.25 335 PHE A N 1
ATOM 2600 C CA . PHE A 1 335 ? -3.449 28.532 -20.809 1.00 85.25 335 PHE A CA 1
ATOM 2601 C C . PHE A 1 335 ? -3.547 28.415 -22.340 1.00 85.25 335 PHE A C 1
ATOM 2603 O O . PHE A 1 335 ? -4.050 27.413 -22.841 1.00 85.25 335 PHE A O 1
ATOM 2610 N N . ASP A 1 336 ? -2.994 29.379 -23.083 1.00 88.69 336 ASP A N 1
ATOM 2611 C CA . ASP A 1 336 ? -2.998 29.361 -24.556 1.00 88.69 336 ASP A CA 1
ATOM 2612 C C . ASP A 1 336 ? -2.167 28.194 -25.115 1.00 88.69 336 ASP A C 1
ATOM 2614 O O . ASP A 1 336 ? -2.534 27.590 -26.119 1.00 88.69 336 ASP A O 1
ATOM 2618 N N . LYS A 1 337 ? -1.068 27.835 -24.434 1.00 89.50 337 LYS A N 1
ATOM 2619 C CA . LYS A 1 337 ? -0.247 26.664 -24.780 1.00 89.50 337 LYS A CA 1
ATOM 2620 C C . LYS A 1 337 ? -0.998 25.349 -24.585 1.00 89.50 337 LYS A C 1
ATOM 2622 O O . LYS A 1 337 ? -0.968 24.512 -25.476 1.00 89.50 337 LYS A O 1
ATOM 2627 N N . ILE A 1 338 ? -1.693 25.190 -23.455 1.00 90.12 338 ILE A N 1
ATOM 2628 C CA . ILE A 1 338 ? -2.535 24.011 -23.197 1.00 90.12 338 ILE A CA 1
ATOM 2629 C C . ILE A 1 338 ? -3.650 23.908 -24.249 1.00 90.12 338 ILE A C 1
ATOM 2631 O O . ILE A 1 338 ? -3.936 22.815 -24.719 1.00 90.12 338 ILE A O 1
ATOM 2635 N N . ILE A 1 339 ? -4.247 25.031 -24.666 1.00 90.75 339 ILE A N 1
ATOM 2636 C CA . ILE A 1 339 ? -5.249 25.046 -25.744 1.00 90.75 339 ILE A CA 1
ATOM 2637 C C . ILE A 1 339 ? -4.652 24.617 -27.089 1.00 90.75 339 ILE A C 1
ATOM 2639 O O . ILE A 1 339 ? -5.295 23.843 -27.789 1.00 90.75 339 ILE A O 1
ATOM 2643 N N . ALA A 1 340 ? -3.456 25.089 -27.451 1.00 90.06 340 ALA A N 1
ATOM 2644 C CA . ALA A 1 340 ? -2.797 24.687 -28.695 1.00 90.06 340 ALA A CA 1
ATOM 2645 C C . ALA A 1 340 ? -2.488 23.179 -28.714 1.00 90.06 340 ALA A C 1
ATOM 2647 O O . ALA A 1 340 ? -2.852 22.484 -29.655 1.00 90.06 340 ALA A O 1
ATOM 2648 N N . GLU A 1 341 ? -1.908 22.656 -27.635 1.00 90.50 341 GLU A N 1
ATOM 2649 C CA . GLU A 1 341 ? -1.518 21.244 -27.533 1.00 90.50 341 GLU A CA 1
ATOM 2650 C C . GLU A 1 341 ? -2.743 20.307 -27.459 1.00 90.50 341 GLU A C 1
ATOM 2652 O O . GLU A 1 341 ? -2.754 19.240 -28.067 1.00 90.50 341 GLU A O 1
ATOM 2657 N N . LEU A 1 342 ? -3.837 20.738 -26.814 1.00 92.25 342 LEU A N 1
ATOM 2658 C CA . LEU A 1 342 ? -5.125 20.035 -26.880 1.00 92.25 342 LEU A CA 1
ATOM 2659 C C . LEU A 1 342 ? -5.795 20.131 -28.260 1.00 92.25 342 LEU A C 1
ATOM 2661 O O . LEU A 1 342 ? -6.546 19.229 -28.614 1.00 92.25 342 LEU A O 1
ATOM 2665 N N . HIS A 1 343 ? -5.551 21.186 -29.040 1.00 90.94 343 HIS A N 1
ATOM 2666 C CA . HIS A 1 343 ? -6.080 21.320 -30.401 1.00 90.94 343 HIS A CA 1
ATOM 2667 C C . HIS A 1 343 ? -5.350 20.395 -31.389 1.00 90.94 343 HIS A C 1
ATOM 2669 O O . HIS A 1 343 ? -5.986 19.851 -32.289 1.00 90.94 343 HIS A O 1
ATOM 2675 N N . ASP A 1 344 ? -4.053 20.146 -31.184 1.00 90.88 344 ASP A N 1
ATOM 2676 C CA . ASP A 1 344 ? -3.302 19.132 -31.939 1.00 90.88 344 ASP A CA 1
ATOM 2677 C C . ASP A 1 344 ? -3.804 17.702 -31.636 1.00 90.88 344 ASP A C 1
ATOM 2679 O O . ASP A 1 344 ? -3.850 16.857 -32.530 1.00 90.88 344 ASP A O 1
ATOM 2683 N N . ILE A 1 345 ? -4.246 17.437 -30.397 1.00 90.00 345 ILE A N 1
ATOM 2684 C CA . ILE A 1 345 ? -4.864 16.158 -29.986 1.00 90.00 345 ILE A CA 1
ATOM 2685 C C . ILE A 1 345 ? -6.329 16.051 -30.456 1.00 90.00 345 ILE A C 1
ATOM 2687 O O . ILE A 1 345 ? -6.786 14.967 -30.822 1.00 90.00 345 ILE A O 1
ATOM 2691 N N . PHE A 1 346 ? -7.073 17.163 -30.473 1.00 90.62 346 PHE A N 1
ATOM 2692 C CA . PHE A 1 346 ? -8.505 17.210 -30.793 1.00 90.62 346 PHE A CA 1
ATOM 2693 C C . PHE A 1 346 ? -8.863 18.245 -31.890 1.00 90.62 346 PHE A C 1
ATOM 2695 O O . PHE A 1 346 ? -9.601 19.196 -31.607 1.00 90.62 346 PHE A O 1
ATOM 2702 N N . PRO A 1 347 ? -8.473 18.042 -33.168 1.00 89.06 347 PRO A N 1
ATOM 2703 C CA . PRO A 1 347 ? -8.690 19.022 -34.250 1.00 89.06 347 PRO A CA 1
ATOM 2704 C C . PRO A 1 347 ? -10.159 19.312 -34.613 1.00 89.06 347 PRO A C 1
ATOM 2706 O O . PRO A 1 347 ? -10.438 20.157 -35.460 1.00 89.06 347 PRO A O 1
ATOM 2709 N N . HIS A 1 348 ? -11.109 18.583 -34.022 1.00 86.81 348 HIS A N 1
ATOM 2710 C CA . HIS A 1 348 ? -12.549 18.754 -34.234 1.00 86.81 348 HIS A CA 1
ATOM 2711 C C . HIS A 1 348 ? -13.219 19.689 -33.214 1.00 86.81 348 HIS A C 1
ATOM 2713 O O . HIS A 1 348 ? -14.404 19.974 -33.359 1.00 86.81 348 HIS A O 1
ATOM 2719 N N . TYR A 1 349 ? -12.489 20.157 -32.195 1.00 88.12 349 TYR A N 1
ATOM 2720 C CA . TYR A 1 349 ? -13.008 21.062 -31.170 1.00 88.12 349 TYR A CA 1
ATOM 2721 C C . TYR A 1 349 ? -12.496 22.482 -31.382 1.00 88.12 349 TYR A C 1
ATOM 2723 O O . TYR A 1 349 ? -11.302 22.710 -31.576 1.00 88.12 349 TYR A O 1
ATOM 2731 N N . SER A 1 350 ? -13.386 23.467 -31.277 1.00 90.12 350 SER A N 1
ATOM 2732 C CA . SER A 1 350 ? -12.969 24.863 -31.311 1.00 90.12 350 SER A CA 1
ATOM 2733 C C . SER A 1 350 ? -12.167 25.231 -30.059 1.00 90.12 350 SER A C 1
ATOM 2735 O O . SER A 1 350 ? -12.373 24.702 -28.962 1.00 90.12 350 SER A O 1
ATOM 2737 N N . SER A 1 351 ? -11.294 26.232 -30.192 1.00 87.31 351 SER A N 1
ATOM 2738 C CA . SER A 1 351 ? -10.553 26.812 -29.062 1.00 87.31 351 SER A CA 1
ATOM 2739 C C . SER A 1 351 ? -11.472 27.256 -27.906 1.00 87.31 351 SER A C 1
ATOM 2741 O O . SER A 1 351 ? -11.074 27.177 -26.744 1.00 87.31 351 SER A O 1
ATOM 2743 N N . ALA A 1 352 ? -12.717 27.657 -28.194 1.00 88.06 352 ALA A N 1
ATOM 2744 C CA . ALA A 1 352 ? -13.703 28.033 -27.181 1.00 88.06 352 ALA A CA 1
ATOM 2745 C C . ALA A 1 352 ? -14.210 26.833 -26.357 1.00 88.06 352 ALA A C 1
ATOM 2747 O O . ALA A 1 352 ? -14.387 26.966 -25.144 1.00 88.06 352 ALA A O 1
ATOM 2748 N N . GLU A 1 353 ? -14.396 25.671 -26.988 1.00 88.50 353 GLU A N 1
ATOM 2749 C CA . GLU A 1 353 ? -14.823 24.426 -26.333 1.00 88.50 353 GLU A CA 1
ATOM 2750 C C . GLU A 1 353 ? -13.669 23.793 -25.544 1.00 88.50 353 GLU A C 1
ATOM 2752 O O . GLU A 1 353 ? -13.837 23.418 -24.383 1.00 88.50 353 GLU A O 1
ATOM 2757 N N . LEU A 1 354 ? -12.453 23.775 -26.102 1.00 91.50 354 LEU A N 1
ATOM 2758 C CA . LEU A 1 354 ? -11.252 23.386 -25.348 1.00 91.50 354 LEU A CA 1
ATOM 2759 C C . LEU A 1 354 ? -11.072 24.286 -24.111 1.00 91.50 354 LEU A C 1
ATOM 2761 O O . LEU A 1 354 ? -10.849 23.799 -23.000 1.00 91.50 354 LEU A O 1
ATOM 2765 N N . ALA A 1 355 ? -11.291 25.597 -24.259 1.00 90.75 355 ALA A N 1
ATOM 2766 C CA . ALA A 1 355 ? -11.291 26.537 -23.143 1.00 90.75 355 ALA A CA 1
ATOM 2767 C C . ALA A 1 355 ? -12.436 26.324 -22.133 1.00 90.75 355 ALA A C 1
ATOM 2769 O O . ALA A 1 355 ? -12.294 26.792 -20.999 1.00 90.75 355 ALA A O 1
ATOM 2770 N N . SER A 1 356 ? -13.552 25.663 -22.479 1.00 89.75 356 SER A N 1
ATOM 2771 C CA . SER A 1 356 ? -14.568 25.259 -21.492 1.00 89.75 356 SER A CA 1
ATOM 2772 C C . SER A 1 356 ? -14.165 23.990 -20.745 1.00 89.75 356 SER A C 1
ATOM 2774 O O . SER A 1 356 ? -14.220 24.000 -19.518 1.00 89.75 356 SER A O 1
ATOM 2776 N N . PHE A 1 357 ? -13.625 22.962 -21.412 1.00 91.19 357 PHE A N 1
ATOM 2777 C CA . PHE A 1 357 ? -13.153 21.750 -20.720 1.00 91.19 357 PHE A CA 1
ATOM 2778 C C . PHE A 1 357 ? -12.044 22.041 -19.694 1.00 91.19 357 PHE A C 1
ATOM 2780 O O . PHE A 1 357 ? -12.069 21.496 -18.589 1.00 91.19 357 PHE A O 1
ATOM 2787 N N . ILE A 1 358 ? -11.116 22.963 -19.990 1.00 90.06 358 ILE A N 1
ATOM 2788 C CA . ILE A 1 358 ? -10.087 23.386 -19.019 1.00 90.06 358 ILE A CA 1
ATOM 2789 C C . ILE A 1 358 ? -10.714 24.144 -17.829 1.00 90.06 358 ILE A C 1
ATOM 2791 O O . ILE A 1 358 ? -10.250 24.007 -16.693 1.00 90.06 358 ILE A O 1
ATOM 2795 N N . LYS A 1 359 ? -11.783 24.930 -18.044 1.00 89.38 359 LYS A N 1
ATOM 2796 C CA . LYS A 1 359 ? -12.520 25.611 -16.959 1.00 89.38 359 LYS A CA 1
ATOM 2797 C C . LYS A 1 359 ? -13.277 24.611 -16.086 1.00 89.38 359 LYS A C 1
ATOM 2799 O O . LYS A 1 359 ? -13.176 24.703 -14.865 1.00 89.38 359 LYS A O 1
ATOM 2804 N N . ASP A 1 360 ? -13.953 23.635 -16.679 1.00 87.38 360 ASP A N 1
ATOM 2805 C CA . ASP A 1 360 ? -14.717 22.616 -15.951 1.00 87.38 360 ASP A CA 1
ATOM 2806 C C . ASP A 1 360 ? -13.795 21.673 -15.166 1.00 87.38 360 ASP A C 1
ATOM 2808 O O . ASP A 1 360 ? -14.059 21.361 -14.000 1.00 87.38 360 ASP A O 1
ATOM 2812 N N . PHE A 1 361 ? -12.647 21.304 -15.746 1.00 88.12 361 PHE A N 1
ATOM 2813 C CA . PHE A 1 361 ? -11.573 20.614 -15.031 1.00 88.12 361 PHE A CA 1
ATOM 2814 C C . PHE A 1 361 ? -11.044 21.449 -13.854 1.00 88.12 361 PHE A C 1
ATOM 2816 O O . PHE A 1 361 ? -10.922 20.940 -12.739 1.00 88.12 361 PHE A O 1
ATOM 2823 N N . ARG A 1 362 ? -10.806 22.753 -14.053 1.00 87.94 362 ARG A N 1
ATOM 2824 C CA . ARG A 1 362 ? -10.391 23.670 -12.979 1.00 87.94 362 ARG A CA 1
ATOM 2825 C C . ARG A 1 362 ? -11.440 23.792 -11.868 1.00 87.94 362 ARG A C 1
ATOM 2827 O O . ARG A 1 362 ? -11.060 23.862 -10.703 1.00 87.94 362 ARG A O 1
ATOM 2834 N N . VAL A 1 363 ? -12.736 23.809 -12.190 1.00 86.56 363 VAL A N 1
ATOM 2835 C CA . VAL A 1 363 ? -13.821 23.801 -11.190 1.00 86.56 363 VAL A CA 1
ATOM 2836 C C . VAL A 1 363 ? -13.809 22.491 -10.398 1.00 86.56 363 VAL A C 1
ATOM 2838 O O . VAL A 1 363 ? -13.886 22.529 -9.170 1.00 86.56 363 VAL A O 1
ATOM 2841 N N . ARG A 1 364 ? -13.624 21.344 -11.069 1.00 84.25 364 ARG A N 1
ATOM 2842 C CA . ARG A 1 364 ? -13.485 20.027 -10.420 1.00 84.25 364 ARG A CA 1
ATOM 2843 C C . ARG A 1 364 ? -12.255 19.950 -9.507 1.00 84.25 364 ARG A C 1
ATOM 2845 O O . ARG A 1 364 ? -12.340 19.371 -8.430 1.00 84.25 364 ARG A O 1
ATOM 2852 N N . ASN A 1 365 ? -11.145 20.581 -9.891 1.00 84.62 365 ASN A N 1
ATOM 2853 C CA . ASN A 1 365 ? -9.897 20.649 -9.123 1.00 84.62 365 ASN A CA 1
ATOM 2854 C C . ASN A 1 365 ? -9.874 21.846 -8.141 1.00 84.62 365 ASN A C 1
ATOM 2856 O O . ASN A 1 365 ? -8.962 22.675 -8.145 1.00 84.62 365 ASN A O 1
ATOM 2860 N N . ASN A 1 366 ? -10.919 21.973 -7.314 1.00 82.19 366 ASN A N 1
ATOM 2861 C CA . ASN A 1 366 ? -11.052 22.987 -6.251 1.00 82.19 366 ASN A CA 1
ATOM 2862 C C . ASN A 1 366 ? -10.867 24.459 -6.704 1.00 82.19 366 ASN A C 1
ATOM 2864 O O . ASN A 1 366 ? -10.480 25.316 -5.910 1.00 82.19 366 ASN A O 1
ATOM 2868 N N . GLY A 1 367 ? -11.141 24.777 -7.973 1.00 80.50 367 GLY A N 1
ATOM 2869 C CA . GLY A 1 367 ? -11.018 26.128 -8.535 1.00 80.50 367 GLY A CA 1
ATOM 2870 C C . GLY A 1 367 ? -9.596 26.540 -8.943 1.00 80.50 367 GLY A C 1
ATOM 2871 O O . GLY A 1 367 ? -9.393 27.684 -9.371 1.00 80.50 367 GLY A O 1
ATOM 2872 N N . THR A 1 368 ? -8.606 25.646 -8.860 1.00 78.06 368 THR A N 1
ATOM 2873 C CA . THR A 1 368 ? -7.196 25.949 -9.157 1.00 78.06 368 THR A CA 1
ATOM 2874 C C . THR A 1 368 ? -6.547 24.915 -10.076 1.00 78.06 368 THR A C 1
ATOM 2876 O O . THR A 1 368 ? -6.919 23.749 -10.084 1.00 78.06 368 THR A O 1
ATOM 2879 N N . LEU A 1 369 ? -5.548 25.349 -10.847 1.00 79.56 369 LEU A N 1
ATOM 2880 C CA . LEU A 1 369 ? -4.622 24.468 -11.576 1.00 79.56 369 LEU A CA 1
ATOM 2881 C C . LEU A 1 369 ? -3.198 24.533 -10.987 1.00 79.56 369 LEU A C 1
ATOM 2883 O O . LEU A 1 369 ? -2.317 23.783 -11.396 1.00 79.56 369 LEU A O 1
ATOM 2887 N N . SER A 1 370 ? -2.964 25.415 -10.008 1.00 75.44 370 SER A N 1
ATOM 2888 C CA . SER A 1 370 ? -1.670 25.572 -9.345 1.00 75.44 370 SER A CA 1
ATOM 2889 C C . SER A 1 370 ? -1.330 24.325 -8.531 1.00 75.44 370 SER A C 1
ATOM 2891 O O . SER A 1 370 ? -2.053 23.991 -7.594 1.00 75.44 370 SER A O 1
ATOM 2893 N N . GLY A 1 371 ? -0.213 23.677 -8.865 1.00 79.12 371 GLY A N 1
ATOM 2894 C CA . GLY A 1 371 ? 0.237 22.429 -8.239 1.00 79.12 371 GLY A CA 1
ATOM 2895 C C . GLY A 1 371 ? 0.179 21.207 -9.160 1.00 79.12 371 GLY A C 1
ATOM 2896 O O . GLY A 1 371 ? 0.723 20.175 -8.788 1.00 79.12 371 GLY A O 1
ATOM 2897 N N . LEU A 1 372 ? -0.418 21.332 -10.350 1.00 84.19 372 LEU A N 1
ATOM 2898 C CA . LEU A 1 372 ? -0.268 20.373 -11.448 1.00 84.19 372 LEU A CA 1
ATOM 2899 C C . LEU A 1 372 ? 0.795 20.870 -12.438 1.00 84.19 372 LEU A C 1
ATOM 2901 O O . LEU A 1 372 ? 0.957 22.079 -12.635 1.00 84.19 372 LEU A O 1
ATOM 2905 N N . THR A 1 373 ? 1.505 19.944 -13.075 1.00 88.19 373 THR A N 1
ATOM 2906 C CA . THR A 1 373 ? 2.372 20.238 -14.224 1.00 88.19 373 THR A CA 1
ATOM 2907 C C . THR A 1 373 ? 1.556 20.459 -15.504 1.00 88.19 373 THR A C 1
ATOM 2909 O O . THR A 1 373 ? 0.381 20.108 -15.589 1.00 88.19 373 THR A O 1
ATOM 2912 N N . HIS A 1 374 ? 2.190 21.052 -16.521 1.00 87.25 374 HIS A N 1
ATOM 2913 C CA . HIS A 1 374 ? 1.593 21.288 -17.845 1.00 87.25 374 HIS A CA 1
ATOM 2914 C C . HIS A 1 374 ? 1.062 19.988 -18.478 1.00 87.25 374 HIS A C 1
ATOM 2916 O O . HIS A 1 374 ? -0.091 19.928 -18.897 1.00 87.25 374 HIS A O 1
ATOM 2922 N N . GLU A 1 375 ? 1.874 18.930 -18.435 1.00 89.38 375 GLU A N 1
ATOM 2923 C CA . GLU A 1 375 ? 1.558 17.590 -18.943 1.00 89.38 375 GLU A CA 1
ATOM 2924 C C . GLU A 1 375 ? 0.400 16.932 -18.167 1.00 89.38 375 GLU A C 1
ATOM 2926 O O . GLU A 1 375 ? -0.552 16.449 -18.774 1.00 89.38 375 GLU A O 1
ATOM 2931 N N . GLU A 1 376 ? 0.391 16.998 -16.828 1.00 90.38 376 GLU A N 1
ATOM 2932 C CA . GLU A 1 376 ? -0.721 16.469 -16.014 1.00 90.38 376 GLU A CA 1
ATOM 2933 C C . GLU A 1 376 ? -2.062 17.167 -16.288 1.00 90.38 376 GLU A C 1
ATOM 2935 O O . GLU A 1 376 ? -3.113 16.524 -16.208 1.00 90.38 376 GLU A O 1
ATOM 2940 N N . ILE A 1 377 ? -2.051 18.470 -16.600 1.00 90.38 377 ILE A N 1
ATOM 2941 C CA . ILE A 1 377 ? -3.272 19.196 -16.978 1.00 90.38 377 ILE A CA 1
ATOM 2942 C C . ILE A 1 377 ? -3.759 18.716 -18.349 1.00 90.38 377 ILE A C 1
ATOM 2944 O O . ILE A 1 377 ? -4.951 18.453 -18.497 1.00 90.38 377 ILE A O 1
ATOM 2948 N N . ILE A 1 378 ? -2.866 18.553 -19.329 1.00 92.19 378 ILE A N 1
ATOM 2949 C CA . ILE A 1 378 ? -3.229 18.064 -20.669 1.00 92.19 378 ILE A CA 1
ATOM 2950 C C . ILE A 1 378 ? -3.779 16.640 -20.599 1.00 92.19 378 ILE A C 1
ATOM 2952 O O . ILE A 1 378 ? -4.864 16.398 -21.128 1.00 92.19 378 ILE A O 1
ATOM 2956 N N . CYS A 1 379 ? -3.114 15.725 -19.889 1.00 90.69 379 CYS A N 1
ATOM 2957 C CA . CYS A 1 379 ? -3.587 14.350 -19.717 1.00 90.69 379 CYS A CA 1
ATOM 2958 C C . CYS A 1 379 ? -4.988 14.306 -19.088 1.00 90.69 379 CYS A C 1
ATOM 2960 O O . CYS A 1 379 ? -5.889 13.693 -19.655 1.00 90.69 379 CYS A O 1
ATOM 2962 N N . ARG A 1 380 ? -5.229 15.023 -17.980 1.00 89.12 380 ARG A N 1
ATOM 2963 C CA . ARG A 1 380 ? -6.541 14.992 -17.304 1.00 89.12 380 ARG A CA 1
ATOM 2964 C C . ARG A 1 380 ? -7.647 15.760 -18.026 1.00 89.12 380 ARG A C 1
ATOM 2966 O O . ARG A 1 380 ? -8.819 15.417 -17.876 1.00 89.12 380 ARG A O 1
ATOM 2973 N N . VAL A 1 381 ? -7.318 16.788 -18.810 1.00 91.06 381 VAL A N 1
ATOM 2974 C CA . VAL A 1 381 ? -8.302 17.440 -19.692 1.00 91.06 381 VAL A CA 1
ATOM 2975 C C . VAL A 1 381 ? -8.618 16.542 -20.894 1.00 91.06 381 VAL A C 1
ATOM 2977 O O . VAL A 1 381 ? -9.781 16.449 -21.273 1.00 91.06 381 VAL A O 1
ATOM 2980 N N . THR A 1 382 ? -7.636 15.806 -21.421 1.00 91.94 382 THR A N 1
ATOM 2981 C CA . THR A 1 382 ? -7.824 14.787 -22.471 1.00 91.94 382 THR A CA 1
ATOM 2982 C C . THR A 1 382 ? -8.729 13.652 -21.986 1.00 91.94 382 THR A C 1
ATOM 2984 O O . THR A 1 382 ? -9.733 13.362 -22.633 1.00 91.94 382 THR A O 1
ATOM 2987 N N . GLU A 1 383 ? -8.450 13.079 -20.809 1.00 91.81 383 GLU A N 1
ATOM 2988 C CA . GLU A 1 383 ? -9.329 12.111 -20.131 1.00 91.81 383 GLU A CA 1
ATOM 2989 C C . GLU A 1 383 ? -10.751 12.670 -19.971 1.00 91.81 383 GLU A C 1
ATOM 2991 O O . GLU A 1 383 ? -11.722 12.016 -20.346 1.00 91.81 383 GLU A O 1
ATOM 2996 N N . HIS A 1 384 ? -10.892 13.915 -19.498 1.00 88.62 384 HIS A N 1
ATOM 2997 C CA . HIS A 1 384 ? -12.204 14.535 -19.317 1.00 88.62 384 HIS A CA 1
ATOM 2998 C C . HIS A 1 384 ? -12.973 14.727 -20.640 1.00 88.62 384 HIS A C 1
ATOM 3000 O O . HIS A 1 384 ? -14.191 14.525 -20.663 1.00 88.62 384 HIS A O 1
ATOM 3006 N N . ILE A 1 385 ? -12.300 15.104 -21.731 1.00 90.62 385 ILE A N 1
ATOM 3007 C CA . ILE A 1 385 ? -12.919 15.236 -23.060 1.00 90.62 385 ILE A CA 1
ATOM 3008 C C . ILE A 1 385 ? -13.422 13.868 -23.545 1.00 90.62 385 ILE A C 1
ATOM 3010 O O . ILE A 1 385 ? -14.567 13.763 -23.991 1.00 90.62 385 ILE A O 1
ATOM 3014 N N . LEU A 1 386 ? -12.617 12.812 -23.387 1.00 89.56 386 LEU A N 1
ATOM 3015 C CA . LEU A 1 386 ? -12.984 11.441 -23.761 1.00 89.56 386 LEU A CA 1
ATOM 3016 C C . LEU A 1 386 ? -14.153 10.900 -22.918 1.00 89.56 386 LEU A C 1
ATOM 3018 O O . LEU A 1 386 ? -15.103 10.357 -23.481 1.00 89.56 386 LEU A O 1
ATOM 3022 N N . ASP A 1 387 ? -14.159 11.131 -21.600 1.00 86.38 387 ASP A N 1
ATOM 3023 C CA . ASP A 1 387 ? -15.293 10.815 -20.714 1.00 86.38 387 ASP A CA 1
ATOM 3024 C C . ASP A 1 387 ? -16.584 11.522 -21.163 1.00 86.38 387 ASP A C 1
ATOM 3026 O O . ASP A 1 387 ? -17.675 10.945 -21.134 1.00 86.38 387 ASP A O 1
ATOM 3030 N N . CYS A 1 388 ? -16.480 12.783 -21.593 1.00 82.25 388 CYS A N 1
ATOM 3031 C CA . CYS A 1 388 ? -17.617 13.548 -22.101 1.00 82.25 388 CYS A CA 1
ATOM 3032 C C . CYS A 1 388 ? -18.147 13.004 -23.436 1.00 82.25 388 CYS A C 1
ATOM 3034 O O . CYS A 1 388 ? -19.365 12.947 -23.604 1.00 82.25 388 CYS A O 1
ATOM 3036 N N . GLN A 1 389 ? -17.273 12.563 -24.346 1.00 81.00 389 GLN A N 1
ATOM 3037 C CA . GLN A 1 389 ? -17.664 11.898 -25.597 1.00 81.00 389 GLN A CA 1
ATOM 3038 C C . GLN A 1 389 ? -18.328 10.539 -25.334 1.00 81.00 389 GLN A C 1
ATOM 3040 O O . GLN A 1 389 ? -19.405 10.264 -25.858 1.00 81.00 389 GLN A O 1
ATOM 3045 N N . ALA A 1 390 ? -17.730 9.709 -24.473 1.00 75.00 390 ALA A N 1
ATOM 3046 C CA . ALA A 1 390 ? -18.262 8.394 -24.113 1.00 75.00 390 ALA A CA 1
ATOM 3047 C C . ALA A 1 390 ? -19.644 8.481 -23.438 1.00 75.00 390 ALA A C 1
ATOM 3049 O O . ALA A 1 390 ? -20.470 7.578 -23.578 1.00 75.00 390 ALA A O 1
ATOM 3050 N N . ARG A 1 391 ? -19.910 9.582 -22.724 1.00 69.25 391 ARG A N 1
ATOM 3051 C CA . ARG A 1 391 ? -21.179 9.838 -22.031 1.00 69.25 391 ARG A CA 1
ATOM 3052 C C . ARG A 1 391 ? -22.242 10.531 -22.896 1.00 69.25 391 ARG A C 1
ATOM 3054 O O . ARG A 1 391 ? -23.415 10.451 -22.546 1.00 69.25 391 ARG A O 1
ATOM 3061 N N . ASN A 1 392 ? -21.855 11.176 -24.001 1.00 61.72 392 ASN A N 1
ATOM 3062 C CA . ASN A 1 392 ? -22.741 11.838 -24.966 1.00 61.72 392 ASN A CA 1
ATOM 3063 C C . ASN A 1 392 ? -22.265 11.559 -26.412 1.00 61.72 392 ASN A C 1
ATOM 3065 O O . ASN A 1 392 ? -21.551 12.387 -26.985 1.00 61.72 392 ASN A O 1
ATOM 3069 N N . PRO A 1 393 ? -22.652 10.427 -27.033 1.00 49.91 393 PRO A N 1
ATOM 3070 C CA . PRO A 1 393 ? -22.294 10.145 -28.423 1.00 49.91 393 PRO A CA 1
ATOM 3071 C C . PRO A 1 393 ? -22.916 11.184 -29.384 1.00 49.91 393 PRO A C 1
ATOM 3073 O O . PRO A 1 393 ? -24.082 11.555 -29.216 1.00 49.91 393 PRO A O 1
ATOM 3076 N N . PRO A 1 394 ? -22.177 11.668 -30.402 1.00 47.16 394 PRO A N 1
ATOM 3077 C CA . PRO A 1 394 ? -22.586 12.829 -31.190 1.00 47.16 394 PRO A CA 1
ATOM 3078 C C . PRO A 1 394 ? -23.704 12.517 -32.195 1.00 47.16 394 PRO A C 1
ATOM 3080 O O . PRO A 1 394 ? -23.471 11.999 -33.288 1.00 47.16 394 PRO A O 1
ATOM 3083 N N . ALA A 1 395 ? -24.926 12.946 -31.878 1.00 47.44 395 ALA A N 1
ATOM 3084 C CA . ALA A 1 395 ? -26.047 13.018 -32.818 1.00 47.44 395 ALA A CA 1
ATOM 3085 C C . ALA A 1 395 ? -25.899 14.214 -33.791 1.00 47.44 395 ALA A C 1
ATOM 3087 O O . ALA A 1 395 ? -26.735 15.113 -33.820 1.00 47.44 395 ALA A O 1
ATOM 3088 N N . ALA A 1 396 ? -24.805 14.242 -34.564 1.00 38.81 396 ALA A N 1
ATOM 3089 C CA . ALA A 1 396 ? -24.399 15.384 -35.395 1.00 38.81 396 ALA A CA 1
ATOM 3090 C C . ALA A 1 396 ? -23.943 15.002 -36.823 1.00 38.81 396 ALA A C 1
ATOM 3092 O O . ALA A 1 396 ? -23.158 15.709 -37.448 1.00 38.81 396 ALA A O 1
ATOM 3093 N N . ALA A 1 397 ? -24.449 13.897 -37.376 1.00 44.53 397 ALA A N 1
ATOM 3094 C CA . ALA A 1 397 ? -24.224 13.526 -38.776 1.00 44.53 397 ALA A CA 1
ATOM 3095 C C . ALA A 1 397 ? -25.223 14.236 -39.718 1.00 44.53 397 ALA A C 1
ATOM 3097 O O . ALA A 1 397 ? -26.133 13.610 -40.266 1.00 44.53 397 ALA A O 1
ATOM 3098 N N . SER A 1 398 ? -25.100 15.558 -39.891 1.00 41.31 398 SER A N 1
ATOM 3099 C CA . SER A 1 398 ? -25.864 16.328 -40.889 1.00 41.31 398 SER A CA 1
ATOM 3100 C C . SER A 1 398 ? -25.211 17.669 -41.225 1.00 41.31 398 SER A C 1
ATOM 3102 O O . SER A 1 398 ? -24.726 18.359 -40.339 1.00 41.31 398 SER A O 1
ATOM 3104 N N . GLN A 1 399 ? -25.287 18.038 -42.511 1.00 38.03 399 GLN A N 1
ATOM 3105 C CA . GLN A 1 399 ? -24.466 19.053 -43.194 1.00 38.03 399 GLN A CA 1
ATOM 3106 C C . GLN A 1 399 ? -22.967 18.662 -43.239 1.00 38.03 399 GLN A C 1
ATOM 3108 O O . GLN A 1 399 ? -22.371 18.332 -42.227 1.00 38.03 399 GLN A O 1
ATOM 3113 N N . VAL A 1 400 ? -22.292 18.626 -44.391 1.00 38.16 400 VAL A N 1
ATOM 3114 C CA . VAL A 1 400 ? -22.678 19.064 -45.747 1.00 38.16 400 VAL A CA 1
ATOM 3115 C C . VAL A 1 400 ? -22.891 17.865 -46.684 1.00 38.16 400 VAL A C 1
ATOM 3117 O O . VAL A 1 400 ? -22.043 16.983 -46.781 1.00 38.16 400 VAL A O 1
ATOM 3120 N N . ARG A 1 401 ? -23.998 17.862 -47.443 1.00 39.19 401 ARG A N 1
ATOM 3121 C CA . ARG A 1 401 ? -24.179 17.008 -48.630 1.00 39.19 401 ARG A CA 1
ATOM 3122 C C . ARG A 1 401 ? -24.726 17.857 -49.775 1.00 39.19 401 ARG A C 1
ATOM 3124 O O . ARG A 1 401 ? -25.780 18.465 -49.630 1.00 39.19 401 ARG A O 1
ATOM 3131 N N . GLY A 1 402 ? -24.015 17.861 -50.900 1.00 31.47 402 GLY A N 1
ATOM 3132 C CA . GLY A 1 402 ? -24.277 18.725 -52.054 1.00 31.47 402 GLY A CA 1
ATOM 3133 C C . GLY A 1 402 ? -23.013 19.516 -52.413 1.00 31.47 402 GLY A C 1
ATOM 3134 O O . GLY A 1 402 ? -22.509 20.248 -51.573 1.00 31.47 402 GLY A O 1
ATOM 3135 N N . GLY A 1 403 ? -22.440 19.372 -53.608 1.00 32.69 403 GLY A N 1
ATOM 3136 C CA . GLY A 1 403 ? -22.817 18.470 -54.703 1.00 32.69 403 GLY A CA 1
ATOM 3137 C C . GLY A 1 403 ? -21.732 18.416 -55.786 1.00 32.69 403 GLY A C 1
ATOM 3138 O O . GLY A 1 403 ? -20.623 18.880 -55.548 1.00 32.69 403 GLY A O 1
ATOM 3139 N N . LEU A 1 404 ? -22.100 17.914 -56.975 1.00 36.56 404 LEU A N 1
ATOM 3140 C CA . LEU A 1 404 ? -21.249 17.670 -58.160 1.00 36.56 404 LEU A CA 1
ATOM 3141 C C . LEU A 1 404 ? -20.278 16.462 -58.052 1.00 36.56 404 LEU A C 1
ATOM 3143 O O . LEU A 1 404 ? -19.798 16.159 -56.968 1.00 36.56 404 LEU A O 1
ATOM 3147 N N . SER A 1 405 ? -19.878 15.762 -59.130 1.00 37.06 405 SER A N 1
ATOM 3148 C CA . SER A 1 405 ? -20.620 15.355 -60.352 1.00 37.06 405 SER A CA 1
ATOM 3149 C C . SER A 1 405 ? -19.879 14.264 -61.187 1.00 37.06 405 SER A C 1
ATOM 3151 O O . SER A 1 405 ? -19.810 14.378 -62.409 1.00 37.06 405 SER A O 1
ATOM 3153 N N . GLY A 1 406 ? -19.343 13.196 -60.575 1.00 36.47 406 GLY A N 1
ATOM 3154 C CA . GLY A 1 406 ? -18.762 12.030 -61.293 1.00 36.47 406 GLY A CA 1
ATOM 3155 C C . GLY A 1 406 ? -17.540 12.320 -62.195 1.00 36.47 406 GLY A C 1
ATOM 3156 O O . GLY A 1 406 ? -16.974 13.407 -62.099 1.00 36.47 406 GLY A O 1
ATOM 3157 N N . PRO A 1 407 ? -17.140 11.386 -63.088 1.00 50.47 407 PRO A N 1
ATOM 3158 C CA . PRO A 1 407 ? -17.463 9.951 -63.162 1.00 50.47 407 PRO A CA 1
ATOM 3159 C C . PRO A 1 407 ? -16.237 9.049 -62.838 1.00 50.47 407 PRO A C 1
ATOM 3161 O O . PRO A 1 407 ? -15.121 9.553 -62.725 1.00 50.47 407 PRO A O 1
ATOM 3164 N N . PRO A 1 408 ? -16.395 7.716 -62.707 1.00 51.09 408 PRO A N 1
ATOM 3165 C CA . PRO A 1 408 ? -15.263 6.790 -62.653 1.00 51.09 408 PRO A CA 1
ATOM 3166 C C . PRO A 1 408 ? -14.765 6.418 -64.061 1.00 51.09 408 PRO A C 1
ATOM 3168 O O . PRO A 1 408 ? -15.576 6.117 -64.937 1.00 51.09 408 PRO A O 1
ATOM 3171 N N . SER A 1 409 ? -13.445 6.339 -64.240 1.00 40.31 409 SER A N 1
ATOM 3172 C CA . SER A 1 409 ? -12.817 5.647 -65.374 1.00 40.31 409 SER A CA 1
ATOM 3173 C C . SER A 1 409 ? -12.042 4.436 -64.869 1.00 40.31 409 SER A C 1
ATOM 3175 O O . SER A 1 409 ? -11.173 4.566 -64.008 1.00 40.31 409 SER A O 1
ATOM 3177 N N . SER A 1 410 ? -12.357 3.268 -65.419 1.00 54.47 410 SER A N 1
ATOM 3178 C CA . SER A 1 410 ? -11.488 2.092 -65.388 1.00 54.47 410 SER A CA 1
ATOM 3179 C C . SER A 1 410 ? -10.470 2.199 -66.521 1.00 54.47 410 SER A C 1
ATOM 3181 O O . SER A 1 410 ? -10.858 2.611 -67.609 1.00 54.47 410 SER A O 1
ATOM 3183 N N . ASP A 1 411 ? -9.208 1.844 -66.270 1.00 48.06 411 ASP A N 1
ATOM 3184 C CA . ASP A 1 411 ? -8.448 0.850 -67.052 1.00 48.06 411 ASP A CA 1
ATOM 3185 C C . ASP A 1 411 ? -6.974 0.784 -66.606 1.00 48.06 411 ASP A C 1
ATOM 3187 O O . ASP A 1 411 ? -6.415 1.791 -66.171 1.00 48.06 411 ASP A O 1
ATOM 3191 N N . LEU A 1 412 ? -6.385 -0.412 -66.782 1.00 43.69 412 LEU A N 1
ATOM 3192 C CA . LEU A 1 412 ? -4.973 -0.808 -66.578 1.00 43.69 412 LEU A CA 1
ATOM 3193 C C . LEU A 1 412 ? -4.437 -0.764 -65.129 1.00 43.69 412 LEU A C 1
ATOM 3195 O O . LEU A 1 412 ? -3.821 0.246 -64.726 1.00 43.69 412 LEU A O 1
#

Organism: Eleutherodactylus coqui (NCBI:txid57060)

Radius of gyration: 71.22 Å; chains: 1; bounding box: 145×73×229 Å